Protein AF-A0A7S1MA87-F1 (afdb_monomer)

pLDDT: mean 71.86, std 21.31, range [25.45, 98.69]

Secondary structure (DSSP, 8-state):
-----------------------------------EEEEEEEEEPPP---TT--HHHHHHHHHHHHHHHHHHHHHTT-SEEEPPTTTTSSTTS-TTTHHHH-EEPPPTT----HHHHT-HHHHHHH--S-HHHHHHHHHHHHHT-EEEEEEEEEETTTTEEEEEEEEEETTEEEEEEE-SS--TT-TTSB--SS----EEEPTTS-EEEE--GGGGGSSTTHHHHHHHT--EEEEEE--PPBTTTB-HHHHHHHHHHHHT-EEEEEESSTTS--EEEETTEEEEEPPPPPTT-TT-EEEEEEEEEP--SSS---------TT----PPP--------------TT------S-EE---TT-EEEEEEEEEETTEEEEEEEEEEESS--SSEEEEEEEE----TT-SS------EEEEEEEESSTTGGGS---TTSS------EEEEEEEEEEEE--S-TT--EEEEEEEEEEE--TT-SS----EE-PPPTTTEEEEEEE-TTSSEEEEEEEE-TT-THHHHSEEEEEEEEEEE--

Mean predicted aligned error: 13.07 Å

Structure (mmCIF, N/CA/C/O backbone):
data_AF-A0A7S1MA87-F1
#
_entry.id   AF-A0A7S1MA87-F1
#
loop_
_atom_site.group_PDB
_atom_site.id
_atom_site.type_symbol
_atom_site.label_atom_id
_atom_site.label_alt_id
_atom_site.label_comp_id
_atom_site.label_asym_id
_atom_site.label_entity_id
_atom_site.label_seq_id
_atom_site.pdbx_PDB_ins_code
_atom_site.Cartn_x
_atom_site.Cartn_y
_atom_site.Cartn_z
_atom_site.occupancy
_atom_site.B_iso_or_equiv
_atom_site.auth_seq_id
_atom_site.auth_comp_id
_atom_site.auth_asym_id
_atom_site.auth_atom_id
_atom_site.pdbx_PDB_model_num
ATOM 1 N N . THR A 1 1 ? -80.267 -10.242 -27.235 1.00 32.53 1 THR A N 1
ATOM 2 C CA . THR A 1 1 ? -80.989 -11.512 -26.998 1.00 32.53 1 THR A CA 1
ATOM 3 C C . THR A 1 1 ? -80.388 -12.564 -27.909 1.00 32.53 1 THR A C 1
ATOM 5 O O . THR A 1 1 ? -80.170 -12.191 -29.048 1.00 32.53 1 THR A O 1
ATOM 8 N N . VAL A 1 2 ? -80.086 -13.778 -27.414 1.00 30.53 2 VAL A N 1
ATOM 9 C CA . VAL A 1 2 ? -80.008 -15.083 -28.142 1.00 30.53 2 VAL A CA 1
ATOM 10 C C . VAL A 1 2 ? -79.387 -15.045 -29.571 1.00 30.53 2 VAL A C 1
ATOM 12 O O . VAL A 1 2 ? -79.990 -14.497 -30.481 1.00 30.53 2 VAL A O 1
ATOM 15 N N . SER A 1 3 ? -78.152 -15.506 -29.838 1.00 28.19 3 SER A N 1
ATOM 16 C CA . SER A 1 3 ? -77.647 -16.911 -29.825 1.00 28.19 3 SER A CA 1
ATOM 17 C C . SER A 1 3 ? -78.399 -17.846 -30.804 1.00 28.19 3 SER A C 1
ATOM 19 O O . SER A 1 3 ? -79.605 -17.735 -30.912 1.00 28.19 3 SER A O 1
ATOM 21 N N . VAL A 1 4 ? -77.835 -18.832 -31.517 1.00 35.50 4 VAL A N 1
ATOM 22 C CA . VAL A 1 4 ? -76.451 -19.250 -31.837 1.00 35.50 4 VAL A CA 1
ATOM 23 C C . VAL A 1 4 ? -76.533 -20.239 -33.031 1.00 35.50 4 VAL A C 1
ATOM 25 O O . VAL A 1 4 ? -77.517 -20.962 -33.113 1.00 35.50 4 VAL A O 1
ATOM 28 N N . LEU A 1 5 ? -75.494 -20.310 -33.883 1.00 33.12 5 LEU A N 1
ATOM 29 C CA . LEU A 1 5 ? -75.206 -21.348 -34.912 1.00 33.12 5 LEU A CA 1
ATOM 30 C C . LEU A 1 5 ? -76.260 -21.714 -35.991 1.00 33.12 5 LEU A C 1
ATOM 32 O O . LEU A 1 5 ? -77.392 -22.073 -35.708 1.00 33.12 5 LEU A O 1
ATOM 36 N N . TYR A 1 6 ? -75.784 -21.867 -37.232 1.00 27.86 6 TYR A N 1
ATOM 37 C CA . TYR A 1 6 ? -75.478 -23.200 -37.787 1.00 27.86 6 TYR A CA 1
ATOM 38 C C . TYR A 1 6 ? -74.337 -23.084 -38.817 1.00 27.86 6 TYR A C 1
ATOM 40 O O . TYR A 1 6 ? -73.976 -21.981 -39.223 1.00 27.86 6 TYR A O 1
ATOM 48 N N . CYS A 1 7 ? -73.712 -24.202 -39.185 1.00 27.05 7 CYS A N 1
ATOM 49 C CA . CYS A 1 7 ? -72.512 -24.263 -40.029 1.00 27.05 7 CYS A CA 1
ATOM 50 C C . CYS A 1 7 ? -72.657 -25.391 -41.061 1.00 27.05 7 CYS A C 1
ATOM 52 O O . CYS A 1 7 ? -73.232 -26.410 -40.687 1.00 27.05 7 CYS A O 1
ATOM 54 N N . VAL A 1 8 ? -72.121 -25.248 -42.291 1.00 33.72 8 VAL A N 1
ATOM 55 C CA . VAL A 1 8 ? -71.673 -26.376 -43.152 1.00 33.72 8 VAL A CA 1
ATOM 56 C C . VAL A 1 8 ? -70.922 -25.920 -44.436 1.00 33.72 8 VAL A C 1
ATOM 58 O O . VAL A 1 8 ? -71.474 -25.233 -45.285 1.00 33.72 8 VAL A O 1
ATOM 61 N N . VAL A 1 9 ? -69.676 -26.408 -44.564 1.00 29.83 9 VAL A N 1
ATOM 62 C CA . VAL A 1 9 ? -68.923 -26.817 -45.786 1.00 29.83 9 VAL A CA 1
ATOM 63 C C . VAL A 1 9 ? -68.205 -25.809 -46.733 1.00 29.83 9 VAL A C 1
ATOM 65 O O . VAL A 1 9 ? -68.700 -24.773 -47.154 1.00 29.83 9 VAL A O 1
ATOM 68 N N . PHE A 1 10 ? -66.975 -26.248 -47.053 1.00 27.69 10 PHE A N 1
ATOM 69 C CA . PHE A 1 10 ? -65.859 -25.784 -47.910 1.00 27.69 10 PHE A CA 1
ATOM 70 C C . PHE A 1 10 ? -66.090 -25.997 -49.439 1.00 27.69 10 PHE A C 1
ATOM 72 O O . PHE A 1 10 ? -67.016 -26.737 -49.766 1.00 27.69 10 PHE A O 1
ATOM 79 N N . PRO A 1 11 ? -65.299 -25.415 -50.390 1.00 41.75 11 PRO A N 1
ATOM 80 C CA . PRO A 1 11 ? -63.834 -25.618 -50.582 1.00 41.75 11 PRO A CA 1
ATOM 81 C C . PRO A 1 11 ? -63.018 -24.302 -50.777 1.00 41.75 11 PRO A C 1
ATOM 83 O O . PRO A 1 11 ? -63.609 -23.268 -51.055 1.00 41.75 11 PRO A O 1
ATOM 86 N N . MET A 1 12 ? -61.697 -24.148 -50.547 1.00 32.28 12 MET A N 1
ATOM 87 C CA . MET A 1 12 ? -60.464 -24.983 -50.611 1.00 32.28 12 MET A CA 1
ATOM 88 C C . MET A 1 12 ? -59.957 -25.267 -52.047 1.00 32.28 12 MET A C 1
ATOM 90 O O . MET A 1 12 ? -60.737 -25.653 -52.901 1.00 32.28 12 MET A O 1
ATOM 94 N N . TRP A 1 13 ? -58.667 -25.175 -52.412 1.00 34.66 13 TRP A N 1
ATOM 95 C CA . TRP A 1 13 ? -57.420 -24.882 -51.668 1.00 34.66 13 TRP A CA 1
ATOM 96 C C . TRP A 1 13 ? -56.977 -23.405 -51.925 1.00 34.66 13 TRP A C 1
ATOM 98 O O . TRP A 1 13 ? -57.838 -22.559 -51.733 1.00 34.66 13 TRP A O 1
ATOM 108 N N . LEU A 1 14 ? -55.765 -22.931 -52.289 1.00 33.78 14 LEU A N 1
ATOM 109 C CA . LEU A 1 14 ? -54.388 -23.455 -52.459 1.00 33.78 14 LEU A CA 1
ATOM 110 C C . LEU A 1 14 ? -53.403 -22.249 -52.552 1.00 33.78 14 LEU A C 1
ATOM 112 O O . LEU A 1 14 ? -53.722 -21.310 -53.266 1.00 33.78 14 LEU A O 1
ATOM 116 N N . ARG A 1 15 ? -52.181 -22.192 -51.989 1.00 37.94 15 ARG A N 1
ATOM 117 C CA . ARG A 1 15 ? -51.605 -22.642 -50.694 1.00 37.94 15 ARG A CA 1
ATOM 118 C C . ARG A 1 15 ? -50.195 -22.001 -50.537 1.00 37.94 15 ARG A C 1
ATOM 120 O O . ARG A 1 15 ? -49.515 -21.857 -51.544 1.00 37.94 15 ARG A O 1
ATOM 127 N N . ARG A 1 16 ? -49.708 -21.817 -49.291 1.00 33.84 16 ARG A N 1
ATOM 128 C CA . ARG A 1 16 ? -48.349 -21.349 -48.856 1.00 33.84 16 ARG A CA 1
ATOM 129 C C . ARG A 1 16 ? -48.087 -19.825 -48.884 1.00 33.84 16 ARG A C 1
ATOM 131 O O . ARG A 1 16 ? -48.606 -19.157 -49.762 1.00 33.84 16 ARG A O 1
ATOM 138 N N . ALA A 1 17 ? -47.218 -19.247 -48.038 1.00 34.09 17 ALA A N 1
ATOM 139 C CA . ALA A 1 17 ? -46.760 -19.572 -46.663 1.00 34.09 17 ALA A CA 1
ATOM 140 C C . ALA A 1 17 ? -45.844 -18.435 -46.130 1.00 34.09 17 ALA A C 1
ATOM 142 O O . ALA A 1 17 ? -45.261 -17.716 -46.931 1.00 34.09 17 ALA A O 1
ATOM 143 N N . PHE A 1 18 ? -45.643 -18.392 -44.803 1.00 33.09 18 PHE A N 1
ATOM 144 C CA . PHE A 1 18 ? -44.773 -17.485 -44.021 1.00 33.09 18 PHE A CA 1
ATOM 145 C C . PHE A 1 18 ? -45.248 -16.032 -43.866 1.00 33.09 18 PHE A C 1
ATOM 147 O O . PHE A 1 18 ? -45.298 -15.255 -44.811 1.00 33.09 18 PHE A O 1
ATOM 154 N N . GLY A 1 19 ? -45.563 -15.671 -42.617 1.00 31.14 19 GLY A N 1
ATOM 155 C CA . GLY A 1 19 ? -45.831 -14.301 -42.186 1.00 31.14 19 GLY A CA 1
ATOM 156 C C . GLY A 1 19 ? -44.731 -13.797 -41.253 1.00 31.14 19 GLY A C 1
ATOM 157 O O . GLY A 1 19 ? -44.187 -14.566 -40.460 1.00 31.14 19 GLY A O 1
ATOM 158 N N . THR A 1 20 ? -44.430 -12.504 -41.335 1.00 36.75 20 THR A N 1
ATOM 159 C CA . THR A 1 20 ? -43.380 -11.852 -40.544 1.00 36.75 20 THR A CA 1
ATOM 160 C C . THR A 1 20 ? -44.004 -11.075 -39.389 1.00 36.75 20 THR A C 1
ATOM 162 O O . THR A 1 20 ? -44.459 -9.947 -39.567 1.00 36.75 20 THR A O 1
ATOM 165 N N . ILE A 1 21 ? -44.023 -11.662 -38.190 1.00 36.84 21 ILE A N 1
ATOM 166 C CA . ILE A 1 21 ? -44.333 -10.914 -36.964 1.00 36.84 21 ILE A CA 1
ATOM 167 C C . ILE A 1 21 ? -43.071 -10.139 -36.576 1.00 36.84 21 ILE A C 1
ATOM 169 O O . ILE A 1 21 ? -42.094 -10.727 -36.114 1.00 36.84 21 ILE A O 1
ATOM 173 N N . VAL A 1 22 ? -43.081 -8.820 -36.782 1.00 37.12 22 VAL A N 1
ATOM 174 C CA . VAL A 1 22 ? -41.978 -7.937 -36.374 1.00 37.12 22 VAL A CA 1
ATOM 175 C C . VAL A 1 22 ? -42.063 -7.710 -34.867 1.00 37.12 22 VAL A C 1
ATOM 177 O O . VAL A 1 22 ? -42.726 -6.791 -34.389 1.00 37.12 22 VAL A O 1
ATOM 180 N N . LEU A 1 23 ? -41.402 -8.582 -34.109 1.00 34.66 23 LEU A N 1
ATOM 181 C CA . LEU A 1 23 ? -41.236 -8.413 -32.673 1.00 34.66 23 LEU A CA 1
ATOM 182 C C . LEU A 1 23 ? -40.153 -7.353 -32.422 1.00 34.66 23 LEU A C 1
ATOM 184 O O . LEU A 1 23 ? -38.970 -7.610 -32.647 1.00 34.66 23 LEU A O 1
ATOM 188 N N . PHE A 1 24 ? -40.541 -6.167 -31.944 1.00 35.47 24 PHE A N 1
ATOM 189 C CA . PHE A 1 24 ? -39.591 -5.158 -31.466 1.00 35.47 24 PHE A CA 1
ATOM 190 C C . PHE A 1 24 ? -38.956 -5.624 -30.149 1.00 35.47 24 PHE A C 1
ATOM 192 O O . PHE A 1 24 ? -39.377 -5.252 -29.055 1.00 35.47 24 PHE A O 1
ATOM 199 N N . ALA A 1 25 ? -37.931 -6.466 -30.265 1.00 36.00 25 ALA A N 1
ATOM 200 C CA . ALA A 1 25 ? -37.062 -6.829 -29.160 1.00 36.00 25 ALA A CA 1
ATOM 201 C C . ALA A 1 25 ? -36.232 -5.602 -28.758 1.00 36.00 25 ALA A C 1
ATOM 203 O O . ALA A 1 25 ? -35.157 -5.352 -29.306 1.00 36.00 25 ALA A O 1
ATOM 204 N N . VAL A 1 26 ? -36.741 -4.827 -27.797 1.00 40.44 26 VAL A N 1
ATOM 205 C CA . VAL A 1 26 ? -35.950 -3.812 -27.099 1.00 40.44 26 VAL A CA 1
ATOM 206 C C . VAL A 1 26 ? -34.872 -4.553 -26.314 1.00 40.44 26 VAL A C 1
ATOM 208 O O . VAL A 1 26 ? -35.098 -5.011 -25.195 1.00 40.44 26 VAL A O 1
ATOM 211 N N . LEU A 1 27 ? -33.696 -4.697 -26.928 1.00 38.19 27 LEU A N 1
ATOM 212 C CA . LEU A 1 27 ? -32.478 -5.137 -26.261 1.00 38.19 27 LEU A CA 1
ATOM 213 C C . LEU A 1 27 ? -32.035 -4.034 -25.300 1.00 38.19 27 LEU A C 1
ATOM 215 O O . LEU A 1 27 ? -31.130 -3.251 -25.583 1.00 38.19 27 LEU A O 1
ATOM 219 N N . GLY A 1 28 ? -32.707 -3.987 -24.150 1.00 34.84 28 GLY A N 1
ATOM 220 C CA . GLY A 1 28 ? -32.226 -3.296 -22.971 1.00 34.84 28 GLY A CA 1
ATOM 221 C C . GLY A 1 28 ? -30.927 -3.953 -22.534 1.00 34.84 28 GLY A C 1
ATOM 222 O O . GLY A 1 28 ? -30.935 -4.878 -21.723 1.00 34.84 28 GLY A O 1
ATOM 223 N N . VAL A 1 29 ? -29.810 -3.476 -23.085 1.00 38.59 29 VAL A N 1
ATOM 224 C CA . VAL A 1 29 ? -28.491 -3.682 -22.497 1.00 38.59 29 VAL A CA 1
ATOM 225 C C . VAL A 1 29 ? -28.529 -2.956 -21.162 1.00 38.59 29 VAL A C 1
ATOM 227 O O . VAL A 1 29 ? -28.272 -1.757 -21.083 1.00 38.59 29 VAL A O 1
ATOM 230 N N . ALA A 1 30 ? -28.921 -3.684 -20.118 1.00 35.84 30 ALA A N 1
ATOM 231 C CA . ALA A 1 30 ? -28.746 -3.239 -18.754 1.00 35.84 30 ALA A CA 1
ATOM 232 C C . ALA A 1 30 ? -27.240 -3.065 -18.551 1.00 35.84 30 ALA A C 1
ATOM 234 O O . ALA A 1 30 ? -26.510 -4.045 -18.387 1.00 35.84 30 ALA A O 1
ATOM 235 N N . ALA A 1 31 ? -26.776 -1.816 -18.626 1.00 38.38 31 ALA A N 1
ATOM 236 C CA . ALA A 1 31 ? -25.460 -1.453 -18.145 1.00 38.38 31 ALA A CA 1
ATOM 237 C C . ALA A 1 31 ? -25.426 -1.880 -16.677 1.00 38.38 31 ALA A C 1
ATOM 239 O O . ALA A 1 31 ? -26.157 -1.334 -15.853 1.00 38.38 31 ALA A O 1
ATOM 240 N N . ALA A 1 32 ? -24.670 -2.936 -16.381 1.00 42.50 32 ALA A N 1
ATOM 241 C CA . ALA A 1 32 ? -24.566 -3.436 -15.026 1.00 42.50 32 ALA A CA 1
ATOM 242 C C . ALA A 1 32 ? -23.909 -2.337 -14.192 1.00 42.50 32 ALA A C 1
ATOM 244 O O . ALA A 1 32 ? -22.737 -2.038 -14.412 1.00 42.50 32 ALA A O 1
ATOM 245 N N . GLU A 1 33 ? -24.667 -1.729 -13.278 1.00 40.97 33 GLU A N 1
ATOM 246 C CA . GLU A 1 33 ? -24.137 -0.717 -12.371 1.00 40.97 33 GLU A CA 1
ATOM 247 C C . GLU A 1 33 ? -22.978 -1.329 -11.582 1.00 40.97 33 GLU A C 1
ATOM 249 O O . GLU A 1 33 ? -23.153 -2.168 -10.690 1.00 40.97 33 GLU A O 1
ATOM 254 N N . THR A 1 34 ? -21.766 -0.923 -11.954 1.00 60.56 34 THR A N 1
ATOM 255 C CA . THR A 1 34 ? -20.551 -1.168 -11.193 1.00 60.56 34 THR A CA 1
ATOM 256 C C . THR A 1 34 ? -20.629 -0.293 -9.957 1.00 60.56 34 THR A C 1
ATOM 258 O O . THR A 1 34 ? -20.157 0.841 -9.964 1.00 60.56 34 THR A O 1
ATOM 261 N N . SER A 1 35 ? -21.285 -0.813 -8.920 1.00 86.88 35 SER A N 1
ATOM 262 C CA . SER A 1 35 ? -21.366 -0.197 -7.599 1.00 86.88 35 SER A CA 1
ATOM 263 C C . SER A 1 35 ? -19.977 0.282 -7.174 1.00 86.88 35 SER A C 1
ATOM 265 O O . SER A 1 35 ? -19.039 -0.515 -7.146 1.00 86.88 35 SER A O 1
ATOM 267 N N . THR A 1 36 ? -19.822 1.569 -6.891 1.00 94.56 36 THR A N 1
ATOM 268 C CA . THR A 1 36 ? -18.581 2.147 -6.366 1.00 94.56 36 THR A CA 1
ATOM 269 C C . THR A 1 36 ? -18.643 2.256 -4.846 1.00 94.56 36 THR A C 1
ATOM 271 O O . THR A 1 36 ? -19.720 2.195 -4.252 1.00 94.56 36 THR A O 1
ATOM 274 N N . TYR A 1 37 ? -17.484 2.425 -4.217 1.00 96.44 37 TYR A N 1
ATOM 275 C CA . TYR A 1 37 ? -17.369 2.965 -2.868 1.00 96.44 37 TYR A CA 1
ATOM 276 C C . TYR A 1 37 ? -16.383 4.132 -2.872 1.00 96.44 37 TYR A C 1
ATOM 278 O O . TYR A 1 37 ? -15.379 4.088 -3.586 1.00 96.44 37 TYR A O 1
ATOM 286 N N . ARG A 1 38 ? -16.654 5.172 -2.079 1.00 97.94 38 ARG A N 1
ATOM 287 C CA . ARG A 1 38 ? -15.732 6.300 -1.922 1.00 97.94 38 ARG A CA 1
ATOM 288 C C . ARG A 1 38 ? -14.801 6.076 -0.739 1.00 97.94 38 ARG A C 1
ATOM 290 O O . ARG A 1 38 ? -15.269 5.811 0.367 1.00 97.94 38 ARG A O 1
ATOM 297 N N . VAL A 1 39 ? -13.497 6.217 -0.949 1.00 98.19 39 VAL A N 1
ATOM 298 C CA . VAL A 1 39 ? -12.473 6.014 0.085 1.00 98.19 39 VAL A CA 1
ATOM 299 C C . VAL A 1 39 ? -11.510 7.191 0.156 1.00 98.19 39 VAL A C 1
ATOM 301 O O . VAL A 1 39 ? -11.096 7.719 -0.873 1.00 98.19 39 VAL A O 1
ATOM 304 N N . ALA A 1 40 ? -11.160 7.589 1.376 1.00 98.25 40 ALA A N 1
ATOM 305 C CA . ALA A 1 40 ? -10.123 8.562 1.675 1.00 98.25 40 ALA A CA 1
ATOM 306 C C . ALA A 1 40 ? -8.845 7.839 2.129 1.00 98.25 40 ALA A C 1
ATOM 308 O O . ALA A 1 40 ? -8.849 7.092 3.109 1.00 98.25 40 ALA A O 1
ATOM 309 N N . SER A 1 41 ? -7.754 8.081 1.411 1.00 96.75 41 SER A N 1
ATOM 310 C CA . SER A 1 41 ? -6.410 7.586 1.705 1.00 96.75 41 SER A CA 1
ATOM 311 C C . SER A 1 41 ? -5.562 8.705 2.294 1.00 96.75 41 SER A C 1
ATOM 313 O O . SER A 1 41 ? -5.431 9.755 1.661 1.00 96.75 41 SER A O 1
ATOM 315 N N . LEU A 1 42 ? -4.953 8.478 3.461 1.00 95.44 42 LEU A N 1
ATOM 316 C CA . LEU A 1 42 ? -4.112 9.473 4.126 1.00 95.44 42 LEU A CA 1
ATOM 317 C C . LEU A 1 42 ? -2.608 9.255 3.877 1.00 95.44 42 LEU A C 1
ATOM 319 O O . LEU A 1 42 ? -2.080 8.149 4.002 1.00 95.44 42 LEU A O 1
ATOM 323 N N . MET A 1 43 ? -1.915 10.353 3.589 1.00 92.19 43 MET A N 1
ATOM 324 C CA . MET A 1 43 ? -0.482 10.543 3.780 1.00 92.19 43 MET A CA 1
ATOM 325 C C . MET A 1 43 ? -0.300 11.328 5.083 1.00 92.19 43 MET A C 1
ATOM 327 O O . MET A 1 43 ? -0.830 12.433 5.185 1.00 92.19 43 MET A O 1
ATOM 331 N N . HIS A 1 44 ? 0.409 10.791 6.079 1.00 92.19 44 HIS A N 1
ATOM 332 C CA . HIS A 1 44 ? 0.669 11.506 7.341 1.00 92.19 44 HIS A CA 1
ATOM 333 C C . HIS A 1 44 ? 1.969 11.049 8.003 1.00 92.19 44 HIS A C 1
ATOM 335 O O . HIS A 1 44 ? 2.047 9.928 8.496 1.00 92.19 44 HIS A O 1
ATOM 341 N N . THR A 1 45 ? 2.979 11.919 8.055 1.00 89.12 45 THR A N 1
ATOM 342 C CA . THR A 1 45 ? 4.209 11.641 8.813 1.00 89.12 45 THR A CA 1
ATOM 343 C C . THR A 1 45 ? 4.011 11.987 10.295 1.00 89.12 45 THR A C 1
ATOM 345 O O . THR A 1 45 ? 3.622 13.122 10.578 1.00 89.12 45 THR A O 1
ATOM 348 N N . PRO A 1 46 ? 4.320 11.076 11.246 1.00 88.62 46 PRO A N 1
ATOM 349 C CA . PRO A 1 46 ? 4.149 11.324 12.677 1.00 88.62 46 PRO A CA 1
ATOM 350 C C . PRO A 1 46 ? 4.807 12.620 13.160 1.00 88.62 46 PRO A C 1
ATOM 352 O O . PRO A 1 46 ? 6.018 12.811 13.023 1.00 88.62 46 PRO A O 1
ATOM 355 N N . VAL A 1 47 ? 4.018 13.500 13.775 1.00 86.62 47 VAL A N 1
ATOM 356 C CA . VAL A 1 47 ? 4.503 14.761 14.353 1.00 86.62 47 VAL A CA 1
ATOM 357 C C . VAL A 1 47 ? 4.843 14.610 15.837 1.00 86.62 47 VAL A C 1
ATOM 359 O O . VAL A 1 47 ? 4.446 13.654 16.501 1.00 86.62 47 VAL A O 1
ATOM 362 N N . GLY A 1 48 ? 5.586 15.573 16.385 1.00 80.12 48 GLY A N 1
ATOM 363 C CA . GLY A 1 48 ? 5.838 15.670 17.826 1.00 80.12 48 GLY A CA 1
ATOM 364 C C . GLY A 1 48 ? 6.903 14.720 18.388 1.00 80.12 48 GLY A C 1
ATOM 365 O O . GLY A 1 48 ? 7.231 14.840 19.565 1.00 80.12 48 GLY A O 1
ATOM 366 N N . ILE A 1 49 ? 7.508 13.840 17.586 1.00 79.19 49 ILE A N 1
ATOM 367 C CA . ILE A 1 49 ? 8.562 12.918 18.041 1.00 79.19 49 ILE A CA 1
ATOM 368 C C . ILE A 1 49 ? 9.893 13.671 18.200 1.00 79.19 49 ILE A C 1
ATOM 370 O O . ILE A 1 49 ? 10.620 13.895 17.234 1.00 79.19 49 ILE A O 1
ATOM 374 N N . HIS A 1 50 ? 10.208 14.098 19.426 1.00 75.94 50 HIS A N 1
ATOM 375 C CA . HIS A 1 50 ? 11.450 14.805 19.752 1.00 75.94 50 HIS A CA 1
ATOM 376 C C . HIS A 1 50 ? 11.917 14.538 21.191 1.00 75.94 50 HIS A C 1
ATOM 378 O O . HIS A 1 50 ? 11.147 14.108 22.050 1.00 75.94 50 HIS A O 1
ATOM 384 N N . LEU A 1 51 ? 13.198 14.811 21.464 1.00 65.81 51 LEU A N 1
ATOM 385 C CA . LEU A 1 51 ? 13.799 14.677 22.795 1.00 65.81 51 LEU A CA 1
ATOM 386 C C . LEU A 1 51 ? 13.034 15.513 23.833 1.00 65.81 51 LEU A C 1
ATOM 388 O O . LEU A 1 51 ? 12.969 16.736 23.723 1.00 65.81 51 LEU A O 1
ATOM 392 N N . GLY A 1 52 ? 12.491 14.845 24.853 1.00 69.94 52 GLY A N 1
ATOM 393 C CA . GLY A 1 52 ? 11.706 15.467 25.925 1.00 69.94 52 GLY A CA 1
ATOM 394 C C . GLY A 1 52 ? 10.192 15.515 25.684 1.00 69.94 52 GLY A C 1
ATOM 395 O O . GLY A 1 52 ? 9.462 15.888 26.601 1.00 69.94 52 GLY A O 1
ATOM 396 N N . ALA A 1 53 ? 9.700 15.101 24.511 1.00 76.12 53 ALA A N 1
ATOM 397 C CA . ALA A 1 53 ? 8.270 14.911 24.289 1.00 76.12 53 ALA A CA 1
ATOM 398 C C . ALA A 1 53 ? 7.722 13.814 25.215 1.00 76.12 53 ALA A C 1
ATOM 400 O O . ALA A 1 53 ? 8.329 12.752 25.362 1.00 76.12 53 ALA A O 1
ATOM 401 N N . THR A 1 54 ? 6.548 14.031 25.814 1.00 79.25 54 THR A N 1
ATOM 402 C CA . THR A 1 54 ? 5.856 12.934 26.503 1.00 79.25 54 THR A CA 1
ATOM 403 C C . THR A 1 54 ? 5.168 12.051 25.470 1.00 79.25 54 THR A C 1
ATOM 405 O O . THR A 1 54 ? 4.593 12.550 24.499 1.00 79.25 54 THR A O 1
ATOM 408 N N . VAL A 1 55 ? 5.156 10.741 25.699 1.00 76.50 55 VAL A N 1
ATOM 409 C CA . VAL A 1 55 ? 4.442 9.797 24.829 1.00 76.50 55 VAL A CA 1
ATOM 410 C C . VAL A 1 55 ? 2.962 10.160 24.678 1.00 76.50 55 VAL A C 1
ATOM 412 O O . VAL A 1 55 ? 2.414 10.075 23.581 1.00 76.50 55 VAL A O 1
ATOM 415 N N . ARG A 1 56 ? 2.332 10.672 25.743 1.00 76.69 56 ARG A N 1
ATOM 416 C CA . ARG A 1 56 ? 0.946 11.137 25.682 1.00 76.69 56 ARG A CA 1
ATOM 417 C C . ARG A 1 56 ? 0.775 12.312 24.712 1.00 76.69 56 ARG A C 1
ATOM 419 O O . ARG A 1 56 ? -0.074 12.234 23.834 1.00 76.69 56 ARG A O 1
ATOM 426 N N . SER A 1 57 ? 1.648 13.322 24.777 1.00 81.38 57 SER A N 1
ATOM 427 C CA . SER A 1 57 ? 1.643 14.443 23.819 1.00 81.38 57 SER A CA 1
ATOM 428 C C . SER A 1 57 ? 1.962 14.045 22.371 1.00 81.38 57 SER A C 1
ATOM 430 O O . SER A 1 57 ? 1.521 14.741 21.461 1.00 81.38 57 SER A O 1
ATOM 432 N N . ILE A 1 58 ? 2.687 12.942 22.134 1.00 84.56 58 ILE A N 1
ATOM 433 C CA . ILE A 1 58 ? 2.881 12.404 20.776 1.00 84.56 58 ILE A CA 1
ATOM 434 C C . ILE A 1 58 ? 1.555 11.833 20.258 1.00 84.56 58 ILE A C 1
ATOM 436 O O . ILE A 1 58 ? 1.106 12.227 19.183 1.00 84.56 58 ILE A O 1
ATOM 440 N N . ILE A 1 59 ? 0.895 10.957 21.024 1.00 86.25 59 ILE A N 1
ATOM 441 C CA . ILE A 1 59 ? -0.380 10.355 20.604 1.00 86.25 59 ILE A CA 1
ATOM 442 C C . ILE A 1 59 ? -1.458 11.431 20.431 1.00 86.25 59 ILE A C 1
ATOM 444 O O . ILE A 1 59 ? -2.062 11.518 19.364 1.00 86.25 59 ILE A O 1
ATOM 448 N N . ASP A 1 60 ? -1.673 12.274 21.445 1.00 84.62 60 ASP A N 1
ATOM 449 C CA . ASP A 1 60 ? -2.748 13.272 21.441 1.00 84.62 60 ASP A CA 1
ATOM 450 C C . ASP A 1 60 ? -2.590 14.266 20.276 1.00 84.62 60 ASP A C 1
ATOM 452 O O . ASP A 1 60 ? -3.562 14.535 19.573 1.00 84.62 60 ASP A O 1
ATOM 456 N N . GLY A 1 61 ? -1.368 14.744 20.000 1.00 86.94 61 GLY A N 1
ATOM 457 C CA . GLY A 1 61 ? -1.104 15.679 18.899 1.00 86.94 61 GLY A CA 1
ATOM 458 C C . GLY A 1 61 ? -1.275 15.074 17.498 1.00 86.94 61 GLY A C 1
ATOM 459 O O . GLY A 1 61 ? -1.685 15.774 16.574 1.00 86.94 61 GLY A O 1
ATOM 460 N N . ASN A 1 62 ? -1.015 13.773 17.322 1.00 91.00 62 ASN A N 1
ATOM 461 C CA . ASN A 1 62 ? -1.303 13.090 16.054 1.00 91.00 62 ASN A CA 1
ATOM 462 C C . ASN A 1 62 ? -2.803 12.766 15.915 1.00 91.00 62 ASN A C 1
ATOM 464 O O . ASN A 1 62 ? -3.355 12.903 14.825 1.00 91.00 62 ASN A O 1
ATOM 468 N N . LEU A 1 63 ? -3.491 12.404 17.005 1.00 91.19 63 LEU A N 1
ATOM 469 C CA . LEU A 1 63 ? -4.934 12.139 16.980 1.00 91.19 63 LEU A CA 1
ATOM 470 C C . LEU A 1 63 ? -5.786 13.416 16.833 1.00 91.19 63 LEU A C 1
ATOM 472 O O . LEU A 1 63 ? -6.875 13.355 16.262 1.00 91.19 63 LEU A O 1
ATOM 476 N N . GLU A 1 64 ? -5.293 14.580 17.267 1.00 88.44 64 GLU A N 1
ATOM 477 C CA . GLU A 1 64 ? -5.908 15.882 16.969 1.00 88.44 64 GLU A CA 1
ATOM 478 C C . GLU A 1 64 ? -5.882 16.185 15.459 1.00 88.44 64 GLU A C 1
ATOM 480 O O . GLU A 1 64 ? -6.909 16.554 14.885 1.00 88.44 64 GLU A O 1
ATOM 485 N N . LEU A 1 65 ? -4.752 15.932 14.784 1.00 91.62 65 LEU A N 1
ATOM 486 C CA . LEU A 1 65 ? -4.659 16.030 13.321 1.00 91.62 65 LEU A CA 1
ATOM 487 C C . LEU A 1 65 ? -5.572 15.011 12.623 1.00 91.62 65 LEU A C 1
ATOM 489 O O . LEU A 1 65 ? -6.286 15.366 11.685 1.00 91.62 65 LEU A O 1
ATOM 493 N N . TYR A 1 66 ? -5.622 13.770 13.119 1.00 94.06 66 TYR A N 1
ATOM 494 C CA . TYR A 1 66 ? -6.525 12.740 12.596 1.00 94.06 66 TYR A CA 1
ATOM 495 C C . TYR A 1 66 ? -7.999 13.149 12.699 1.00 94.06 66 TYR A C 1
ATOM 497 O O . TYR A 1 66 ? -8.767 12.885 11.776 1.00 94.06 66 TYR A O 1
ATOM 505 N N . TYR A 1 67 ? -8.412 13.833 13.771 1.00 92.00 67 TYR A N 1
ATOM 506 C CA . TYR A 1 67 ? -9.773 14.366 13.870 1.00 92.00 67 TYR A CA 1
ATOM 507 C C . TYR A 1 67 ? -10.088 15.342 12.723 1.00 92.00 67 TYR A C 1
ATOM 509 O O . TYR A 1 67 ? -11.168 15.263 12.139 1.00 92.00 67 TYR A O 1
ATOM 517 N N . GLY A 1 68 ? -9.134 16.206 12.354 1.00 92.44 68 GLY A N 1
ATOM 518 C CA . GLY A 1 68 ? -9.241 17.075 11.178 1.00 92.44 68 GLY A CA 1
ATOM 519 C C . GLY A 1 68 ? -9.420 16.281 9.882 1.00 92.44 68 GLY A C 1
ATOM 520 O O . GLY A 1 68 ? -10.409 16.473 9.177 1.00 92.44 68 GLY A O 1
ATOM 521 N N . TYR A 1 69 ? -8.538 15.312 9.620 1.00 94.81 69 TYR A N 1
ATOM 522 C CA . TYR A 1 69 ? -8.614 14.472 8.417 1.00 94.81 69 TYR A CA 1
ATOM 523 C C . TYR A 1 69 ? -9.915 13.657 8.330 1.00 94.81 69 TYR A C 1
ATOM 525 O O . TYR A 1 69 ? -10.416 13.407 7.235 1.00 94.81 69 TYR A O 1
ATOM 533 N N . ALA A 1 70 ? -10.503 13.276 9.466 1.00 94.94 70 ALA A N 1
ATOM 534 C CA . ALA A 1 70 ? -11.803 12.614 9.512 1.00 94.94 70 ALA A CA 1
ATOM 535 C C . ALA A 1 70 ? -12.963 13.557 9.132 1.00 94.94 70 ALA A C 1
ATOM 537 O O . ALA A 1 70 ? -13.852 13.150 8.380 1.00 94.94 70 ALA A O 1
ATOM 538 N N . VAL A 1 71 ? -12.924 14.824 9.568 1.00 94.62 71 VAL A N 1
ATOM 539 C CA . VAL A 1 71 ? -13.876 15.864 9.131 1.00 94.62 71 VAL A CA 1
ATOM 540 C C . VAL A 1 71 ? -13.722 16.156 7.635 1.00 94.62 71 VAL A C 1
ATOM 542 O O . VAL A 1 71 ? -14.729 16.262 6.930 1.00 94.62 71 VAL A O 1
ATOM 545 N N . ASP A 1 72 ? -12.494 16.221 7.119 1.00 95.56 72 ASP A N 1
ATOM 546 C CA . ASP A 1 72 ? -12.237 16.435 5.690 1.00 95.56 72 ASP A CA 1
ATOM 547 C C . ASP A 1 72 ? -12.731 15.248 4.842 1.00 95.56 72 ASP A C 1
ATOM 549 O O . ASP A 1 72 ? -13.406 15.441 3.826 1.00 95.56 72 ASP A O 1
ATOM 553 N N . ALA A 1 73 ? -12.468 14.011 5.279 1.00 97.31 73 ALA A N 1
ATOM 554 C CA . ALA A 1 73 ? -12.944 12.793 4.623 1.00 97.31 73 ALA A CA 1
ATOM 555 C C . ALA A 1 73 ? -14.480 12.712 4.604 1.00 97.31 73 ALA A C 1
ATOM 557 O O . ALA A 1 73 ? -15.070 12.427 3.557 1.00 97.31 73 ALA A O 1
ATOM 558 N N . GLN A 1 74 ? -15.137 13.030 5.727 1.00 96.25 74 GLN A N 1
ATOM 559 C CA . GLN A 1 74 ? -16.594 13.165 5.794 1.00 96.25 74 GLN A CA 1
ATOM 560 C C . GLN A 1 74 ? -17.101 14.232 4.812 1.00 96.25 74 GLN A C 1
ATOM 562 O O . GLN A 1 74 ? -18.052 13.988 4.069 1.00 96.25 74 GLN A O 1
ATOM 567 N N . SER A 1 75 ? -16.447 15.395 4.763 1.00 97.12 75 SER A N 1
ATOM 568 C CA . SER A 1 75 ? -16.830 16.512 3.888 1.00 97.12 75 SER A CA 1
ATOM 569 C C . SER A 1 75 ? -16.672 16.183 2.398 1.00 97.12 75 SER A C 1
ATOM 571 O O . SER A 1 75 ? -17.451 16.662 1.575 1.00 97.12 75 SER A O 1
ATOM 573 N N . ALA A 1 76 ? -15.722 15.312 2.042 1.00 96.56 76 ALA A N 1
ATOM 574 C CA . ALA A 1 76 ? -15.571 14.765 0.693 1.00 96.56 76 ALA A CA 1
ATOM 575 C C . ALA A 1 76 ? -16.579 13.637 0.360 1.00 96.56 76 ALA A C 1
ATOM 577 O O . ALA A 1 76 ? -16.640 13.158 -0.781 1.00 96.56 76 ALA A O 1
ATOM 578 N N . GLY A 1 77 ? -17.375 13.199 1.341 1.00 97.44 77 GLY A N 1
ATOM 579 C CA . GLY A 1 77 ? -18.328 12.097 1.218 1.00 97.44 77 GLY A CA 1
ATOM 580 C C . GLY A 1 77 ? -17.679 10.711 1.202 1.00 97.44 77 GLY A C 1
ATOM 581 O O . GLY A 1 77 ? -18.244 9.789 0.615 1.00 97.44 77 GLY A O 1
ATOM 582 N N . ALA A 1 78 ? -16.483 10.551 1.779 1.00 98.12 78 ALA A N 1
ATOM 583 C CA . ALA A 1 78 ? -15.837 9.247 1.887 1.00 98.12 78 ALA A CA 1
ATOM 584 C C . ALA A 1 78 ? -16.622 8.310 2.818 1.00 98.12 78 ALA A C 1
ATOM 586 O O . ALA A 1 78 ? -17.104 8.714 3.871 1.00 98.12 78 ALA A O 1
ATOM 587 N N . GLN A 1 79 ? -16.731 7.042 2.427 1.00 98.38 79 GLN A N 1
ATOM 588 C CA . GLN A 1 79 ? -17.392 5.985 3.196 1.00 98.38 79 GLN A CA 1
ATOM 589 C C . GLN A 1 79 ? -16.398 5.192 4.050 1.00 98.38 79 GLN A C 1
ATOM 591 O O . GLN A 1 79 ? -16.806 4.532 5.001 1.00 98.38 79 GLN A O 1
ATOM 596 N N . LEU A 1 80 ? -15.104 5.255 3.719 1.00 98.69 80 LEU A N 1
ATOM 597 C CA . LEU A 1 80 ? -14.007 4.695 4.504 1.00 98.69 80 LEU A CA 1
ATOM 598 C C . LEU A 1 80 ? -12.832 5.683 4.540 1.00 98.69 80 LEU A C 1
ATOM 600 O O . LEU A 1 80 ? -12.509 6.276 3.510 1.00 98.69 80 LEU A O 1
ATOM 604 N N . LEU A 1 81 ? -12.180 5.821 5.694 1.00 98.62 81 LEU A N 1
ATOM 605 C CA . LEU A 1 81 ? -10.913 6.537 5.872 1.00 98.62 81 LEU A CA 1
ATOM 606 C C . LEU A 1 81 ? -9.816 5.568 6.336 1.00 98.62 81 LEU A C 1
ATOM 608 O O . LEU A 1 81 ? -9.969 4.878 7.347 1.00 98.62 81 LEU A O 1
ATOM 612 N N . LEU A 1 82 ? -8.717 5.530 5.582 1.00 98.62 82 LEU A N 1
ATOM 613 C CA . LEU A 1 82 ? -7.556 4.676 5.817 1.00 98.62 82 LEU A CA 1
ATOM 614 C C . LEU A 1 82 ? -6.363 5.516 6.307 1.00 98.62 82 LEU A C 1
ATOM 616 O O . LEU A 1 82 ? -5.758 6.265 5.534 1.00 98.62 82 LEU A O 1
ATOM 620 N N . TYR A 1 83 ? -6.014 5.366 7.585 1.00 98.12 83 TYR A N 1
ATOM 621 C CA . TYR A 1 83 ? -4.810 5.947 8.192 1.00 98.12 83 TYR A CA 1
ATOM 622 C C . TYR A 1 83 ? -3.563 5.089 7.891 1.00 98.12 83 TYR A C 1
ATOM 624 O O . TYR A 1 83 ? -3.710 3.911 7.558 1.00 98.12 83 TYR A O 1
ATOM 632 N N . PRO A 1 84 ? -2.339 5.645 7.956 1.00 96.88 84 PRO A N 1
ATOM 633 C CA . PRO A 1 84 ? -1.109 4.908 7.663 1.00 96.88 84 PRO A CA 1
ATOM 634 C C . PRO A 1 84 ? -0.547 4.126 8.858 1.00 96.88 84 PRO A C 1
ATOM 636 O O . PRO A 1 84 ? -0.860 4.409 10.017 1.00 96.88 84 PRO A O 1
ATOM 639 N N . GLU A 1 85 ? 0.341 3.169 8.566 1.00 96.50 85 GLU A N 1
ATOM 640 C CA . GLU A 1 85 ? 1.084 2.412 9.579 1.00 96.50 85 GLU A CA 1
ATOM 641 C C . GLU A 1 85 ? 1.949 3.335 10.443 1.00 96.50 85 GLU A C 1
ATOM 643 O O . GLU A 1 85 ? 2.684 4.174 9.925 1.00 96.50 85 GLU A O 1
ATOM 648 N N . SER A 1 86 ? 1.894 3.161 11.764 1.00 92.69 86 SER A N 1
ATOM 649 C CA . SER A 1 86 ? 2.663 3.945 12.734 1.00 92.69 86 SER A CA 1
ATOM 650 C C . SER A 1 86 ? 2.504 5.466 12.612 1.00 92.69 86 SER A C 1
ATOM 652 O O . SER A 1 86 ? 3.358 6.209 13.094 1.00 92.69 86 SER A O 1
ATOM 654 N N . GLY A 1 87 ? 1.393 5.960 12.053 1.00 90.38 87 GLY A N 1
ATOM 655 C CA . GLY A 1 87 ? 1.133 7.401 11.922 1.00 90.38 87 GLY A CA 1
ATOM 656 C C . GLY A 1 87 ? 1.040 8.170 13.258 1.00 90.38 87 GLY A C 1
ATOM 657 O O . GLY A 1 87 ? 1.091 9.397 13.270 1.00 90.38 87 GLY A O 1
ATOM 658 N N . THR A 1 88 ? 0.980 7.468 14.396 1.00 89.06 88 THR A N 1
ATOM 659 C CA . THR A 1 88 ? 1.068 8.028 15.760 1.00 89.06 88 THR A CA 1
ATOM 660 C C .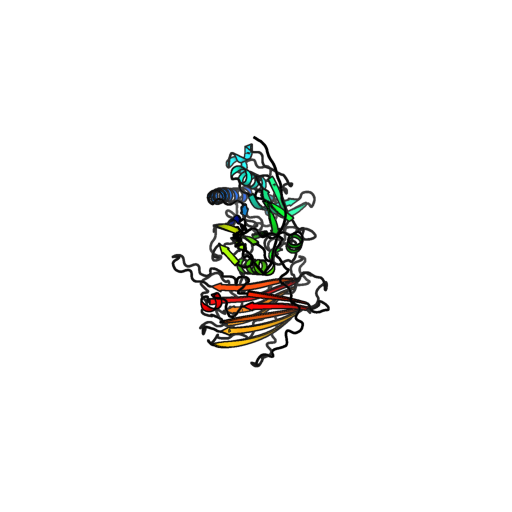 THR A 1 88 ? 2.416 7.792 16.462 1.00 89.06 88 THR A C 1
ATOM 662 O O . THR A 1 88 ? 2.569 8.161 17.625 1.00 89.06 88 THR A O 1
ATOM 665 N N . GLY A 1 89 ? 3.419 7.241 15.767 1.00 88.06 89 GLY A N 1
ATOM 666 C CA . GLY A 1 89 ? 4.830 7.344 16.162 1.00 88.06 89 GLY A CA 1
ATOM 667 C C . GLY A 1 89 ? 5.512 6.123 16.796 1.00 88.06 89 GLY A C 1
ATOM 668 O O . GLY A 1 89 ? 6.611 6.272 17.331 1.00 88.06 89 GLY A O 1
ATOM 669 N N . PHE A 1 90 ? 4.900 4.934 16.799 1.00 88.88 90 PHE A N 1
ATOM 670 C CA . PHE A 1 90 ? 5.421 3.795 17.574 1.00 88.88 90 PHE A CA 1
ATOM 671 C C . PHE A 1 90 ? 6.632 3.068 16.964 1.00 88.88 90 PHE A C 1
ATOM 673 O O . PHE A 1 90 ? 7.452 2.558 17.722 1.00 88.88 90 PHE A O 1
ATOM 680 N N . LEU A 1 91 ? 6.799 3.042 15.638 1.00 87.62 91 LEU A N 1
ATOM 681 C CA . LEU A 1 91 ? 7.978 2.451 14.982 1.00 87.62 91 LEU A CA 1
ATOM 682 C C . LEU A 1 91 ? 9.222 3.355 15.053 1.00 87.62 91 LEU A C 1
ATOM 684 O O . LEU A 1 91 ? 10.353 2.890 14.903 1.00 87.62 91 LEU A O 1
ATOM 688 N N . GLN A 1 92 ? 9.030 4.645 15.338 1.00 82.56 92 GLN A N 1
ATOM 689 C CA . GLN A 1 92 ? 10.097 5.639 15.460 1.00 82.56 92 GLN A CA 1
ATOM 690 C C . GLN A 1 92 ? 10.624 5.771 16.906 1.00 82.56 92 GLN A C 1
ATOM 692 O O . GLN A 1 92 ? 11.530 6.567 17.156 1.00 82.56 92 GLN A O 1
ATOM 697 N N . VAL A 1 93 ? 10.085 4.996 17.861 1.00 78.62 93 VAL A N 1
ATOM 698 C CA . VAL A 1 93 ? 10.430 5.060 19.292 1.00 78.62 93 VAL A CA 1
ATOM 699 C C . VAL A 1 93 ? 10.826 3.669 19.818 1.00 78.62 93 VAL A C 1
ATOM 701 O O . VAL A 1 93 ? 9.985 2.775 19.893 1.00 78.62 93 VAL A O 1
ATOM 704 N N . PRO A 1 94 ? 12.094 3.448 20.218 1.00 72.50 94 PRO A N 1
ATOM 705 C CA . PRO A 1 94 ? 12.552 2.146 20.697 1.00 72.50 94 PRO A CA 1
ATOM 706 C C . PRO A 1 94 ? 12.071 1.835 22.133 1.00 72.50 94 PRO A C 1
ATOM 708 O O . PRO A 1 94 ? 11.621 2.719 22.868 1.00 72.50 94 PRO A O 1
ATOM 711 N N . PRO A 1 95 ? 12.208 0.579 22.599 1.00 72.75 95 PRO A N 1
ATOM 712 C CA . PRO A 1 95 ? 12.073 0.240 24.013 1.00 72.75 95 PRO A CA 1
ATOM 713 C C . PRO A 1 95 ? 13.081 1.009 24.895 1.00 72.75 95 PRO A C 1
ATOM 715 O O . PRO A 1 95 ? 14.225 1.199 24.479 1.00 72.75 95 PRO A O 1
ATOM 718 N N . PRO A 1 96 ? 12.716 1.386 26.137 1.00 71.69 96 PRO A N 1
ATOM 719 C CA . PRO A 1 96 ? 11.479 1.027 26.833 1.00 71.69 96 PRO A CA 1
ATOM 720 C C . PRO A 1 96 ? 10.260 1.875 26.442 1.00 71.69 96 PR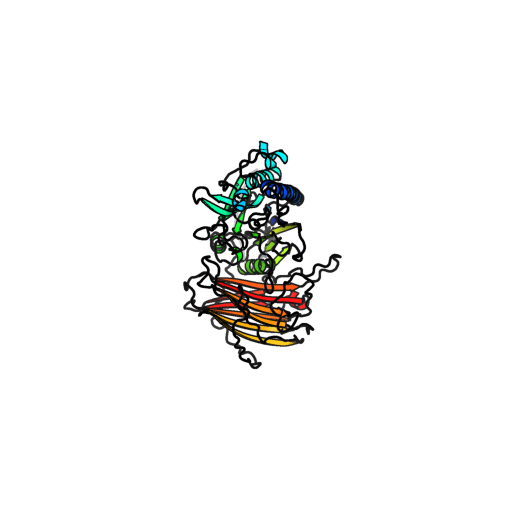O A C 1
ATOM 722 O O . PRO A 1 96 ? 9.142 1.449 26.725 1.00 71.69 96 PRO A O 1
ATOM 725 N N . ASP A 1 97 ? 10.455 3.026 25.798 1.00 75.62 97 ASP A N 1
ATOM 726 C CA . ASP A 1 97 ? 9.423 4.059 25.636 1.00 75.62 97 ASP A CA 1
ATOM 727 C C . ASP A 1 97 ? 8.273 3.625 24.716 1.00 75.62 97 ASP A C 1
ATOM 729 O O . ASP A 1 97 ? 7.123 3.987 24.971 1.00 75.62 97 ASP A O 1
ATOM 733 N N . LEU A 1 98 ? 8.548 2.730 23.756 1.00 77.75 98 LEU A N 1
ATOM 734 C CA . LEU A 1 98 ? 7.542 1.972 22.996 1.00 77.75 98 LEU A CA 1
ATOM 735 C C . LEU A 1 98 ? 6.378 1.482 23.873 1.00 77.75 98 LEU A C 1
ATOM 737 O O . LEU A 1 98 ? 5.220 1.588 23.487 1.00 77.75 98 LEU A O 1
ATOM 741 N N . ARG A 1 99 ? 6.662 0.962 25.076 1.00 78.06 99 ARG A N 1
ATOM 742 C CA . ARG A 1 99 ? 5.647 0.352 25.956 1.00 78.06 99 ARG A CA 1
ATOM 743 C C . ARG A 1 99 ? 4.551 1.317 26.394 1.00 78.06 99 ARG A C 1
ATOM 745 O O . ARG A 1 99 ? 3.497 0.866 26.825 1.00 78.06 99 ARG A O 1
ATOM 752 N N . LEU A 1 100 ? 4.825 2.617 26.334 1.00 80.00 100 LEU A N 1
ATOM 753 C CA . LEU A 1 100 ? 3.891 3.683 26.677 1.00 80.00 100 LEU A CA 1
ATOM 754 C C . LEU A 1 100 ? 3.021 4.085 25.470 1.00 80.00 100 LEU A C 1
ATOM 756 O O . LEU A 1 100 ? 1.978 4.703 25.663 1.00 80.00 100 LEU A O 1
ATOM 760 N N . LEU A 1 101 ? 3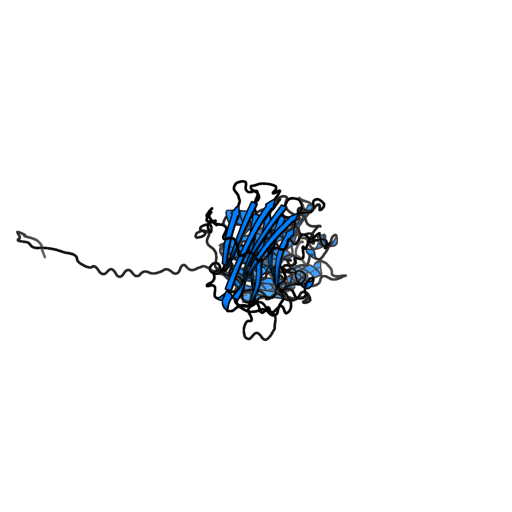.458 3.759 24.244 1.00 83.31 101 LEU A N 1
ATOM 761 C CA . LEU A 1 101 ? 2.756 4.016 22.977 1.00 83.31 101 LEU A CA 1
ATOM 762 C C . LEU A 1 101 ? 1.758 2.903 22.610 1.00 83.31 101 LEU A C 1
ATOM 764 O O . LEU A 1 101 ? 0.979 3.075 21.675 1.00 83.31 101 LEU A O 1
ATOM 768 N N . CYS A 1 102 ? 1.790 1.772 23.321 1.00 88.44 102 CYS A N 1
ATOM 769 C CA . CYS A 1 102 ? 1.007 0.579 23.004 1.00 88.44 102 CYS A CA 1
ATOM 770 C C . CYS A 1 102 ? -0.260 0.440 23.867 1.00 88.44 102 CYS A C 1
ATOM 772 O O . CYS A 1 102 ? -0.218 0.623 25.084 1.00 88.44 102 CYS A O 1
ATOM 774 N N . GLU A 1 103 ? -1.373 0.053 23.243 1.00 89.81 103 GLU A N 1
ATOM 775 C CA . GLU A 1 103 ? -2.704 -0.073 23.866 1.00 89.81 103 GLU A CA 1
ATOM 776 C C . GLU A 1 103 ? -3.134 -1.541 24.033 1.00 89.81 103 GLU A C 1
ATOM 778 O O . GLU A 1 103 ? -2.679 -2.391 23.273 1.00 89.81 103 GLU A O 1
ATOM 783 N N . PRO A 1 104 ? -4.048 -1.899 24.952 1.00 90.56 104 PRO A N 1
ATOM 784 C CA . PRO A 1 104 ? -4.700 -3.207 24.911 1.00 90.56 104 PRO A CA 1
ATOM 785 C C . PRO A 1 104 ? -5.451 -3.408 23.586 1.00 90.56 104 PRO A C 1
ATOM 787 O O . PRO A 1 104 ? -6.213 -2.535 23.168 1.00 90.56 104 PRO A O 1
ATOM 790 N N . THR A 1 105 ? -5.279 -4.568 22.947 1.00 88.94 105 THR A N 1
ATOM 791 C CA . THR A 1 105 ? -6.000 -4.925 21.714 1.00 88.94 105 THR A CA 1
ATOM 792 C C . THR A 1 105 ? -7.521 -4.859 21.936 1.00 88.94 105 THR A C 1
ATOM 794 O O . THR A 1 105 ? -8.028 -5.536 22.838 1.00 88.94 105 THR A O 1
ATOM 797 N N . PRO A 1 106 ? -8.290 -4.085 21.146 1.00 91.06 106 PRO A N 1
ATOM 798 C CA . PRO A 1 106 ? -9.732 -3.986 21.333 1.00 91.06 106 PRO A CA 1
ATOM 799 C C . PRO A 1 106 ? -10.437 -5.256 20.832 1.00 91.06 106 PRO A C 1
ATOM 801 O O . PRO A 1 106 ? -10.115 -5.797 19.776 1.00 91.06 106 PRO A O 1
ATOM 804 N N . ALA A 1 107 ? -11.439 -5.729 21.572 1.00 91.69 107 ALA A N 1
ATOM 805 C CA . ALA A 1 107 ? -12.227 -6.892 21.166 1.00 91.69 107 ALA A CA 1
ATOM 806 C C . ALA A 1 107 ? -13.134 -6.584 19.957 1.00 91.69 107 ALA A C 1
ATOM 808 O O . ALA A 1 107 ? -13.650 -5.473 19.825 1.00 91.69 107 ALA A O 1
ATOM 809 N N . ILE A 1 108 ? -13.409 -7.589 19.118 1.00 95.00 108 ILE A N 1
ATOM 810 C CA . ILE A 1 108 ? -14.420 -7.485 18.051 1.00 95.00 108 ILE A CA 1
ATOM 811 C C . ILE A 1 108 ? -15.775 -7.079 18.656 1.00 95.00 108 ILE A C 1
ATOM 813 O O . ILE A 1 108 ? -16.210 -7.631 19.667 1.00 95.00 108 ILE A O 1
ATOM 817 N N . GLY A 1 109 ? -16.436 -6.096 18.046 1.00 91.88 109 GLY A N 1
ATOM 818 C CA . GLY A 1 109 ? -17.661 -5.475 18.555 1.00 91.88 109 GLY A CA 1
ATOM 819 C C . GLY A 1 109 ? -17.449 -4.372 19.603 1.00 91.88 109 GLY A C 1
ATOM 820 O O . GLY A 1 109 ? -18.429 -3.732 19.991 1.00 91.88 109 GLY A O 1
ATOM 821 N N . PHE A 1 110 ? -16.213 -4.095 20.045 1.00 92.81 110 PHE A N 1
ATOM 822 C CA . PHE A 1 110 ? -15.924 -2.949 20.916 1.00 92.81 110 PHE A CA 1
ATOM 823 C C . PHE A 1 110 ? -16.449 -1.651 20.294 1.00 92.81 110 PHE A C 1
ATOM 825 O O . PHE A 1 110 ? -16.240 -1.387 19.112 1.00 92.81 110 PHE A O 1
ATOM 832 N N . THR A 1 111 ? -17.127 -0.842 21.106 1.00 90.81 111 THR A N 1
ATOM 833 C CA . THR A 1 111 ? -17.671 0.466 20.733 1.00 90.81 111 THR A CA 1
ATOM 834 C C . THR A 1 111 ? -17.446 1.426 21.897 1.00 90.81 111 THR A C 1
ATOM 836 O O . THR A 1 111 ? -17.734 1.080 23.044 1.00 90.81 111 THR A O 1
ATOM 839 N N . ALA A 1 112 ? -16.967 2.636 21.620 1.00 85.56 112 ALA A N 1
ATOM 840 C CA . ALA A 1 112 ? -16.795 3.680 22.618 1.00 85.56 112 ALA A CA 1
ATOM 841 C C . ALA A 1 112 ? -18.140 4.193 23.167 1.00 85.56 112 ALA A C 1
ATOM 843 O O . ALA A 1 112 ? -19.159 4.253 22.466 1.00 85.56 112 ALA A O 1
ATOM 844 N N . ASP A 1 113 ? -18.119 4.618 24.432 1.00 82.88 113 ASP A N 1
ATOM 845 C CA . ASP A 1 113 ? -19.227 5.344 25.047 1.00 82.88 113 ASP A CA 1
ATOM 846 C C . ASP A 1 113 ? -19.449 6.687 24.328 1.00 82.88 113 ASP A C 1
ATOM 848 O O . ASP A 1 113 ? -18.523 7.478 24.129 1.00 82.88 113 ASP A O 1
ATOM 852 N N . GLN A 1 114 ? -20.707 6.977 23.991 1.00 77.62 114 GLN A N 1
ATOM 853 C CA . GLN A 1 114 ? -21.116 8.246 23.389 1.00 77.62 114 GLN A CA 1
ATOM 854 C C . GLN A 1 114 ? -20.758 9.453 24.273 1.00 77.62 114 GLN A C 1
ATOM 856 O O . GLN A 1 114 ? -20.557 10.546 23.747 1.00 77.62 114 GLN A O 1
ATOM 861 N N . SER A 1 115 ? -20.630 9.280 25.596 1.00 76.75 115 SER A N 1
ATOM 862 C CA . SER A 1 115 ? -20.219 10.359 26.508 1.00 76.75 115 SER A CA 1
ATOM 863 C C . SER A 1 115 ? -18.763 10.825 26.319 1.00 76.75 115 SER A C 1
ATOM 865 O O . SER A 1 115 ? -18.431 11.953 26.714 1.00 76.75 115 SER A O 1
ATOM 867 N N . LEU A 1 116 ? -17.922 9.987 25.693 1.00 78.62 116 LEU A N 1
ATOM 868 C CA . LEU A 1 116 ? -16.556 10.308 25.267 1.00 78.62 116 LEU A CA 1
ATOM 869 C C . LEU A 1 116 ? -16.560 10.985 23.891 1.00 78.62 116 LEU A C 1
ATOM 871 O O . LEU A 1 116 ? -15.875 11.987 23.703 1.00 78.62 116 LEU A O 1
ATOM 875 N N . CYS A 1 117 ? -17.399 10.502 22.968 1.00 79.38 117 CYS A N 1
ATOM 876 C CA . CYS A 1 117 ? -17.453 10.976 21.581 1.00 79.38 117 CYS A CA 1
ATOM 877 C C . CYS A 1 117 ? -17.857 12.452 21.403 1.00 79.38 117 CYS A C 1
ATOM 879 O O . CYS A 1 117 ? -17.665 13.009 20.326 1.00 79.38 117 CYS A O 1
ATOM 881 N N . ASN A 1 118 ? -18.411 13.084 22.440 1.00 68.62 118 ASN A N 1
ATOM 882 C CA . ASN A 1 118 ? -18.986 14.429 22.377 1.00 68.62 118 ASN A CA 1
ATOM 883 C C . ASN A 1 118 ? -18.009 15.572 22.736 1.00 68.62 118 ASN A C 1
ATOM 885 O O . ASN A 1 118 ? -18.443 16.719 22.820 1.00 68.62 118 ASN A O 1
ATOM 889 N N . SER A 1 119 ? -16.723 15.301 22.997 1.00 57.91 119 SER A N 1
ATOM 890 C CA . SER A 1 119 ? -15.751 16.356 23.347 1.00 57.91 119 SER A CA 1
ATOM 891 C C . SER A 1 119 ? -14.297 15.927 23.131 1.00 57.91 119 SER A C 1
ATOM 893 O O . SER A 1 119 ? -13.836 15.004 23.806 1.00 57.91 119 SER A O 1
ATOM 895 N N . THR A 1 120 ? -13.562 16.652 22.281 1.00 53.47 120 THR A N 1
ATOM 896 C CA . THR A 1 120 ? -12.120 16.468 22.003 1.00 53.47 120 THR A CA 1
ATOM 897 C C . THR A 1 120 ? -11.279 16.350 23.282 1.00 53.47 120 THR A C 1
ATOM 899 O O . THR A 1 120 ? -10.514 15.398 23.431 1.00 53.47 120 THR A O 1
ATOM 902 N N . GLU A 1 121 ? -11.508 17.220 24.271 1.00 51.62 121 GLU A N 1
ATOM 903 C CA . GLU A 1 121 ? -10.786 17.206 25.555 1.00 51.62 121 GLU A CA 1
ATOM 904 C C . GLU A 1 121 ? -10.897 15.882 26.341 1.00 51.62 121 GLU A C 1
ATOM 906 O O . GLU A 1 121 ? -9.977 15.538 27.085 1.00 51.62 121 GLU A O 1
ATOM 911 N N . LYS A 1 122 ? -11.987 15.108 26.207 1.00 50.72 122 LYS A N 1
ATOM 912 C CA . LYS A 1 122 ? -12.150 13.849 26.964 1.00 50.72 122 LYS A CA 1
ATOM 913 C C . LYS A 1 122 ? -11.380 12.675 26.372 1.00 50.72 122 LYS A C 1
ATOM 915 O O . LYS A 1 122 ? -10.911 11.842 27.146 1.00 50.72 122 LYS A O 1
ATOM 920 N N . PHE A 1 123 ? -11.212 12.619 25.048 1.00 52.97 123 PHE A N 1
ATOM 921 C CA . PHE A 1 123 ? -10.308 11.652 24.411 1.00 52.97 123 PHE A CA 1
ATOM 922 C C . PHE A 1 123 ? -8.891 11.816 24.981 1.00 52.97 123 PHE A C 1
ATOM 924 O O . PHE A 1 123 ? -8.283 10.857 25.463 1.00 52.97 123 PHE A O 1
ATOM 931 N N . VAL A 1 124 ? -8.438 13.073 25.012 1.00 50.28 124 VAL A N 1
ATOM 932 C CA . VAL A 1 124 ? -7.110 13.522 25.451 1.00 50.28 124 VAL A CA 1
ATOM 933 C C . VAL A 1 124 ? -6.873 13.329 26.955 1.00 50.28 124 VAL A C 1
ATOM 935 O O . VAL A 1 124 ? -5.743 13.059 27.351 1.00 50.28 124 VAL A O 1
ATOM 938 N N . ASN A 1 125 ? -7.902 13.364 27.810 1.00 48.97 125 ASN A N 1
ATOM 939 C CA . ASN A 1 125 ? -7.702 13.328 29.270 1.00 48.97 125 ASN A CA 1
ATOM 940 C C . ASN A 1 125 ? -8.232 12.087 30.012 1.00 48.97 125 ASN A C 1
ATOM 942 O O . ASN A 1 125 ? -7.864 11.905 31.169 1.00 48.97 125 ASN A O 1
ATOM 946 N N . ASN A 1 126 ? -9.101 11.254 29.420 1.00 48.19 126 ASN A N 1
ATOM 947 C CA . ASN A 1 126 ? -9.799 10.205 30.190 1.00 48.19 126 ASN A CA 1
ATOM 948 C C . ASN A 1 126 ? -10.005 8.861 29.457 1.00 48.19 126 ASN A C 1
ATOM 950 O O . ASN A 1 126 ? -10.709 7.987 29.962 1.00 48.19 126 ASN A O 1
ATOM 954 N N . ALA A 1 127 ? -9.412 8.668 28.273 1.00 51.47 127 ALA A N 1
ATOM 955 C CA . ALA A 1 127 ? -9.454 7.381 27.576 1.00 51.47 127 ALA A CA 1
ATOM 956 C C . ALA A 1 127 ? -8.564 6.335 28.281 1.00 51.47 127 ALA A C 1
ATOM 958 O O . ALA A 1 127 ? -7.351 6.507 28.404 1.00 51.47 127 ALA A O 1
ATOM 959 N N . THR A 1 128 ? -9.166 5.231 28.731 1.00 55.44 128 THR A N 1
ATOM 960 C CA . THR A 1 128 ? -8.542 4.180 29.557 1.00 55.44 128 THR A CA 1
ATOM 961 C C . THR A 1 128 ? -7.561 3.298 28.773 1.00 55.44 128 THR A C 1
ATOM 963 O O . THR A 1 128 ? -7.881 2.160 28.437 1.00 55.44 128 THR A O 1
ATOM 966 N N . GLY A 1 129 ? -6.378 3.826 28.447 1.00 74.00 129 GLY A N 1
ATOM 967 C CA . GLY A 1 129 ? -5.297 3.091 27.769 1.00 74.00 129 GLY A CA 1
ATOM 968 C C . GLY A 1 129 ? -5.597 2.648 26.330 1.00 74.00 129 GLY A C 1
ATOM 969 O O . GLY A 1 129 ? -4.780 1.954 25.746 1.00 74.00 129 GLY A O 1
ATOM 970 N N . MET A 1 130 ? -6.753 3.034 25.784 1.00 86.56 130 MET A N 1
ATOM 971 C CA . MET A 1 130 ? -7.267 2.654 24.463 1.00 86.56 130 MET A CA 1
ATOM 972 C C . MET A 1 130 ? -7.670 3.906 23.653 1.00 86.56 130 MET A C 1
ATOM 974 O O . MET A 1 130 ? -8.784 3.977 23.130 1.00 86.56 130 MET A O 1
ATOM 978 N N . ILE A 1 131 ? -6.850 4.967 23.644 1.00 88.19 131 ILE A N 1
ATOM 979 C CA . ILE A 1 131 ? -7.226 6.234 22.995 1.00 88.19 131 ILE A CA 1
ATOM 980 C C . ILE A 1 131 ? -7.362 6.086 21.476 1.00 88.19 131 ILE A C 1
ATOM 982 O O . ILE A 1 131 ? -8.330 6.620 20.940 1.00 88.19 131 ILE A O 1
ATOM 986 N N . HIS A 1 132 ? -6.496 5.336 20.787 1.00 92.69 132 HIS A N 1
ATOM 987 C CA . HIS A 1 132 ? -6.620 5.115 19.339 1.00 92.69 132 HIS A CA 1
ATOM 988 C C . HIS A 1 132 ? -7.952 4.423 19.018 1.00 92.69 132 HIS A C 1
ATOM 990 O O . HIS A 1 132 ? -8.681 4.838 18.114 1.00 92.69 132 HIS A O 1
ATOM 996 N N . SER A 1 133 ? -8.315 3.422 19.826 1.00 93.19 133 SER A N 1
ATOM 997 C CA . SER A 1 133 ? -9.571 2.681 19.667 1.00 93.19 133 SER A CA 1
ATOM 998 C C . SER A 1 133 ? -10.811 3.519 20.004 1.00 93.19 133 SER A C 1
ATOM 1000 O O . SER A 1 133 ? -11.826 3.429 19.314 1.00 93.19 133 SER A O 1
ATOM 1002 N N . VAL A 1 134 ? -10.751 4.361 21.043 1.00 91.69 134 VAL A N 1
ATOM 1003 C CA . VAL A 1 134 ? -11.846 5.282 21.403 1.00 91.69 134 VAL A CA 1
ATOM 1004 C C . VAL A 1 134 ? -11.998 6.386 20.353 1.00 91.69 134 VAL A C 1
ATOM 1006 O O . VAL A 1 134 ? -13.123 6.680 19.951 1.00 91.69 134 VAL A O 1
ATOM 1009 N N . PHE A 1 135 ? -10.890 6.950 19.861 1.00 92.50 135 PHE A N 1
ATOM 1010 C CA . PHE A 1 135 ? -10.866 7.919 18.764 1.00 92.50 135 PHE A CA 1
ATOM 1011 C C . PHE A 1 135 ? -11.541 7.353 17.511 1.00 92.50 135 PHE A C 1
ATOM 1013 O O . PHE A 1 135 ? -12.537 7.911 17.053 1.00 92.50 135 PHE A O 1
ATOM 1020 N N . ALA A 1 136 ? -11.051 6.224 16.989 1.00 95.06 136 ALA A N 1
ATOM 1021 C CA . ALA A 1 136 ? -11.538 5.656 15.735 1.00 95.06 136 ALA A CA 1
ATOM 1022 C C . ALA A 1 136 ? -12.992 5.166 15.834 1.00 95.06 136 ALA A C 1
ATOM 1024 O O . ALA A 1 136 ? -13.784 5.402 14.919 1.00 95.06 136 ALA A O 1
ATOM 1025 N N . SER A 1 137 ? -13.381 4.582 16.975 1.00 95.25 137 SER A N 1
ATOM 1026 C CA . SER A 1 137 ? -14.776 4.234 17.265 1.00 95.25 137 SER A CA 1
ATOM 1027 C C . SER A 1 137 ? -15.691 5.461 17.233 1.00 95.25 137 SER A C 1
ATOM 1029 O O . SER A 1 137 ? -16.729 5.444 16.570 1.00 95.25 137 SER A O 1
ATOM 1031 N N . CYS A 1 138 ? -15.311 6.552 17.901 1.00 93.06 138 CYS A N 1
ATOM 1032 C CA . CYS A 1 138 ? -16.124 7.761 17.908 1.00 93.06 138 CYS A CA 1
ATOM 1033 C C . CYS A 1 138 ? -16.147 8.458 16.547 1.00 93.06 138 CYS A C 1
ATOM 1035 O O . CYS A 1 138 ? -17.237 8.794 16.100 1.00 93.06 138 CYS A O 1
ATOM 1037 N N . ALA A 1 139 ? -15.005 8.629 15.873 1.00 93.50 139 ALA A N 1
ATOM 1038 C CA . ALA A 1 139 ? -14.936 9.231 14.542 1.00 93.50 139 ALA A CA 1
ATOM 1039 C C . ALA A 1 139 ? -15.819 8.465 13.546 1.00 93.50 139 ALA A C 1
ATOM 1041 O O . ALA A 1 139 ? -16.668 9.061 12.885 1.00 93.50 139 ALA A O 1
ATOM 1042 N N . SER A 1 140 ? -15.717 7.130 13.524 1.00 96.44 140 SER A N 1
ATOM 1043 C CA . SER A 1 140 ? -16.575 6.292 12.683 1.00 96.44 140 SER A CA 1
ATOM 1044 C C . SER A 1 140 ? -18.066 6.483 13.002 1.00 96.44 140 SER A C 1
ATOM 1046 O O . SER A 1 140 ? -18.898 6.627 12.103 1.00 96.44 140 SER A O 1
ATOM 1048 N N . ARG A 1 141 ? -18.418 6.562 14.292 1.00 93.31 141 ARG A N 1
ATOM 1049 C CA . ARG A 1 141 ? -19.807 6.691 14.754 1.00 93.31 141 ARG A CA 1
ATOM 1050 C C . ARG A 1 141 ? -20.427 8.070 14.528 1.00 93.31 141 ARG A C 1
ATOM 1052 O O . ARG A 1 141 ? -21.608 8.142 14.198 1.00 93.31 141 ARG A O 1
ATOM 1059 N N . THR A 1 142 ? -19.690 9.151 14.780 1.00 92.38 142 THR A N 1
ATOM 1060 C CA . THR A 1 142 ? -20.217 10.526 14.716 1.00 92.38 142 THR A CA 1
ATOM 1061 C C . THR A 1 142 ? -20.153 11.100 13.309 1.00 92.38 142 THR A C 1
ATOM 1063 O O . THR A 1 142 ? -21.019 11.896 12.950 1.00 92.38 142 THR A O 1
ATOM 1066 N N . MET A 1 143 ? -19.174 10.678 12.504 1.00 92.31 143 MET A N 1
ATOM 1067 C CA . MET A 1 143 ? -19.012 11.157 11.132 1.00 92.31 143 MET A CA 1
ATOM 1068 C C . MET A 1 143 ? -19.723 10.265 10.104 1.00 92.31 143 MET A C 1
ATOM 1070 O O . MET A 1 143 ? -20.010 10.719 8.998 1.00 92.31 143 MET A O 1
ATOM 1074 N N . GLY A 1 144 ? -20.082 9.028 10.471 1.00 93.81 144 GLY A N 1
ATOM 1075 C CA . GLY A 1 144 ? -20.794 8.097 9.587 1.00 93.81 144 GLY A CA 1
ATOM 1076 C C . GLY A 1 144 ? -19.899 7.457 8.523 1.00 93.81 144 GLY A C 1
ATOM 1077 O O . GLY A 1 144 ? -20.387 7.078 7.461 1.00 93.81 144 GLY A O 1
ATOM 1078 N N . ILE A 1 145 ? -18.602 7.359 8.815 1.00 96.31 145 ILE A N 1
ATOM 1079 C CA . ILE A 1 145 ? -17.568 6.772 7.957 1.00 96.31 145 ILE A CA 1
ATOM 1080 C C . ILE A 1 145 ? -17.048 5.484 8.605 1.00 96.31 145 ILE A C 1
ATOM 1082 O O . ILE A 1 145 ? -17.051 5.359 9.828 1.00 96.31 145 ILE A O 1
ATOM 1086 N N . ASP A 1 146 ? -16.558 4.528 7.831 1.00 98.56 146 ASP A N 1
ATOM 1087 C CA . ASP A 1 146 ? -15.752 3.440 8.386 1.00 98.56 146 ASP A CA 1
ATOM 1088 C C . ASP A 1 146 ? -14.303 3.923 8.558 1.00 98.56 146 ASP A C 1
ATOM 1090 O O . ASP A 1 146 ? -13.806 4.730 7.772 1.00 98.56 146 ASP A O 1
ATOM 1094 N N . VAL A 1 147 ? -13.615 3.468 9.604 1.00 98.50 147 VAL A N 1
ATOM 1095 C CA . VAL A 1 147 ? -12.257 3.931 9.940 1.00 98.50 147 VAL A CA 1
ATOM 1096 C C . VAL A 1 147 ? -11.330 2.741 10.086 1.00 98.50 147 VAL A C 1
ATOM 1098 O O . VAL A 1 147 ? -11.627 1.835 10.858 1.00 98.50 147 VAL A O 1
ATOM 1101 N N . VAL A 1 148 ? -10.183 2.766 9.409 1.00 98.62 148 VAL A N 1
ATOM 1102 C CA . VAL A 1 148 ? -9.099 1.802 9.637 1.00 98.62 148 VAL A CA 1
ATOM 1103 C C . VAL A 1 148 ? -7.863 2.544 10.124 1.00 98.62 148 VAL A C 1
ATOM 1105 O O . VAL A 1 148 ? -7.350 3.422 9.429 1.00 98.62 148 VAL A O 1
ATOM 1108 N N . ILE A 1 149 ? -7.423 2.212 11.338 1.00 98.00 149 ILE A N 1
ATOM 1109 C CA . ILE A 1 149 ? -6.307 2.855 12.040 1.00 98.00 149 ILE A CA 1
ATOM 1110 C C . ILE A 1 149 ? -5.253 1.824 12.442 1.00 98.00 149 ILE A C 1
ATOM 1112 O O . ILE A 1 149 ? -5.593 0.742 12.918 1.00 98.00 149 ILE A O 1
ATOM 1116 N N . ASN A 1 150 ? -3.981 2.184 12.279 1.00 97.75 150 ASN A N 1
ATOM 1117 C CA . ASN A 1 150 ? -2.846 1.384 12.721 1.00 97.75 150 ASN A CA 1
ATOM 1118 C C . ASN A 1 150 ? -2.259 1.944 14.025 1.00 97.75 150 ASN A C 1
ATOM 1120 O O . ASN A 1 150 ? -2.088 3.160 14.148 1.00 97.75 150 ASN A O 1
ATOM 1124 N N . PHE A 1 151 ? -1.938 1.076 14.984 1.00 94.94 151 PHE A N 1
ATOM 1125 C CA . PHE A 1 151 ? -1.249 1.444 16.226 1.00 94.94 151 PHE A CA 1
ATOM 1126 C C . PHE A 1 151 ? -0.490 0.248 16.828 1.00 94.94 151 PHE A C 1
ATOM 1128 O O . PHE A 1 151 ? -0.613 -0.888 16.364 1.00 94.94 151 PHE A O 1
ATOM 1135 N N . CYS A 1 152 ? 0.315 0.496 17.866 1.00 93.81 152 CYS A N 1
ATOM 1136 C CA . CYS A 1 152 ? 0.914 -0.584 18.643 1.00 93.81 152 CYS A CA 1
ATOM 1137 C C . CYS A 1 152 ? -0.111 -1.153 19.630 1.00 93.81 152 CYS A C 1
ATOM 1139 O O . CYS A 1 152 ? -0.664 -0.411 20.442 1.00 93.81 152 CYS A O 1
ATOM 1141 N N . ALA A 1 153 ? -0.308 -2.466 19.629 1.00 93.31 153 ALA A N 1
ATOM 1142 C CA . ALA A 1 153 ? -1.029 -3.163 20.682 1.00 93.31 153 ALA A CA 1
ATOM 1143 C C . ALA A 1 153 ? -0.070 -3.871 21.651 1.00 93.31 153 ALA A C 1
ATOM 1145 O O . ALA A 1 153 ? 1.008 -4.320 21.266 1.00 93.31 153 ALA A O 1
ATOM 1146 N N . TYR A 1 154 ? -0.474 -4.005 22.910 1.00 91.19 154 TYR A N 1
ATOM 1147 C CA . TYR A 1 154 ? 0.119 -4.913 23.884 1.00 91.19 154 TYR A CA 1
ATOM 1148 C C . TYR A 1 154 ? -0.889 -6.010 24.220 1.00 91.19 154 TYR A C 1
ATOM 1150 O O . TYR A 1 154 ? -1.956 -5.732 24.774 1.00 91.19 154 TYR A O 1
ATOM 1158 N N . ASP A 1 155 ? -0.528 -7.258 23.929 1.00 88.94 155 ASP A N 1
ATOM 1159 C CA . ASP A 1 155 ? -1.299 -8.407 24.384 1.00 88.94 155 ASP A CA 1
ATOM 1160 C C . ASP A 1 155 ? -0.816 -8.851 25.773 1.00 88.94 155 ASP A C 1
ATOM 1162 O O . ASP A 1 155 ? 0.369 -9.110 25.998 1.00 88.94 155 ASP A O 1
ATOM 1166 N N . ALA A 1 156 ? -1.741 -8.932 26.730 1.00 85.44 156 ALA A N 1
ATOM 1167 C CA . ALA A 1 156 ? -1.430 -9.268 28.117 1.00 85.44 156 ALA A CA 1
ATOM 1168 C C . ALA A 1 156 ? -1.298 -10.780 28.388 1.00 85.44 156 ALA A C 1
ATOM 1170 O O . ALA A 1 156 ? -0.746 -11.151 29.427 1.00 85.44 156 ALA A O 1
ATOM 1171 N N . TYR A 1 157 ? -1.797 -11.632 27.489 1.00 85.31 157 TYR A N 1
ATOM 1172 C CA . TYR A 1 157 ? -1.696 -13.090 27.552 1.00 85.31 157 TYR A CA 1
ATOM 1173 C C . TYR A 1 157 ? -0.363 -13.561 26.954 1.00 85.31 157 TYR A C 1
ATOM 1175 O O . TYR A 1 157 ? 0.414 -14.217 27.650 1.00 85.31 157 TYR A O 1
ATOM 1183 N N . ASP A 1 158 ? -0.045 -13.125 25.732 1.00 84.88 158 ASP A N 1
ATOM 1184 C CA . ASP A 1 158 ? 1.243 -13.399 25.074 1.00 84.88 158 ASP A CA 1
ATOM 1185 C C . ASP A 1 158 ? 2.392 -12.566 25.673 1.00 84.88 158 ASP A C 1
ATOM 1187 O O . ASP A 1 158 ? 3.567 -12.920 25.554 1.00 84.88 158 ASP A O 1
ATOM 1191 N N . ARG A 1 159 ? 2.055 -11.472 26.375 1.00 87.94 159 ARG A N 1
ATOM 1192 C CA . ARG A 1 159 ? 2.988 -10.492 26.970 1.00 87.94 159 ARG A CA 1
ATOM 1193 C C . ARG A 1 159 ? 3.874 -9.817 25.918 1.00 87.94 159 ARG A C 1
ATOM 1195 O O . ARG A 1 159 ? 5.027 -9.466 26.188 1.00 87.94 159 ARG A O 1
ATOM 1202 N N . ALA A 1 160 ? 3.305 -9.637 24.732 1.00 89.69 160 ALA A N 1
ATOM 1203 C CA . ALA A 1 160 ? 3.966 -9.243 23.500 1.00 89.69 160 ALA A CA 1
ATOM 1204 C C . ALA A 1 160 ? 3.440 -7.896 22.981 1.00 89.69 160 ALA A C 1
ATOM 1206 O O . ALA A 1 160 ? 2.343 -7.461 23.333 1.00 89.69 160 ALA A O 1
ATOM 1207 N N . TYR A 1 161 ? 4.237 -7.236 22.140 1.00 91.88 161 TYR A N 1
ATOM 1208 C CA . TYR A 1 161 ? 3.881 -5.976 21.486 1.00 91.88 161 TYR A CA 1
ATOM 1209 C C . TYR A 1 161 ? 3.693 -6.224 19.994 1.00 91.88 161 TYR A C 1
ATOM 1211 O O . TYR A 1 161 ? 4.581 -6.783 19.357 1.00 91.88 161 TYR A O 1
ATOM 1219 N N . TYR A 1 162 ? 2.561 -5.807 19.444 1.00 94.06 162 TYR A N 1
ATOM 1220 C CA . TYR A 1 162 ? 2.145 -6.088 18.075 1.00 94.06 162 TYR A CA 1
ATOM 1221 C C . TYR A 1 162 ? 1.885 -4.796 17.306 1.00 94.06 162 TYR A C 1
ATOM 1223 O O . TYR A 1 162 ? 1.415 -3.809 17.864 1.00 94.06 162 TYR A O 1
ATOM 1231 N N . ASN A 1 163 ? 2.152 -4.817 16.007 1.00 95.94 163 ASN A N 1
ATOM 1232 C CA . ASN A 1 163 ? 1.665 -3.812 15.068 1.00 95.94 163 ASN A CA 1
ATOM 1233 C C . ASN A 1 163 ? 0.300 -4.292 14.559 1.00 95.94 163 ASN A C 1
ATOM 1235 O O . ASN A 1 163 ? 0.214 -5.409 14.039 1.00 95.94 163 ASN A O 1
ATOM 1239 N N . VAL A 1 164 ? -0.753 -3.500 14.785 1.00 97.00 164 VAL A N 1
ATOM 1240 C CA . VAL A 1 164 ? -2.130 -3.899 14.471 1.00 97.00 164 VAL A CA 1
ATOM 1241 C C . VAL A 1 164 ? -2.865 -2.858 13.640 1.00 97.00 164 VAL A C 1
ATOM 1243 O O . VAL A 1 164 ? -2.810 -1.665 13.934 1.00 97.00 164 VAL A O 1
ATOM 1246 N N . ASP A 1 165 ? -3.616 -3.339 12.652 1.00 98.38 165 ASP A N 1
ATOM 1247 C CA . ASP A 1 165 ? -4.632 -2.570 11.937 1.00 98.38 165 ASP A CA 1
ATOM 1248 C C . ASP A 1 165 ? -6.005 -2.898 12.531 1.00 98.38 165 ASP A C 1
ATOM 1250 O O . ASP A 1 165 ? -6.433 -4.055 12.533 1.00 98.38 165 ASP A O 1
ATOM 1254 N N . VAL A 1 166 ? -6.729 -1.889 13.017 1.00 98.50 166 VAL A N 1
ATOM 1255 C CA . VAL A 1 166 ? -8.079 -2.054 13.574 1.00 98.50 166 VAL A CA 1
ATOM 1256 C C . VAL A 1 166 ? -9.088 -1.315 12.710 1.00 98.50 166 VAL A C 1
ATOM 1258 O O . VAL A 1 166 ? -8.973 -0.108 12.487 1.00 98.50 166 VAL A O 1
ATOM 1261 N N . ALA A 1 167 ? -10.096 -2.049 12.244 1.00 98.62 167 ALA A N 1
ATOM 1262 C CA . ALA A 1 167 ? -11.150 -1.540 11.381 1.00 98.62 167 ALA A CA 1
ATOM 1263 C C . ALA A 1 167 ? -12.475 -1.393 12.139 1.00 98.62 167 ALA A C 1
ATOM 1265 O O . ALA A 1 167 ? -12.965 -2.338 12.762 1.00 98.62 167 ALA A O 1
ATOM 1266 N N . PHE A 1 168 ? -13.075 -0.209 12.046 1.00 98.56 168 PHE A N 1
ATOM 1267 C CA . PHE A 1 168 ? -14.324 0.185 12.689 1.00 98.56 168 PHE A CA 1
ATOM 1268 C C . PHE A 1 168 ? -15.409 0.422 11.636 1.00 98.56 168 PHE A C 1
ATOM 1270 O O . PHE A 1 168 ? -15.201 1.193 10.699 1.00 98.56 168 PHE A O 1
ATOM 1277 N N . ALA A 1 169 ? -16.576 -0.197 11.821 1.00 97.50 169 ALA A N 1
ATOM 1278 C CA . ALA A 1 169 ? -17.774 0.028 11.016 1.00 97.50 169 ALA A CA 1
ATOM 1279 C C . ALA A 1 169 ? -18.902 0.582 11.893 1.00 97.50 169 ALA A C 1
ATOM 1281 O O . ALA A 1 169 ? -19.252 -0.019 12.912 1.00 97.50 169 ALA A O 1
ATOM 1282 N N . ALA A 1 170 ? -19.467 1.735 11.517 1.00 94.56 170 ALA A N 1
ATOM 1283 C CA . ALA A 1 170 ? -20.468 2.467 12.313 1.00 94.56 170 ALA A CA 1
ATOM 1284 C C . ALA A 1 170 ? -20.084 2.659 13.808 1.00 94.56 170 ALA A C 1
ATOM 1286 O O . ALA A 1 170 ? -20.942 2.718 14.693 1.00 94.56 170 ALA A O 1
ATOM 1287 N N . GLY A 1 171 ? -18.781 2.744 14.091 1.00 94.44 171 GLY A N 1
ATOM 1288 C CA . GLY A 1 171 ? -18.199 2.856 15.428 1.00 94.44 171 GLY A CA 1
ATOM 1289 C C . GLY A 1 171 ? -17.866 1.553 16.155 1.00 94.44 171 GLY A C 1
ATOM 1290 O O . GLY A 1 171 ? -17.195 1.623 17.183 1.00 94.44 171 GLY A O 1
ATOM 1291 N N . ALA A 1 172 ? -18.273 0.384 15.661 1.00 97.25 172 ALA A N 1
ATOM 1292 C CA . ALA A 1 172 ? -17.929 -0.904 16.268 1.00 97.25 172 ALA A CA 1
ATOM 1293 C C . ALA A 1 172 ? -16.698 -1.528 15.591 1.00 97.25 172 ALA A C 1
ATOM 1295 O O . ALA A 1 172 ? -16.600 -1.498 14.365 1.00 97.25 172 ALA A O 1
ATOM 1296 N N . VAL A 1 173 ? -15.785 -2.140 16.355 1.00 98.31 173 VAL A N 1
ATOM 1297 C CA . VAL A 1 173 ? -14.658 -2.912 15.791 1.00 98.31 173 VAL A CA 1
ATOM 1298 C C . VAL A 1 173 ? -15.198 -4.079 14.963 1.00 98.31 173 VAL A C 1
ATOM 1300 O O . VAL A 1 173 ? -15.778 -5.018 15.508 1.00 98.31 173 VAL A O 1
ATOM 1303 N N . GLY A 1 174 ? -14.997 -4.022 13.648 1.00 97.62 174 GLY A N 1
ATOM 1304 C CA . GLY A 1 174 ? -15.356 -5.078 12.704 1.00 97.62 174 GLY A CA 1
ATOM 1305 C C . GLY A 1 174 ? -14.220 -6.069 12.446 1.00 97.62 174 GLY A C 1
ATOM 1306 O O . GLY A 1 174 ? -14.498 -7.232 12.167 1.00 97.62 174 GLY A O 1
ATOM 1307 N N . ALA A 1 175 ? -12.961 -5.633 12.560 1.00 98.19 175 ALA A N 1
ATOM 1308 C CA . ALA A 1 175 ? -11.782 -6.487 12.418 1.00 98.19 175 ALA A CA 1
ATOM 1309 C C . ALA A 1 175 ? -10.569 -5.941 13.193 1.00 98.19 175 ALA A C 1
ATOM 1311 O O . ALA A 1 175 ? -10.438 -4.731 13.387 1.00 98.19 175 ALA A O 1
ATOM 1312 N N . VAL A 1 176 ? -9.674 -6.850 13.582 1.00 97.75 176 VAL A N 1
ATOM 1313 C CA . VAL A 1 176 ? -8.317 -6.570 14.071 1.00 97.75 176 VAL A CA 1
ATOM 1314 C C . VAL A 1 176 ? -7.374 -7.481 13.295 1.00 97.75 176 VAL A C 1
ATOM 1316 O O . VAL A 1 176 ? -7.511 -8.701 13.377 1.00 97.75 176 VAL A O 1
ATOM 1319 N N . TYR A 1 177 ? -6.443 -6.900 12.548 1.00 98.06 177 TYR A N 1
ATOM 1320 C CA . TYR A 1 177 ? -5.359 -7.610 11.879 1.00 98.06 177 TYR A CA 1
ATOM 1321 C C . TYR A 1 177 ? -4.043 -7.372 12.625 1.00 98.06 177 TYR A C 1
ATOM 1323 O O . TYR A 1 177 ? -3.799 -6.271 13.117 1.00 98.06 177 TYR A O 1
ATOM 1331 N N . VAL A 1 178 ? -3.198 -8.400 12.703 1.00 96.69 178 VAL A N 1
ATOM 1332 C CA . VAL A 1 178 ? -1.853 -8.329 13.285 1.00 96.69 178 VAL A CA 1
ATOM 1333 C C . VAL A 1 178 ? -0.843 -8.491 12.156 1.00 96.69 178 VAL A C 1
ATOM 1335 O O . VAL A 1 178 ? -0.876 -9.503 11.458 1.00 96.69 178 VAL A O 1
ATOM 1338 N N . LYS A 1 179 ? 0.066 -7.522 11.998 1.00 95.62 179 LYS A N 1
ATOM 1339 C CA . LYS A 1 179 ? 1.095 -7.536 10.950 1.00 95.62 179 LYS A CA 1
ATOM 1340 C C . LYS A 1 179 ? 1.880 -8.849 10.968 1.00 95.62 179 LYS A C 1
ATOM 1342 O O . LYS A 1 179 ? 2.498 -9.199 11.975 1.00 95.62 179 LYS A O 1
ATOM 1347 N N . SER A 1 180 ? 1.861 -9.564 9.845 1.00 91.94 180 SER A N 1
ATOM 1348 C CA . SER A 1 180 ? 2.352 -10.944 9.771 1.00 91.94 180 SER A CA 1
ATOM 1349 C C . SER A 1 180 ? 3.874 -11.031 9.624 1.00 91.94 180 SER A C 1
ATOM 1351 O O . SER A 1 180 ? 4.480 -11.987 10.105 1.00 91.94 180 SER A O 1
ATOM 1353 N N . HIS A 1 181 ? 4.502 -10.026 9.006 1.00 87.00 181 HIS A N 1
ATOM 1354 C CA . HIS A 1 181 ? 5.938 -9.997 8.726 1.00 87.00 181 HIS A CA 1
ATOM 1355 C C . HIS A 1 181 ? 6.564 -8.712 9.277 1.00 87.00 181 HIS A C 1
ATOM 1357 O O . HIS A 1 181 ? 6.379 -7.617 8.736 1.00 87.00 181 HIS A O 1
ATOM 1363 N N . ILE A 1 182 ? 7.329 -8.826 10.365 1.00 86.88 182 ILE A N 1
ATOM 1364 C CA . ILE A 1 182 ? 8.017 -7.679 10.965 1.00 86.88 182 ILE A CA 1
ATOM 1365 C C . ILE A 1 182 ? 9.317 -7.386 10.205 1.00 86.88 182 ILE A C 1
ATOM 1367 O O . ILE A 1 182 ? 10.152 -8.255 9.967 1.00 86.88 182 ILE A O 1
ATOM 1371 N N . THR A 1 183 ? 9.477 -6.121 9.817 1.00 77.38 183 THR A N 1
ATOM 1372 C CA . THR A 1 183 ? 10.694 -5.585 9.193 1.00 77.38 183 THR A CA 1
ATOM 1373 C C . THR A 1 183 ? 11.745 -5.245 10.256 1.00 77.38 183 THR A C 1
ATOM 1375 O O . THR A 1 183 ? 11.406 -4.930 11.398 1.00 77.38 183 THR A O 1
ATOM 1378 N N . GLY A 1 184 ? 13.026 -5.240 9.874 1.00 65.50 184 GLY A N 1
ATOM 1379 C CA . GLY A 1 184 ? 14.162 -4.950 10.758 1.00 65.50 184 GLY A CA 1
ATOM 1380 C C . GLY A 1 184 ? 14.184 -3.550 11.397 1.00 65.50 184 GLY A C 1
ATOM 1381 O O . GLY A 1 184 ? 15.051 -3.296 12.229 1.00 65.50 184 GLY A O 1
ATOM 1382 N N . THR A 1 185 ? 13.251 -2.652 11.056 1.00 62.44 185 THR A N 1
ATOM 1383 C CA . THR A 1 185 ? 13.033 -1.374 11.766 1.00 62.44 185 THR A CA 1
ATOM 1384 C C . THR A 1 185 ? 12.162 -1.506 13.022 1.00 62.44 185 THR A C 1
ATOM 1386 O O . THR A 1 185 ? 12.267 -0.669 13.914 1.00 62.44 185 THR A O 1
ATOM 1389 N N . GLY A 1 186 ? 11.363 -2.575 13.143 1.00 68.81 186 GLY A N 1
ATOM 1390 C CA . GLY A 1 186 ? 10.540 -2.879 14.322 1.00 68.81 186 GLY A CA 1
ATOM 1391 C C . GLY A 1 186 ? 10.951 -4.143 15.097 1.00 68.81 186 GLY A C 1
ATOM 1392 O O . GLY A 1 186 ? 10.057 -4.881 15.503 1.00 68.81 186 GLY A O 1
ATOM 1393 N N . PRO A 1 187 ? 12.249 -4.443 15.335 1.00 71.88 187 PRO A N 1
ATOM 1394 C CA . PRO A 1 187 ? 12.730 -5.749 15.829 1.00 71.88 187 PRO A CA 1
ATOM 1395 C C . PRO A 1 187 ? 12.346 -6.066 17.288 1.00 71.88 187 PRO A C 1
ATOM 1397 O O . PRO A 1 187 ? 12.697 -7.113 17.825 1.00 71.88 187 PRO A O 1
ATOM 1400 N N . TYR A 1 188 ? 11.671 -5.130 17.948 1.00 83.00 188 TYR A N 1
ATOM 1401 C CA . TYR A 1 188 ? 11.130 -5.218 19.302 1.00 83.00 188 TYR A CA 1
ATOM 1402 C C . TYR A 1 188 ? 9.632 -5.581 19.323 1.00 83.00 188 TYR A C 1
ATOM 1404 O O . TYR A 1 188 ? 9.063 -5.762 20.401 1.00 83.00 188 TYR A O 1
ATOM 1412 N N . LEU A 1 189 ? 8.996 -5.668 18.151 1.00 89.44 189 LEU A N 1
ATOM 1413 C CA . LEU A 1 189 ? 7.629 -6.143 17.971 1.00 89.44 189 LEU A CA 1
ATOM 1414 C C . LEU A 1 189 ? 7.618 -7.646 17.690 1.00 89.44 189 LEU A C 1
ATOM 1416 O O . LEU A 1 189 ? 8.555 -8.214 17.133 1.00 89.44 189 LEU A O 1
ATOM 1420 N N . SER A 1 190 ? 6.524 -8.284 18.076 1.00 90.75 190 SER A N 1
ATOM 1421 C CA . SER A 1 190 ? 6.204 -9.671 17.771 1.00 90.75 190 SER A CA 1
ATOM 1422 C C . SER A 1 190 ? 5.338 -9.765 16.515 1.00 90.75 190 SER A C 1
ATOM 1424 O O . SER A 1 190 ? 4.666 -8.811 16.125 1.00 90.75 190 SER A O 1
ATOM 1426 N N . GLN A 1 191 ? 5.345 -10.947 15.908 1.00 89.69 191 GLN A N 1
ATOM 1427 C CA . GLN A 1 191 ? 4.483 -11.344 14.796 1.00 89.69 191 GLN A CA 1
ATOM 1428 C C . GLN A 1 191 ? 3.774 -12.657 15.154 1.00 89.69 191 GLN A C 1
ATOM 1430 O O . GLN A 1 191 ? 4.275 -13.390 16.016 1.00 89.69 191 GLN A O 1
ATOM 1435 N N . PRO A 1 192 ? 2.619 -12.975 14.545 1.00 88.88 192 PRO A N 1
ATOM 1436 C CA . PRO A 1 192 ? 1.961 -14.257 14.761 1.00 88.88 192 PRO A CA 1
ATOM 1437 C C . PRO A 1 192 ? 2.835 -15.416 14.249 1.00 88.88 192 PRO A C 1
ATOM 1439 O O . PRO A 1 192 ? 3.680 -15.252 13.368 1.00 88.88 192 PRO A O 1
ATOM 1442 N N . TRP A 1 193 ? 2.630 -16.617 14.804 1.00 83.31 193 TRP A N 1
ATOM 1443 C CA . TRP A 1 193 ? 3.391 -17.826 14.434 1.00 83.31 193 TRP A CA 1
ATOM 1444 C C . TRP A 1 193 ? 3.215 -18.233 12.956 1.00 83.31 193 TRP A C 1
ATOM 1446 O O . TRP A 1 193 ? 4.071 -18.900 12.377 1.00 83.31 193 TRP A O 1
ATOM 1456 N N . ARG A 1 194 ? 2.108 -17.807 12.348 1.00 82.88 194 ARG A N 1
ATOM 1457 C CA . ARG A 1 194 ? 1.791 -17.890 10.921 1.00 82.88 194 ARG A CA 1
ATOM 1458 C C . ARG A 1 194 ? 1.049 -16.604 10.526 1.00 82.88 194 ARG A C 1
ATOM 1460 O O . ARG A 1 194 ? 0.420 -16.018 11.405 1.00 82.88 194 ARG A O 1
ATOM 1467 N N . PRO A 1 195 ? 1.023 -16.201 9.249 1.00 86.31 195 PRO A N 1
ATOM 1468 C CA . PRO A 1 195 ? 0.066 -15.201 8.787 1.00 86.31 195 PRO A CA 1
ATOM 1469 C C . PRO A 1 195 ? -1.375 -15.687 9.009 1.00 86.31 195 PRO A C 1
ATOM 1471 O O . PRO A 1 195 ? -1.691 -16.830 8.676 1.00 86.31 195 PRO A O 1
ATOM 1474 N N . ASP A 1 196 ? -2.244 -14.836 9.557 1.00 88.88 196 ASP A N 1
ATOM 1475 C CA . ASP A 1 196 ? -3.677 -15.113 9.730 1.00 88.88 196 ASP A CA 1
ATOM 1476 C C . ASP A 1 196 ? -4.496 -14.161 8.837 1.00 88.88 196 ASP A C 1
ATOM 1478 O O . ASP A 1 196 ? -4.331 -12.943 8.884 1.00 88.88 196 ASP A O 1
ATOM 1482 N N . ALA A 1 197 ? -5.385 -14.712 8.007 1.00 92.25 197 ALA A N 1
ATOM 1483 C CA . ALA A 1 197 ? -6.196 -13.940 7.061 1.00 92.25 197 ALA A CA 1
ATOM 1484 C C . ALA A 1 197 ? -7.413 -13.274 7.728 1.00 92.25 197 ALA A C 1
ATOM 1486 O O . ALA A 1 197 ? -8.307 -13.959 8.235 1.00 92.25 197 ALA A O 1
ATOM 1487 N N . VAL A 1 198 ? -7.485 -11.937 7.685 1.00 95.88 198 VAL A N 1
ATOM 1488 C CA . VAL A 1 198 ? -8.483 -11.140 8.418 1.00 95.88 198 VAL A CA 1
ATOM 1489 C C . VAL A 1 198 ? -9.287 -10.257 7.468 1.00 95.88 198 VAL A C 1
ATOM 1491 O O . VAL A 1 198 ? -8.820 -9.230 6.989 1.00 95.88 198 VAL A O 1
ATOM 1494 N N . THR A 1 199 ? -10.556 -10.618 7.259 1.00 97.12 199 THR A N 1
ATOM 1495 C CA . THR A 1 199 ? -11.449 -9.850 6.379 1.00 97.12 199 THR A CA 1
ATOM 1496 C C . THR A 1 199 ? -12.323 -8.867 7.160 1.00 97.12 199 THR A C 1
ATOM 1498 O O . THR A 1 199 ? -13.046 -9.254 8.079 1.00 97.12 199 THR A O 1
ATOM 1501 N N . PHE A 1 200 ? -12.301 -7.592 6.768 1.00 97.94 200 PHE A N 1
ATOM 1502 C CA . PHE A 1 200 ? -13.175 -6.549 7.306 1.00 97.94 200 PHE A CA 1
ATOM 1503 C C . PHE A 1 200 ? -14.402 -6.367 6.414 1.00 97.94 200 PHE A C 1
ATOM 1505 O O . PHE A 1 200 ? -14.279 -6.084 5.224 1.00 97.94 200 PHE A O 1
ATOM 1512 N N . LYS A 1 201 ? -15.604 -6.483 6.983 1.00 97.56 201 LYS A N 1
ATOM 1513 C CA . LYS A 1 201 ? -16.846 -6.151 6.276 1.00 97.56 201 LYS A CA 1
ATOM 1514 C C . LYS A 1 201 ? -17.312 -4.749 6.664 1.00 97.56 201 LYS A C 1
ATOM 1516 O O . LYS A 1 201 ? -17.675 -4.528 7.817 1.00 97.56 201 LYS A O 1
ATOM 1521 N N . SER A 1 202 ? -17.361 -3.848 5.688 1.00 97.44 202 SER A N 1
ATOM 1522 C CA . SER A 1 202 ? -17.762 -2.459 5.898 1.00 97.44 202 SER A CA 1
ATOM 1523 C C . SER A 1 202 ? -19.265 -2.292 6.140 1.00 97.44 202 SER A C 1
ATOM 1525 O O . SER A 1 202 ? -20.084 -3.131 5.743 1.00 97.44 202 SER A O 1
ATOM 1527 N N . SER A 1 203 ? -19.646 -1.164 6.742 1.00 97.06 203 SER A N 1
ATOM 1528 C CA . SER A 1 203 ? -21.039 -0.738 6.934 1.00 97.06 203 SER A CA 1
ATOM 1529 C C . SER A 1 203 ? -21.801 -0.607 5.607 1.00 97.06 203 SER A C 1
ATOM 1531 O O . SER A 1 203 ? -22.987 -0.930 5.531 1.00 97.06 203 SER A O 1
ATOM 1533 N N . PHE A 1 204 ? -21.097 -0.226 4.536 1.00 95.56 204 PHE A N 1
ATOM 1534 C CA . PHE A 1 204 ? -21.594 -0.157 3.158 1.00 95.56 204 PHE A CA 1
ATOM 1535 C C . PHE A 1 204 ? -21.492 -1.490 2.383 1.00 95.56 204 PHE A C 1
ATOM 1537 O O . PHE A 1 204 ? -21.823 -1.547 1.200 1.00 95.56 204 PHE A O 1
ATOM 1544 N N . GLY A 1 205 ? -21.097 -2.584 3.043 1.00 93.88 205 GLY A N 1
ATOM 1545 C CA . GLY A 1 205 ? -21.256 -3.954 2.545 1.00 93.88 205 GLY A CA 1
ATOM 1546 C C . GLY A 1 205 ? -20.140 -4.500 1.650 1.00 93.88 205 GLY A C 1
ATOM 1547 O O . GLY A 1 205 ? -20.296 -5.607 1.132 1.00 93.88 205 GLY A O 1
ATOM 1548 N N . VAL A 1 206 ? -19.029 -3.778 1.487 1.00 95.81 206 VAL A N 1
ATOM 1549 C CA . VAL A 1 206 ? -17.810 -4.292 0.835 1.00 95.81 206 VAL A CA 1
ATOM 1550 C C . VAL A 1 206 ? -17.038 -5.162 1.833 1.00 95.81 206 VAL A C 1
ATOM 1552 O O . VAL A 1 206 ? -17.076 -4.916 3.038 1.00 95.81 206 VAL A O 1
ATOM 1555 N N . THR A 1 207 ? -16.356 -6.199 1.343 1.00 97.12 207 THR A N 1
ATOM 1556 C CA . THR A 1 207 ? -15.511 -7.070 2.172 1.00 97.12 207 THR A CA 1
ATOM 1557 C C . THR A 1 207 ? -14.057 -6.890 1.766 1.00 97.12 207 THR A C 1
ATOM 1559 O O . THR A 1 207 ? -13.642 -7.363 0.707 1.00 97.12 207 THR A O 1
ATOM 1562 N N . PHE A 1 208 ? -13.312 -6.212 2.628 1.00 98.12 208 PHE A N 1
ATOM 1563 C CA . PHE A 1 208 ? -11.902 -5.908 2.472 1.00 98.12 208 PHE A CA 1
ATOM 1564 C C . PHE A 1 208 ? -11.012 -7.005 3.055 1.00 98.12 208 PHE A C 1
ATOM 1566 O O . PHE A 1 208 ? -11.380 -7.646 4.040 1.00 98.12 208 PHE A O 1
ATOM 1573 N N . GLY A 1 209 ? -9.833 -7.181 2.467 1.00 98.06 209 GLY A N 1
ATOM 1574 C CA . GLY A 1 209 ? -8.687 -7.833 3.101 1.00 98.06 209 GLY A CA 1
ATOM 1575 C C . GLY A 1 209 ? -7.748 -6.797 3.714 1.00 98.06 209 GLY A C 1
ATOM 1576 O O . GLY A 1 209 ? -7.765 -5.630 3.303 1.00 98.06 209 GLY A O 1
ATOM 1577 N N . MET A 1 210 ? -6.958 -7.211 4.699 1.00 98.06 210 MET A N 1
ATOM 1578 C CA . MET A 1 210 ? -6.106 -6.332 5.504 1.00 98.06 210 MET A CA 1
ATOM 1579 C C . MET A 1 210 ? -4.694 -6.905 5.614 1.00 98.06 210 MET A C 1
ATOM 1581 O O . MET A 1 210 ? -4.508 -8.037 6.053 1.00 98.06 210 MET A O 1
ATOM 1585 N N . PHE A 1 211 ? -3.694 -6.111 5.228 1.00 96.69 211 PHE A N 1
ATOM 1586 C CA . PHE A 1 211 ? -2.282 -6.441 5.419 1.00 96.69 211 PHE A CA 1
ATOM 1587 C C . PHE A 1 211 ? -1.437 -5.165 5.521 1.00 96.69 211 PHE A C 1
ATOM 1589 O O . PHE A 1 211 ? -1.756 -4.155 4.891 1.00 96.69 211 PHE A O 1
ATOM 1596 N N . THR A 1 212 ? -0.339 -5.203 6.279 1.00 96.38 212 THR A N 1
ATOM 1597 C CA . THR A 1 212 ? 0.385 -3.988 6.678 1.00 96.38 212 THR A CA 1
ATOM 1598 C C . THR A 1 212 ? 1.790 -3.952 6.077 1.00 96.38 212 THR A C 1
ATOM 1600 O O . THR A 1 212 ? 2.641 -4.796 6.367 1.00 96.38 212 THR A O 1
ATOM 1603 N N . CYS A 1 213 ? 2.089 -2.912 5.295 1.00 93.06 213 CYS A N 1
ATOM 1604 C CA . CYS A 1 213 ? 3.444 -2.534 4.881 1.00 93.06 213 CYS A CA 1
ATOM 1605 C C . CYS A 1 213 ? 4.317 -3.667 4.303 1.00 93.06 213 CYS A C 1
ATOM 1607 O O . CYS A 1 213 ? 4.235 -3.976 3.117 1.00 93.06 213 CYS A O 1
ATOM 1609 N N . TYR A 1 214 ? 5.187 -4.268 5.120 1.00 86.62 214 TYR A N 1
ATOM 1610 C CA . TYR A 1 214 ? 6.155 -5.277 4.691 1.00 86.62 214 TYR A CA 1
ATOM 1611 C C . TYR A 1 214 ? 5.477 -6.579 4.250 1.00 86.62 214 TYR A C 1
ATOM 1613 O O . TYR A 1 214 ? 6.001 -7.242 3.360 1.00 86.62 214 TYR A O 1
ATOM 1621 N N . ASP A 1 215 ? 4.267 -6.859 4.757 1.00 88.38 215 ASP A N 1
ATOM 1622 C CA . ASP A 1 215 ? 3.399 -7.950 4.297 1.00 88.38 215 ASP A CA 1
ATOM 1623 C C . ASP A 1 215 ? 3.161 -7.921 2.775 1.00 88.38 215 ASP A C 1
ATOM 1625 O O . ASP A 1 215 ? 2.876 -8.963 2.192 1.00 88.38 215 ASP A O 1
ATOM 1629 N N . PHE A 1 216 ? 3.299 -6.759 2.114 1.00 85.88 216 PHE A N 1
ATOM 1630 C CA . PHE A 1 216 ? 3.089 -6.597 0.670 1.00 85.88 216 PHE A CA 1
ATOM 1631 C C . PHE A 1 216 ? 3.865 -7.605 -0.185 1.00 85.88 216 PHE A C 1
ATOM 1633 O O . PHE A 1 216 ? 3.337 -8.052 -1.198 1.00 85.88 216 PHE A O 1
ATOM 1640 N N . TRP A 1 217 ? 5.096 -7.952 0.201 1.00 78.12 217 TRP A N 1
ATOM 1641 C CA . TRP A 1 217 ? 5.968 -8.845 -0.575 1.00 78.12 217 TRP A CA 1
ATOM 1642 C C . TRP A 1 217 ? 5.596 -10.328 -0.432 1.00 78.12 217 TRP A C 1
ATOM 1644 O O . TRP A 1 217 ? 5.910 -11.152 -1.292 1.00 78.12 217 TRP A O 1
ATOM 1654 N N . PHE A 1 218 ? 4.888 -10.668 0.643 1.00 76.44 218 PHE A N 1
ATOM 1655 C CA . PHE A 1 218 ? 4.614 -12.040 1.035 1.00 76.44 218 PHE A CA 1
ATOM 1656 C C . PHE A 1 218 ? 3.371 -12.598 0.333 1.00 76.44 218 PHE A C 1
ATOM 1658 O O . PHE A 1 218 ? 2.541 -11.880 -0.224 1.00 76.44 218 PHE A O 1
ATOM 1665 N N . ALA A 1 219 ? 3.272 -13.928 0.295 1.00 76.81 219 ALA A N 1
ATOM 1666 C CA . ALA A 1 219 ? 2.171 -14.605 -0.387 1.00 76.81 219 ALA A CA 1
ATOM 1667 C C . ALA A 1 219 ? 0.902 -14.720 0.474 1.00 76.81 219 ALA A C 1
ATOM 1669 O O . ALA A 1 219 ? -0.193 -14.863 -0.067 1.00 76.81 219 ALA A O 1
ATOM 1670 N N . GLU A 1 220 ? 1.044 -14.719 1.793 1.00 83.44 220 GLU A N 1
ATOM 1671 C CA . GLU A 1 220 ? -0.045 -14.811 2.765 1.00 83.44 220 GLU A CA 1
ATOM 1672 C C . GLU A 1 220 ? 0.105 -13.627 3.739 1.00 83.44 220 GLU A C 1
ATOM 1674 O O . GLU A 1 220 ? 1.243 -13.222 3.984 1.00 83.44 220 GLU A O 1
ATOM 1679 N N .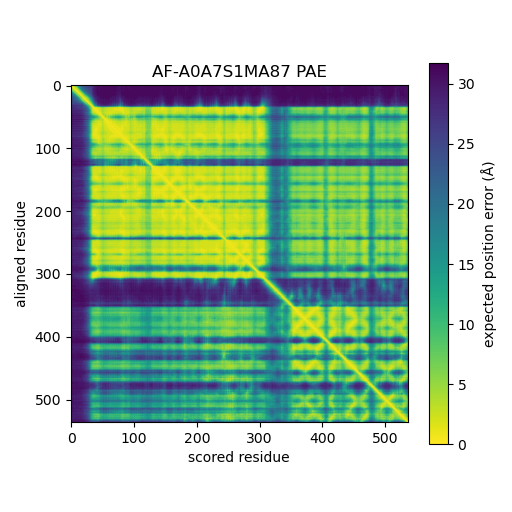 PRO A 1 221 ? -0.981 -13.055 4.294 1.00 89.12 221 PRO A N 1
ATOM 1680 C CA . PRO A 1 221 ? -2.360 -13.564 4.310 1.00 89.12 221 PRO A CA 1
ATOM 1681 C C . PRO A 1 221 ? -3.139 -13.428 2.990 1.00 89.12 221 PRO A C 1
ATOM 1683 O O . PRO A 1 221 ? -4.197 -14.038 2.825 1.00 89.12 221 PRO A O 1
ATOM 1686 N N . GLN A 1 222 ? -2.644 -12.642 2.031 1.00 88.19 222 GLN A N 1
ATOM 1687 C CA . GLN A 1 222 ? -3.469 -12.131 0.936 1.00 88.19 222 GLN A CA 1
ATOM 1688 C C . GLN A 1 222 ? -3.956 -13.222 -0.030 1.00 88.19 222 GLN A C 1
ATOM 1690 O O . GLN A 1 222 ? -5.046 -13.092 -0.595 1.00 88.19 222 GLN A O 1
ATOM 1695 N N . ASN A 1 223 ? -3.209 -14.315 -0.248 1.00 84.94 223 ASN A N 1
ATOM 1696 C CA . ASN A 1 223 ? -3.734 -15.421 -1.052 1.00 84.94 223 ASN A CA 1
ATOM 1697 C C . ASN A 1 223 ? -4.869 -16.171 -0.329 1.00 84.94 223 ASN A C 1
ATOM 1699 O O . ASN A 1 223 ? -5.834 -16.536 -1.001 1.00 84.94 223 ASN A O 1
ATOM 1703 N N . GLU A 1 224 ? -4.837 -16.373 0.991 1.00 86.94 224 GLU A N 1
ATOM 1704 C CA . GLU A 1 224 ? -5.984 -16.899 1.753 1.00 86.94 224 GLU A CA 1
ATOM 1705 C C . GLU A 1 224 ? -7.213 -15.985 1.658 1.00 86.94 224 GLU A C 1
ATOM 1707 O O . GLU A 1 224 ? -8.306 -16.465 1.342 1.00 86.94 224 GLU A O 1
ATOM 1712 N N . GLU A 1 225 ? -7.040 -14.670 1.776 1.00 91.88 225 GLU A N 1
ATOM 1713 C CA . GLU A 1 225 ? -8.117 -13.690 1.572 1.00 91.88 225 GLU A CA 1
ATOM 1714 C C . GLU A 1 225 ? -8.692 -13.760 0.141 1.00 91.88 225 GLU A C 1
ATOM 1716 O O . GLU A 1 225 ? -9.911 -13.838 -0.071 1.00 91.88 225 GLU A O 1
ATOM 1721 N N . MET A 1 226 ? -7.827 -13.840 -0.877 1.00 89.94 226 MET A N 1
ATOM 1722 C CA . MET A 1 226 ? -8.241 -14.006 -2.274 1.00 89.94 226 MET A CA 1
ATOM 1723 C C . MET A 1 226 ? -8.926 -15.355 -2.552 1.00 89.94 226 MET A C 1
ATOM 1725 O O . MET A 1 226 ? -9.822 -15.401 -3.409 1.00 89.94 226 MET A O 1
ATOM 1729 N N . ARG A 1 227 ? -8.551 -16.434 -1.845 1.00 87.38 227 ARG A N 1
ATOM 1730 C CA . ARG A 1 227 ? -9.221 -17.752 -1.884 1.00 87.38 227 ARG A CA 1
ATOM 1731 C C . ARG A 1 227 ? -10.609 -17.675 -1.240 1.00 87.38 227 ARG A C 1
ATOM 1733 O O . ARG A 1 227 ? -11.575 -18.149 -1.843 1.00 87.38 227 ARG A O 1
ATOM 1740 N N . ALA A 1 228 ? -10.740 -17.016 -0.084 1.00 89.31 228 ALA A N 1
ATOM 1741 C CA . ALA A 1 228 ? -12.030 -16.732 0.551 1.00 89.31 228 ALA A CA 1
ATOM 1742 C C . ALA A 1 228 ? -12.941 -15.903 -0.375 1.00 89.31 228 ALA A C 1
ATOM 1744 O O . ALA A 1 228 ? -14.146 -16.159 -0.480 1.00 89.31 228 ALA A O 1
ATOM 1745 N N . GLY A 1 229 ? -12.354 -14.996 -1.158 1.00 90.56 229 GLY A N 1
ATOM 1746 C CA . GLY A 1 229 ? -13.008 -14.297 -2.265 1.00 90.56 229 GLY A CA 1
ATOM 1747 C C . GLY A 1 229 ? -12.935 -12.778 -2.200 1.00 90.56 229 GLY A C 1
ATOM 1748 O O . GLY A 1 229 ? -13.626 -12.139 -2.990 1.00 90.56 229 GLY A O 1
ATOM 1749 N N . VAL A 1 230 ? -12.121 -12.226 -1.297 1.00 94.94 230 VAL A N 1
ATOM 1750 C CA . VAL A 1 230 ? -11.815 -10.793 -1.205 1.00 94.94 230 VAL A CA 1
ATOM 1751 C C . VAL A 1 230 ? -11.256 -10.290 -2.531 1.00 94.94 230 VAL A C 1
ATOM 1753 O O . VAL A 1 230 ? -10.418 -10.956 -3.147 1.00 94.94 230 VAL A O 1
ATOM 1756 N N . ARG A 1 231 ? -11.716 -9.124 -2.989 1.00 94.50 231 ARG A N 1
ATOM 1757 C CA . ARG A 1 231 ? -11.184 -8.447 -4.183 1.00 94.50 231 ARG A CA 1
ATOM 1758 C C . ARG A 1 231 ? -10.841 -6.980 -3.945 1.00 94.50 231 ARG A C 1
ATOM 1760 O O . ARG A 1 231 ? -10.364 -6.336 -4.871 1.00 94.50 231 ARG A O 1
ATOM 1767 N N . ASP A 1 232 ? -11.009 -6.494 -2.724 1.00 97.19 232 ASP A N 1
ATOM 1768 C CA . ASP A 1 232 ? -10.737 -5.127 -2.306 1.00 97.19 232 ASP A CA 1
ATOM 1769 C C . ASP A 1 232 ? -9.807 -5.201 -1.088 1.00 97.19 232 ASP A C 1
ATOM 1771 O O . ASP A 1 232 ? -10.072 -5.970 -0.168 1.00 97.19 232 ASP A O 1
ATOM 1775 N N . PHE A 1 233 ? -8.695 -4.469 -1.086 1.00 98.19 233 PHE A N 1
ATOM 1776 C CA . PHE A 1 233 ? -7.667 -4.576 -0.044 1.00 98.19 233 PHE A CA 1
ATOM 1777 C C . PHE A 1 233 ? -7.293 -3.211 0.523 1.00 98.19 233 PHE A C 1
ATOM 1779 O O . PHE A 1 233 ? -7.203 -2.229 -0.218 1.00 98.19 233 PHE A O 1
ATOM 1786 N N . LEU A 1 234 ? -7.053 -3.169 1.832 1.00 98.56 234 LEU A N 1
ATOM 1787 C CA . LEU A 1 234 ? -6.594 -1.995 2.566 1.00 98.56 234 LEU A CA 1
ATOM 1788 C C . LEU A 1 234 ? -5.142 -2.215 2.998 1.00 98.56 234 LEU A C 1
ATOM 1790 O O . LEU A 1 234 ? -4.817 -3.267 3.546 1.00 98.56 234 LEU A O 1
ATOM 1794 N N . PHE A 1 235 ? -4.288 -1.227 2.731 1.00 97.88 235 PHE A N 1
ATOM 1795 C CA . PHE A 1 235 ? -2.841 -1.323 2.906 1.00 97.88 235 PHE A CA 1
ATOM 1796 C C . PHE A 1 235 ? -2.257 -0.098 3.637 1.00 97.88 235 PHE A C 1
ATOM 1798 O O . PHE A 1 235 ? -1.775 0.841 2.993 1.00 97.88 235 PHE A O 1
ATOM 1805 N N . PRO A 1 236 ? -2.281 -0.090 4.983 1.00 97.62 236 PRO A N 1
ATOM 1806 C CA . PRO A 1 236 ? -1.514 0.851 5.793 1.00 97.62 236 PRO A CA 1
ATOM 1807 C C . PRO A 1 236 ? -0.010 0.603 5.671 1.00 97.62 236 PRO A C 1
ATOM 1809 O O . PRO A 1 236 ? 0.449 -0.543 5.690 1.00 97.62 236 PRO A O 1
ATOM 1812 N N . SER A 1 237 ? 0.772 1.678 5.516 1.00 93.75 237 SER A N 1
ATOM 1813 C CA . SER A 1 237 ? 2.187 1.544 5.162 1.00 93.75 237 SER A CA 1
ATOM 1814 C C . SER A 1 237 ? 3.125 2.590 5.770 1.00 93.75 237 SER A C 1
ATOM 1816 O O . SER A 1 237 ? 2.909 3.790 5.637 1.00 93.75 237 SER A O 1
ATOM 1818 N N . GLU A 1 238 ? 4.241 2.150 6.351 1.00 90.00 238 GLU A N 1
ATOM 1819 C CA . GLU A 1 238 ? 5.444 2.966 6.555 1.00 90.00 238 GLU A CA 1
ATOM 1820 C C . GLU A 1 238 ? 6.488 2.681 5.452 1.00 90.00 238 GLU A C 1
ATOM 1822 O O . GLU A 1 238 ? 7.668 2.999 5.583 1.00 90.00 238 GLU A O 1
ATOM 1827 N N . MET A 1 239 ? 6.080 2.064 4.334 1.00 83.25 239 MET A N 1
ATOM 1828 C CA . MET A 1 239 ? 6.985 1.761 3.227 1.00 83.25 239 MET A CA 1
ATOM 1829 C C . MET A 1 239 ? 7.266 3.004 2.377 1.00 83.25 239 MET A C 1
ATOM 1831 O O . MET A 1 239 ? 6.395 3.517 1.673 1.00 83.25 239 MET A O 1
ATOM 1835 N N . ALA A 1 240 ? 8.521 3.445 2.390 1.00 77.38 240 ALA A N 1
ATOM 1836 C CA . ALA A 1 240 ? 9.036 4.416 1.436 1.00 77.38 240 ALA A CA 1
ATOM 1837 C C . ALA A 1 240 ? 9.298 3.770 0.060 1.00 77.38 240 ALA A C 1
ATOM 1839 O O . ALA A 1 240 ? 9.762 2.631 -0.020 1.00 77.38 240 ALA A O 1
ATOM 1840 N N . SER A 1 241 ? 9.082 4.513 -1.032 1.00 73.75 241 SER A N 1
ATOM 1841 C CA . SER A 1 241 ? 9.561 4.094 -2.361 1.00 73.75 241 SER A CA 1
ATOM 1842 C C . SER A 1 241 ? 11.091 4.150 -2.422 1.00 73.75 241 SER A C 1
ATOM 1844 O O . SER A 1 241 ? 11.693 5.207 -2.209 1.00 73.75 241 SER A O 1
ATOM 1846 N N . GLY A 1 242 ? 11.723 3.009 -2.695 1.00 62.50 242 GLY A N 1
ATOM 1847 C CA . GLY A 1 242 ? 13.166 2.830 -2.551 1.00 62.50 242 GLY A CA 1
ATOM 1848 C C . GLY A 1 242 ? 13.966 3.097 -3.832 1.00 62.50 242 GLY A C 1
ATOM 1849 O O . GLY A 1 242 ? 13.509 2.765 -4.931 1.00 62.50 242 GLY A O 1
ATOM 1850 N N . PRO A 1 243 ? 15.202 3.622 -3.722 1.00 49.56 243 PRO A N 1
ATOM 1851 C CA . PRO A 1 243 ? 16.194 3.437 -4.769 1.00 49.56 243 PRO A CA 1
ATOM 1852 C C . PRO A 1 243 ? 16.345 1.945 -5.114 1.00 49.56 243 PRO A C 1
ATOM 1854 O O . PRO A 1 243 ? 16.429 1.128 -4.194 1.00 49.56 243 PRO A O 1
ATOM 1857 N N . PRO A 1 244 ? 16.485 1.555 -6.389 1.00 44.56 244 PRO A N 1
ATOM 1858 C CA . PRO A 1 244 ? 16.208 2.325 -7.606 1.00 44.56 244 PRO A CA 1
ATOM 1859 C C . PRO A 1 244 ? 14.997 1.801 -8.401 1.00 44.56 244 PRO A C 1
ATOM 1861 O O . PRO A 1 244 ? 14.690 2.351 -9.454 1.00 44.56 244 PRO A O 1
ATOM 1864 N N . PHE A 1 245 ? 14.323 0.729 -7.954 1.00 57.66 245 PHE A N 1
ATOM 1865 C CA . PHE A 1 245 ? 13.538 -0.132 -8.862 1.00 57.66 245 PHE A CA 1
ATOM 1866 C C . PHE A 1 245 ? 12.082 -0.421 -8.497 1.00 57.66 245 PHE A C 1
ATOM 1868 O O . PHE A 1 245 ? 11.421 -1.154 -9.234 1.00 57.66 245 PHE A O 1
ATOM 1875 N N . PHE A 1 246 ? 11.537 0.183 -7.443 1.00 61.47 246 PHE A N 1
ATOM 1876 C CA . PHE A 1 246 ? 10.087 0.221 -7.263 1.00 61.47 246 PHE A CA 1
ATOM 1877 C C . PHE A 1 246 ? 9.638 1.508 -6.577 1.00 61.47 246 PHE A C 1
ATOM 1879 O O . PHE A 1 246 ? 10.251 1.988 -5.624 1.00 61.47 246 PHE A O 1
ATOM 1886 N N . THR A 1 247 ? 8.501 2.026 -7.029 1.00 72.56 247 THR A N 1
ATOM 1887 C CA . THR A 1 247 ? 7.594 2.736 -6.133 1.00 72.56 247 THR A CA 1
ATOM 1888 C C . THR A 1 247 ? 6.575 1.753 -5.585 1.00 72.56 247 THR A C 1
ATOM 1890 O O . THR A 1 247 ? 6.182 0.798 -6.264 1.00 72.56 247 THR A O 1
ATOM 1893 N N . VAL A 1 248 ? 6.109 2.008 -4.366 1.00 79.12 248 VAL A N 1
ATOM 1894 C CA . VAL A 1 248 ? 5.076 1.181 -3.726 1.00 79.12 248 VAL A CA 1
ATOM 1895 C C . VAL A 1 248 ? 3.792 1.176 -4.576 1.00 79.12 248 VAL A C 1
ATOM 1897 O O . VAL A 1 248 ? 3.178 0.132 -4.771 1.00 79.12 248 VAL A O 1
ATOM 1900 N N . THR A 1 249 ? 3.458 2.312 -5.200 1.00 80.69 249 THR A N 1
ATOM 1901 C CA . THR A 1 249 ? 2.327 2.469 -6.132 1.00 80.69 249 THR A CA 1
ATOM 1902 C C . THR A 1 249 ? 2.441 1.574 -7.371 1.00 80.69 249 THR A C 1
ATOM 1904 O O . THR A 1 249 ? 1.461 0.943 -7.768 1.00 80.69 249 THR A O 1
ATOM 1907 N N . ALA A 1 250 ? 3.630 1.469 -7.980 1.00 76.62 250 ALA A N 1
ATOM 1908 C CA . ALA A 1 250 ? 3.833 0.625 -9.158 1.00 76.62 250 ALA A CA 1
ATOM 1909 C C . ALA A 1 250 ? 3.773 -0.871 -8.815 1.00 76.62 250 ALA A C 1
ATOM 1911 O O . ALA A 1 250 ? 3.227 -1.654 -9.593 1.00 76.62 250 ALA A O 1
ATOM 1912 N N . ALA A 1 251 ? 4.275 -1.262 -7.638 1.00 79.38 251 ALA A N 1
ATOM 1913 C CA . ALA A 1 251 ? 4.135 -2.622 -7.128 1.00 79.38 251 ALA A CA 1
ATOM 1914 C C . ALA A 1 251 ? 2.658 -2.963 -6.842 1.00 79.38 251 ALA A C 1
ATOM 1916 O O . ALA A 1 251 ? 2.160 -3.980 -7.327 1.00 79.38 251 ALA A O 1
ATOM 1917 N N . ALA A 1 252 ? 1.925 -2.078 -6.153 1.00 85.75 252 ALA A N 1
ATOM 1918 C CA . ALA A 1 252 ? 0.495 -2.234 -5.869 1.00 85.75 252 ALA A CA 1
ATOM 1919 C C . ALA A 1 252 ? -0.347 -2.360 -7.148 1.00 85.75 252 ALA A C 1
ATOM 1921 O O . ALA A 1 252 ? -1.192 -3.251 -7.250 1.00 85.75 252 ALA A O 1
ATOM 1922 N N . ALA A 1 253 ? -0.077 -1.534 -8.162 1.00 81.75 253 ALA A N 1
ATOM 1923 C CA . ALA A 1 253 ? -0.713 -1.646 -9.471 1.00 81.75 253 ALA A CA 1
ATOM 1924 C C . ALA A 1 253 ? -0.331 -2.952 -10.201 1.00 81.75 253 ALA A C 1
ATOM 1926 O O . ALA A 1 253 ? -1.192 -3.591 -10.804 1.00 81.75 253 ALA A O 1
ATOM 1927 N N . GLY A 1 254 ? 0.923 -3.406 -10.110 1.00 76.94 254 GLY A N 1
ATOM 1928 C CA . GLY A 1 254 ? 1.365 -4.690 -10.664 1.00 76.94 254 GLY A CA 1
ATOM 1929 C C . GLY A 1 254 ? 0.648 -5.896 -10.044 1.00 76.94 254 GLY A C 1
ATOM 1930 O O . GLY A 1 254 ? 0.176 -6.787 -10.758 1.00 76.94 254 GLY A O 1
ATOM 1931 N N . TRP A 1 255 ? 0.490 -5.899 -8.721 1.00 82.25 255 TRP A N 1
ATOM 1932 C CA . TRP A 1 255 ? -0.281 -6.909 -7.994 1.00 82.25 255 TRP A CA 1
ATOM 1933 C C . TRP A 1 255 ? -1.777 -6.854 -8.349 1.00 82.25 255 TRP A C 1
ATOM 1935 O O . TRP A 1 255 ? -2.373 -7.867 -8.733 1.00 82.25 255 TRP A O 1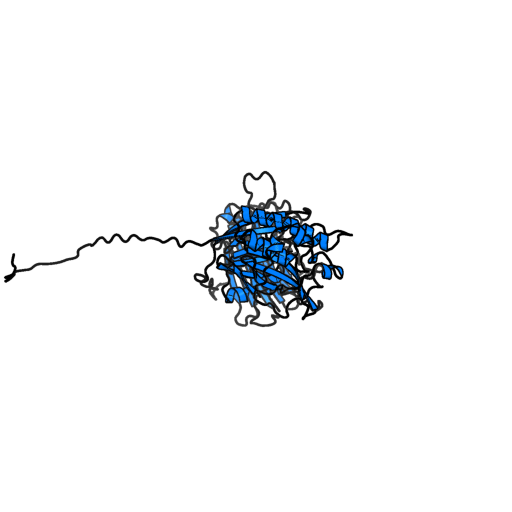
ATOM 1945 N N . SER A 1 256 ? -2.351 -5.646 -8.346 1.00 84.69 256 SER A N 1
ATOM 1946 C CA . SER A 1 256 ? -3.723 -5.349 -8.776 1.00 84.69 256 SER A CA 1
ATOM 1947 C C . SER A 1 256 ? -4.021 -5.856 -10.196 1.00 84.69 256 SER A C 1
ATOM 1949 O O . SER A 1 256 ? -5.059 -6.486 -10.425 1.00 84.69 256 SER A O 1
ATOM 1951 N N . HIS A 1 257 ? -3.083 -5.670 -11.133 1.00 79.31 257 HIS A N 1
ATOM 1952 C CA . HIS A 1 257 ? -3.148 -6.181 -12.504 1.00 79.31 257 HIS A CA 1
ATOM 1953 C C . HIS A 1 257 ? -3.210 -7.709 -12.539 1.00 79.31 257 HIS A C 1
ATOM 1955 O O . HIS A 1 257 ? -4.070 -8.277 -13.220 1.00 79.31 257 HIS A O 1
ATOM 1961 N N . LEU A 1 258 ? -2.298 -8.396 -11.844 1.00 76.31 258 LEU A N 1
ATOM 1962 C CA . LEU A 1 258 ? -2.192 -9.854 -11.919 1.00 76.31 258 LEU A CA 1
ATOM 1963 C C . LEU A 1 258 ? -3.424 -10.535 -11.308 1.00 76.31 258 LEU A C 1
ATOM 1965 O O . LEU A 1 258 ? -4.033 -11.404 -11.939 1.00 76.31 258 LEU A O 1
ATOM 1969 N N . HIS A 1 259 ? -3.833 -10.104 -10.116 1.00 79.44 259 HIS A N 1
ATOM 1970 C CA . HIS A 1 259 ? -4.891 -10.764 -9.352 1.00 79.44 259 HIS A CA 1
ATOM 1971 C C . HIS A 1 259 ? -6.303 -10.265 -9.693 1.00 79.44 259 HIS A C 1
ATOM 1973 O O . HIS A 1 259 ? -7.273 -10.965 -9.409 1.00 79.44 259 HIS A O 1
ATOM 1979 N N . GLY A 1 260 ? -6.435 -9.114 -10.366 1.00 83.75 260 GLY A N 1
ATOM 1980 C CA . GLY A 1 260 ? -7.731 -8.518 -10.706 1.00 83.75 260 GLY A CA 1
ATOM 1981 C C . GLY A 1 260 ? -8.470 -8.046 -9.457 1.00 83.75 260 GLY A C 1
ATOM 1982 O O . GLY A 1 260 ? -9.586 -8.494 -9.193 1.00 83.75 260 GLY A O 1
ATOM 1983 N N . ILE A 1 261 ? -7.794 -7.198 -8.682 1.00 91.00 261 ILE A N 1
ATOM 1984 C CA . ILE A 1 261 ? -8.206 -6.716 -7.357 1.00 91.00 261 ILE A CA 1
ATOM 1985 C C . ILE A 1 261 ? -8.044 -5.194 -7.250 1.00 91.00 261 ILE A C 1
ATOM 1987 O O . ILE A 1 261 ? -7.295 -4.589 -8.026 1.00 91.00 261 ILE A O 1
ATOM 1991 N N . ASN A 1 262 ? -8.705 -4.597 -6.267 1.00 95.31 262 ASN A N 1
ATOM 1992 C CA . ASN A 1 262 ? -8.499 -3.225 -5.827 1.00 95.31 262 ASN A CA 1
ATOM 1993 C C . ASN A 1 262 ? -7.523 -3.195 -4.651 1.00 95.31 262 ASN A C 1
ATOM 1995 O O . ASN A 1 262 ? -7.587 -4.061 -3.778 1.00 95.31 262 ASN A O 1
ATOM 1999 N N . VAL A 1 263 ? -6.664 -2.180 -4.597 1.00 96.06 263 VAL A N 1
ATOM 2000 C CA . VAL A 1 263 ? -5.792 -1.919 -3.442 1.00 96.06 263 VAL A CA 1
ATOM 2001 C C . VAL A 1 263 ? -5.876 -0.437 -3.107 1.00 96.06 263 VAL A C 1
ATOM 2003 O O . VAL A 1 263 ? -5.717 0.407 -3.991 1.00 96.06 263 VAL A O 1
ATOM 2006 N N . VAL A 1 264 ? -6.133 -0.128 -1.841 1.00 98.00 264 VAL A N 1
ATOM 2007 C CA . VAL A 1 264 ? -6.164 1.230 -1.292 1.00 98.00 264 VAL A CA 1
ATOM 2008 C C . VAL A 1 264 ? -4.984 1.377 -0.341 1.00 98.00 264 VAL A C 1
ATOM 2010 O O . VAL A 1 264 ? -4.882 0.621 0.623 1.00 98.00 264 VAL A O 1
ATOM 2013 N N . GLY A 1 265 ? -4.091 2.323 -0.622 1.00 96.75 265 GLY A N 1
ATOM 2014 C CA . GLY A 1 265 ? -2.903 2.591 0.187 1.00 96.75 265 GLY A CA 1
ATOM 2015 C C . GLY A 1 265 ? -3.043 3.835 1.060 1.00 96.75 265 GLY A C 1
ATOM 2016 O O . GLY A 1 265 ? -3.728 4.791 0.684 1.00 96.75 265 GLY A O 1
ATOM 2017 N N . SER A 1 266 ? -2.355 3.830 2.197 1.00 96.75 266 SER A N 1
ATOM 2018 C CA . SER A 1 266 ? -2.052 4.998 3.036 1.00 96.75 266 SER A CA 1
ATOM 2019 C C . SER A 1 266 ? -0.581 4.931 3.471 1.00 96.75 266 SER A C 1
ATOM 2021 O O . SER A 1 266 ? -0.037 3.839 3.657 1.00 96.75 266 SER A O 1
ATOM 2023 N N . ALA A 1 267 ? 0.089 6.081 3.620 1.00 92.62 267 ALA A N 1
ATOM 2024 C CA . ALA A 1 267 ? 1.539 6.126 3.841 1.00 92.62 267 ALA A CA 1
ATOM 2025 C C . ALA A 1 267 ? 1.995 7.122 4.919 1.00 92.62 267 ALA A C 1
ATOM 2027 O O . ALA A 1 267 ? 1.623 8.295 4.899 1.00 92.62 267 ALA A O 1
ATOM 2028 N N . SER A 1 268 ? 2.891 6.682 5.805 1.00 89.12 268 SER A N 1
ATOM 2029 C CA . SER A 1 268 ? 3.552 7.555 6.792 1.00 89.12 268 SER A CA 1
ATOM 2030 C C . SER A 1 268 ? 4.736 8.346 6.219 1.00 89.12 268 SER A C 1
ATOM 2032 O O . SER A 1 268 ? 5.253 9.268 6.851 1.00 89.12 268 SER A O 1
ATOM 2034 N N . PHE A 1 269 ? 5.130 8.051 4.978 1.00 79.06 269 PHE A N 1
ATOM 2035 C CA . PHE A 1 269 ? 6.091 8.837 4.209 1.00 79.06 269 PHE A CA 1
ATOM 2036 C C . PHE A 1 269 ? 5.451 9.360 2.929 1.00 79.06 269 PHE A C 1
ATOM 2038 O O . PHE A 1 269 ? 4.765 8.622 2.224 1.00 79.06 269 PHE A O 1
ATOM 2045 N N . GLY A 1 270 ? 5.782 10.600 2.559 1.00 74.19 270 GLY A N 1
ATOM 2046 C CA . GLY A 1 270 ? 5.361 11.210 1.292 1.00 74.19 270 GLY A CA 1
ATOM 2047 C C . GLY A 1 270 ? 5.858 10.493 0.033 1.00 74.19 270 GLY A C 1
ATOM 2048 O O . GLY A 1 270 ? 5.461 10.864 -1.062 1.00 74.19 270 GLY A O 1
ATOM 2049 N N . THR A 1 271 ? 6.695 9.462 0.172 1.00 75.50 271 THR A N 1
ATOM 2050 C CA . THR A 1 271 ? 7.197 8.611 -0.915 1.00 75.50 271 THR A CA 1
ATOM 2051 C C . THR A 1 271 ? 6.419 7.297 -1.068 1.00 75.50 271 THR A C 1
ATOM 2053 O O . THR A 1 271 ? 6.710 6.541 -1.994 1.00 75.50 271 THR A O 1
ATOM 2056 N N . GLY A 1 272 ? 5.495 6.971 -0.158 1.00 81.38 272 GLY A N 1
ATOM 2057 C CA . GLY A 1 272 ? 4.740 5.715 -0.171 1.00 81.38 272 GLY A CA 1
ATOM 2058 C C . GLY A 1 272 ? 3.544 5.719 -1.130 1.00 81.38 272 GLY A C 1
ATOM 2059 O O . GLY A 1 272 ? 3.340 6.654 -1.902 1.00 81.38 272 GLY A O 1
ATOM 2060 N N . PHE A 1 273 ? 2.736 4.658 -1.085 1.00 87.88 273 PHE A N 1
ATOM 2061 C CA . PHE A 1 273 ? 1.504 4.551 -1.873 1.00 87.88 273 PHE A CA 1
ATOM 2062 C C . PHE A 1 273 ? 0.315 5.129 -1.096 1.00 87.88 273 PHE A C 1
ATOM 2064 O O . PHE A 1 273 ? -0.074 4.589 -0.063 1.00 87.88 273 PHE A O 1
ATOM 2071 N N . VAL A 1 274 ? -0.278 6.205 -1.618 1.00 90.88 274 VAL A N 1
ATOM 2072 C CA . VAL A 1 274 ? -1.490 6.837 -1.074 1.00 90.88 274 VAL A CA 1
ATOM 2073 C C . VAL A 1 274 ? -2.477 7.062 -2.207 1.00 90.88 274 VAL A C 1
ATOM 2075 O O . VAL A 1 274 ? -2.125 7.682 -3.208 1.00 90.88 274 VAL A O 1
ATOM 2078 N N . GLY A 1 275 ? -3.698 6.556 -2.054 1.00 92.38 275 GLY A N 1
ATOM 2079 C CA . GLY A 1 275 ? -4.736 6.548 -3.087 1.00 92.38 275 GLY A CA 1
ATOM 2080 C C . GLY A 1 275 ? -5.163 5.123 -3.436 1.00 92.38 275 GLY A C 1
ATOM 2081 O O . GLY A 1 275 ? -5.043 4.219 -2.606 1.00 92.38 275 GLY A O 1
ATOM 2082 N N . ALA A 1 276 ? -5.666 4.907 -4.655 1.00 92.94 276 ALA A N 1
ATOM 2083 C CA . ALA A 1 276 ? -6.249 3.622 -5.049 1.00 92.94 276 ALA A CA 1
ATOM 2084 C C . ALA A 1 276 ? -5.812 3.127 -6.439 1.00 92.94 276 ALA A C 1
ATOM 2086 O O . ALA A 1 276 ? -5.572 3.898 -7.369 1.00 92.94 276 ALA A O 1
ATOM 2087 N N . VAL A 1 277 ? -5.767 1.801 -6.588 1.00 89.38 277 VAL A N 1
ATOM 2088 C CA . VAL A 1 277 ? -5.567 1.093 -7.863 1.00 89.38 277 VAL A CA 1
ATOM 2089 C C . VAL A 1 277 ? -6.666 0.042 -8.055 1.00 89.38 277 VAL A C 1
ATOM 2091 O O . VAL A 1 277 ? -7.083 -0.595 -7.090 1.00 89.38 277 VAL A O 1
ATOM 2094 N N . THR A 1 278 ? -7.127 -0.160 -9.293 1.00 88.75 278 THR A N 1
ATOM 2095 C CA . THR A 1 278 ? -8.163 -1.141 -9.676 1.00 88.75 278 THR A CA 1
ATOM 2096 C C . THR A 1 278 ? -7.735 -1.944 -10.900 1.00 88.75 278 THR A C 1
ATOM 2098 O O . THR A 1 278 ? -7.536 -1.387 -11.982 1.00 88.75 278 THR A O 1
ATOM 2101 N N . ASN A 1 279 ? -7.636 -3.271 -10.770 1.00 83.00 279 ASN A N 1
ATOM 2102 C CA . ASN A 1 279 ? -7.330 -4.196 -11.872 1.00 83.00 279 ASN A CA 1
ATOM 2103 C C . ASN A 1 279 ? -6.086 -3.796 -12.717 1.00 83.00 279 ASN A C 1
ATOM 2105 O O . ASN A 1 279 ? -6.032 -4.030 -13.928 1.00 83.00 279 ASN A O 1
ATOM 2109 N N . GLY A 1 280 ? -5.093 -3.164 -12.081 1.00 75.81 280 GLY A N 1
ATOM 2110 C CA . GLY A 1 280 ? -3.865 -2.647 -12.699 1.00 75.81 280 GLY A CA 1
ATOM 2111 C C . GLY A 1 280 ? -3.904 -1.195 -13.183 1.00 75.81 280 GLY A C 1
ATOM 2112 O O . GLY A 1 280 ? -2.862 -0.654 -13.541 1.00 75.81 280 GLY A O 1
ATOM 2113 N N . THR A 1 281 ? -5.072 -0.556 -13.183 1.00 78.12 281 THR A N 1
ATOM 2114 C CA . THR A 1 281 ? -5.228 0.871 -13.484 1.00 78.12 281 THR A CA 1
ATOM 2115 C C . THR A 1 281 ? -5.083 1.680 -12.198 1.00 78.12 281 THR A C 1
ATOM 2117 O O . THR A 1 281 ? -5.795 1.429 -11.227 1.00 78.12 281 THR A O 1
ATOM 2120 N N . VAL A 1 282 ? -4.187 2.666 -12.194 1.00 81.19 282 VAL A N 1
ATOM 2121 C CA . VAL A 1 282 ? -4.126 3.689 -11.139 1.00 81.19 282 VAL A CA 1
ATOM 2122 C C . VAL A 1 282 ? -5.342 4.612 -11.274 1.00 81.19 282 VAL A C 1
ATOM 2124 O O . VAL A 1 282 ? -5.686 4.991 -12.393 1.00 81.19 282 VAL A O 1
ATOM 2127 N N . LEU A 1 283 ? -6.011 4.922 -10.159 1.00 84.75 283 LEU A N 1
ATOM 2128 C CA . LEU A 1 283 ? -7.074 5.931 -10.105 1.00 84.75 283 LEU A CA 1
ATOM 2129 C C . LEU A 1 283 ? -6.432 7.295 -9.812 1.00 84.75 283 LEU A C 1
ATOM 2131 O O . LEU A 1 283 ? -5.584 7.727 -10.590 1.00 84.75 283 LEU A O 1
ATOM 2135 N N . ASP A 1 284 ? -6.778 7.950 -8.704 1.00 84.62 284 ASP A N 1
ATOM 2136 C CA . ASP A 1 284 ? -6.003 9.073 -8.179 1.00 84.62 284 ASP A CA 1
ATOM 2137 C C . ASP A 1 284 ? -5.051 8.609 -7.065 1.00 84.62 284 ASP A C 1
ATOM 2139 O O . ASP A 1 284 ? -5.396 7.760 -6.230 1.00 84.62 284 ASP A O 1
ATOM 2143 N N . VAL A 1 285 ? -3.840 9.167 -7.064 1.00 81.88 285 VAL A N 1
ATOM 2144 C CA . VAL A 1 285 ? -2.758 8.851 -6.123 1.00 81.88 285 VAL A CA 1
ATOM 2145 C C . VAL A 1 285 ? -1.922 10.084 -5.817 1.00 81.88 285 VAL A C 1
ATOM 2147 O O . VAL A 1 285 ? -1.708 10.942 -6.672 1.00 81.88 285 VAL A O 1
ATOM 2150 N N . PHE A 1 286 ? -1.393 10.147 -4.599 1.00 77.62 286 PHE A N 1
ATOM 2151 C CA . PHE A 1 286 ? -0.552 11.258 -4.177 1.00 77.62 286 PHE A CA 1
ATOM 2152 C C . PHE A 1 286 ? 0.767 11.268 -4.976 1.00 77.62 286 PHE A C 1
ATOM 2154 O O . PHE A 1 286 ? 1.455 10.242 -5.005 1.00 77.62 286 PHE A O 1
ATOM 2161 N N . PRO A 1 287 ? 1.149 12.388 -5.624 1.00 66.31 287 PRO A N 1
ATOM 2162 C CA . PRO A 1 287 ? 2.442 12.491 -6.290 1.00 66.31 287 PRO A CA 1
ATOM 2163 C C . PRO A 1 287 ? 3.557 12.444 -5.231 1.00 66.31 287 PRO A C 1
ATOM 2165 O O . PRO A 1 287 ? 3.515 13.221 -4.274 1.00 66.31 287 PRO A O 1
ATOM 2168 N N . PRO A 1 288 ? 4.549 11.545 -5.361 1.00 63.94 288 PRO A N 1
ATOM 2169 C CA . PRO A 1 288 ? 5.453 11.257 -4.260 1.00 63.94 288 PRO A CA 1
ATOM 2170 C C . PRO A 1 288 ? 6.403 12.433 -3.986 1.00 63.94 288 PRO A C 1
ATOM 2172 O O . PRO A 1 288 ? 7.127 12.897 -4.867 1.00 63.94 288 PRO A O 1
ATOM 2175 N N . MET A 1 289 ? 6.403 12.913 -2.743 1.00 63.66 289 MET A N 1
ATOM 2176 C CA . MET A 1 289 ? 7.222 14.035 -2.285 1.00 63.66 289 MET A CA 1
ATOM 2177 C C . MET A 1 289 ? 8.655 13.603 -1.941 1.00 63.66 289 MET A C 1
ATOM 2179 O O . MET A 1 289 ? 8.865 12.489 -1.457 1.00 63.66 289 MET A O 1
ATOM 2183 N N . PRO A 1 290 ? 9.661 14.477 -2.124 1.00 57.38 290 PRO A N 1
ATOM 2184 C CA . PRO A 1 290 ? 11.035 14.164 -1.755 1.00 57.38 290 PRO A CA 1
ATOM 2185 C C . PRO A 1 290 ? 11.215 14.050 -0.235 1.00 57.38 290 PRO A C 1
ATOM 2187 O O . PRO A 1 290 ? 10.589 14.764 0.545 1.00 57.38 290 PRO A O 1
ATOM 2190 N N . ALA A 1 291 ? 12.127 13.170 0.189 1.00 52.16 291 ALA A N 1
ATOM 2191 C CA . ALA A 1 291 ? 12.304 12.749 1.586 1.00 52.16 291 ALA A CA 1
ATOM 2192 C C . ALA A 1 291 ? 12.767 13.847 2.576 1.00 52.16 291 ALA A C 1
ATOM 2194 O O . ALA A 1 291 ? 12.939 13.571 3.759 1.00 52.16 291 ALA A O 1
ATOM 2195 N N . ASN A 1 292 ? 12.976 15.084 2.117 1.00 53.28 292 ASN A N 1
ATOM 2196 C CA . ASN A 1 292 ? 13.241 16.251 2.962 1.00 53.28 292 ASN A CA 1
ATOM 2197 C C . ASN A 1 292 ? 11.971 17.031 3.363 1.00 53.28 292 ASN A C 1
ATOM 2199 O O . ASN A 1 292 ? 12.078 17.990 4.127 1.00 53.28 292 ASN A O 1
ATOM 2203 N N . PHE A 1 293 ? 10.785 16.639 2.884 1.00 54.38 293 PHE A N 1
ATOM 2204 C CA . PHE A 1 293 ? 9.503 17.164 3.366 1.00 54.38 293 PHE A CA 1
ATOM 2205 C C . PHE A 1 293 ? 9.129 16.546 4.722 1.00 54.38 293 PHE A C 1
ATOM 2207 O O . PHE A 1 293 ? 8.447 15.525 4.801 1.00 54.38 293 PHE A O 1
ATOM 2214 N N . THR A 1 294 ? 9.565 17.183 5.808 1.00 52.16 294 THR A N 1
ATOM 2215 C CA . THR A 1 294 ? 9.066 16.894 7.160 1.00 52.16 294 THR A CA 1
ATOM 2216 C C . THR A 1 294 ? 7.684 17.521 7.379 1.00 52.16 294 THR A C 1
ATOM 2218 O O . THR A 1 294 ? 7.361 18.556 6.797 1.00 52.16 294 THR A O 1
ATOM 2221 N N . ASN A 1 295 ? 6.856 16.893 8.223 1.00 59.12 295 ASN A N 1
ATOM 2222 C CA . ASN A 1 295 ? 5.471 17.303 8.525 1.00 59.12 295 ASN A CA 1
ATOM 2223 C C . ASN A 1 295 ? 4.523 17.358 7.304 1.00 59.12 295 ASN A C 1
ATOM 2225 O O . ASN A 1 295 ? 3.489 18.032 7.345 1.00 59.12 295 ASN A O 1
ATOM 2229 N N . ALA A 1 296 ? 4.857 16.653 6.217 1.00 64.88 296 ALA A N 1
ATOM 2230 C CA . ALA A 1 296 ? 3.944 16.476 5.097 1.00 64.88 296 ALA A CA 1
ATOM 2231 C C . ALA A 1 296 ? 2.696 15.692 5.527 1.00 64.88 296 ALA A C 1
ATOM 2233 O O . ALA A 1 296 ? 2.771 14.728 6.293 1.00 64.88 296 ALA A O 1
ATOM 2234 N N . HIS A 1 297 ? 1.554 16.113 4.995 1.00 79.00 297 HIS A N 1
ATOM 2235 C CA . HIS A 1 297 ? 0.283 15.417 5.097 1.00 79.00 297 HIS A CA 1
ATOM 2236 C C . HIS A 1 297 ? -0.544 15.702 3.841 1.00 79.00 297 HIS A C 1
ATOM 2238 O O . HIS A 1 297 ? -0.438 16.782 3.255 1.00 79.00 297 HIS A O 1
ATOM 2244 N N . ALA A 1 298 ? -1.351 14.737 3.415 1.00 85.69 298 ALA A N 1
ATOM 2245 C CA . ALA A 1 298 ? -2.240 14.871 2.266 1.00 85.69 298 ALA A CA 1
ATOM 2246 C C . ALA A 1 298 ? -3.338 13.809 2.302 1.00 85.69 298 ALA A C 1
ATOM 2248 O O . ALA A 1 298 ? -3.115 12.701 2.778 1.00 85.69 298 ALA A O 1
ATOM 2249 N N . MET A 1 299 ? -4.503 14.112 1.736 1.00 91.38 299 MET A N 1
ATOM 2250 C CA . MET A 1 299 ? -5.590 13.150 1.572 1.00 91.38 299 MET A CA 1
ATOM 2251 C C . MET A 1 299 ? -5.938 13.014 0.090 1.00 91.38 299 MET A C 1
ATOM 2253 O O . MET A 1 299 ? -6.075 14.016 -0.609 1.00 91.38 299 MET A O 1
ATOM 2257 N N . VAL A 1 300 ? -6.111 11.777 -0.374 1.00 92.62 300 VAL A N 1
ATOM 2258 C CA . VAL A 1 300 ? -6.564 11.456 -1.735 1.00 92.62 300 VAL A CA 1
ATOM 2259 C C . VAL A 1 300 ? -7.896 10.725 -1.634 1.00 92.62 300 VAL A C 1
ATOM 2261 O O . VAL A 1 300 ? -7.995 9.737 -0.906 1.00 92.62 300 VAL A O 1
ATOM 2264 N N . VAL A 1 301 ? -8.922 11.194 -2.347 1.00 95.44 301 VAL A N 1
ATOM 2265 C CA . VAL A 1 301 ? -10.282 10.637 -2.264 1.00 95.44 301 VAL A CA 1
ATOM 2266 C C . VAL A 1 301 ? -10.667 10.006 -3.597 1.00 95.44 301 VAL A C 1
ATOM 2268 O O . VAL A 1 301 ? -10.741 10.685 -4.615 1.00 95.44 301 VAL A O 1
ATOM 2271 N N . ASN A 1 302 ? -10.920 8.698 -3.584 1.00 95.38 302 ASN A N 1
ATOM 2272 C CA . ASN A 1 302 ? -11.168 7.886 -4.774 1.00 95.38 302 ASN A CA 1
ATOM 2273 C C . ASN A 1 302 ? -12.578 7.285 -4.776 1.00 95.38 302 ASN A C 1
ATOM 2275 O O . ASN A 1 302 ? -13.004 6.724 -3.768 1.00 95.38 302 ASN A O 1
ATOM 2279 N N . ASP A 1 303 ? -13.249 7.304 -5.931 1.00 95.62 303 ASP A N 1
ATOM 2280 C CA . ASP A 1 303 ? -14.415 6.457 -6.215 1.00 95.62 303 ASP A CA 1
ATOM 2281 C C . ASP A 1 303 ? -13.937 5.131 -6.832 1.00 95.62 303 ASP A C 1
ATOM 2283 O O . ASP A 1 303 ? -13.557 5.071 -8.002 1.00 95.62 303 ASP A O 1
ATOM 2287 N N . VAL A 1 304 ? -13.930 4.058 -6.040 1.00 95.75 304 VAL A N 1
ATOM 2288 C CA . VAL A 1 304 ? -13.355 2.758 -6.419 1.00 95.75 304 VAL A CA 1
ATOM 2289 C C . VAL A 1 304 ? -14.467 1.777 -6.827 1.00 95.75 304 VAL A C 1
ATOM 2291 O O . VAL A 1 304 ? -15.440 1.622 -6.087 1.00 95.75 304 VAL A O 1
ATOM 2294 N N . PRO A 1 305 ? -14.381 1.094 -7.987 1.00 93.69 305 PRO A N 1
ATOM 2295 C CA . PRO A 1 305 ? -15.420 0.169 -8.444 1.00 93.69 305 PRO A CA 1
ATOM 2296 C C . PRO A 1 305 ? -15.350 -1.180 -7.710 1.00 93.69 305 PRO A C 1
ATOM 2298 O O . PRO A 1 305 ? -14.358 -1.894 -7.825 1.00 93.69 305 PRO A O 1
ATOM 2301 N N . THR A 1 306 ? -16.419 -1.578 -7.011 1.00 90.12 306 THR A N 1
ATOM 2302 C CA . THR A 1 306 ? -16.482 -2.870 -6.292 1.00 90.12 306 THR A CA 1
ATOM 2303 C C . THR A 1 306 ? -16.309 -4.064 -7.234 1.00 90.12 306 THR A C 1
ATOM 2305 O O . THR A 1 306 ? -17.003 -4.194 -8.250 1.0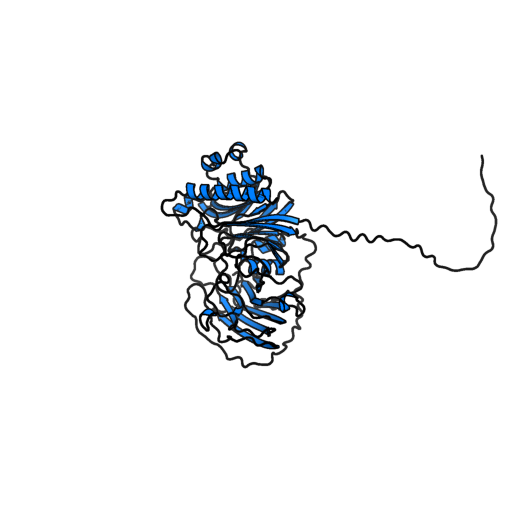0 90.12 306 THR A O 1
ATOM 2308 N N . LEU A 1 307 ? -15.412 -4.987 -6.881 1.00 86.81 307 LEU A N 1
ATOM 2309 C CA . LEU A 1 307 ? -15.084 -6.137 -7.723 1.00 86.81 307 LEU A CA 1
ATOM 2310 C C . LEU A 1 307 ? -15.816 -7.403 -7.261 1.00 86.81 307 LEU A C 1
ATOM 2312 O O . LEU A 1 307 ? -15.463 -8.061 -6.285 1.00 86.81 307 LEU A O 1
ATOM 2316 N N . ARG A 1 308 ? -16.853 -7.796 -8.008 1.00 72.56 308 ARG A N 1
ATOM 2317 C CA . ARG A 1 308 ? -17.632 -9.006 -7.697 1.00 72.56 308 ARG A CA 1
ATOM 2318 C C . ARG A 1 308 ? -16.831 -10.279 -7.991 1.00 72.56 308 ARG A C 1
ATOM 2320 O O . ARG A 1 308 ? -16.174 -10.403 -9.022 1.00 72.56 308 ARG A O 1
ATOM 2327 N N . LYS A 1 309 ? -16.998 -11.294 -7.135 1.00 61.88 309 LYS A N 1
ATOM 2328 C CA . LYS A 1 309 ? -16.349 -12.622 -7.214 1.00 61.88 309 LYS A CA 1
ATOM 2329 C C . LYS A 1 309 ? -16.586 -13.383 -8.541 1.00 61.88 309 LYS A C 1
ATOM 2331 O O . LYS A 1 309 ? -15.910 -14.375 -8.801 1.00 61.88 309 LYS A O 1
ATOM 2336 N N . SER A 1 310 ? -17.528 -12.943 -9.381 1.00 46.38 310 SER A N 1
ATOM 2337 C CA . SER A 1 310 ? -18.119 -13.704 -10.492 1.00 46.38 310 SER A CA 1
ATOM 2338 C C . SER A 1 310 ? -17.807 -13.199 -11.914 1.00 46.38 310 SER A C 1
ATOM 2340 O O . SER A 1 310 ? -18.693 -13.226 -12.763 1.00 46.38 310 SER A O 1
ATOM 2342 N N . THR A 1 311 ? -16.567 -12.797 -12.210 1.00 39.81 311 THR A N 1
ATOM 2343 C CA . THR A 1 311 ? -16.044 -12.791 -13.604 1.00 39.81 311 THR A CA 1
ATOM 2344 C C . THR A 1 311 ? -14.542 -13.065 -13.723 1.00 39.81 311 THR A C 1
ATOM 2346 O O . THR A 1 311 ? -13.994 -13.007 -14.823 1.00 39.81 311 THR A O 1
ATOM 2349 N N . PHE A 1 312 ? -13.857 -13.448 -12.638 1.00 41.81 312 PHE A N 1
ATOM 2350 C CA . PHE A 1 312 ? -12.486 -13.948 -12.748 1.00 41.81 312 PHE A CA 1
ATOM 2351 C C . PHE A 1 312 ? -12.492 -15.397 -13.257 1.00 41.81 312 PHE A C 1
ATOM 2353 O O . PHE A 1 312 ? -12.234 -16.344 -12.512 1.00 41.81 312 PHE A O 1
ATOM 2360 N N . THR A 1 313 ? -12.705 -15.576 -14.567 1.00 37.72 313 THR A N 1
ATOM 2361 C CA . THR A 1 313 ? -11.908 -16.589 -15.267 1.00 37.72 313 THR A CA 1
ATOM 2362 C C . THR A 1 313 ? -10.468 -16.325 -14.873 1.00 37.72 313 THR A C 1
ATOM 2364 O O . THR A 1 313 ? -9.947 -15.247 -15.171 1.00 37.72 313 THR A O 1
ATOM 2367 N N . ARG A 1 314 ? -9.849 -17.287 -14.175 1.00 39.97 314 ARG A N 1
ATOM 2368 C CA . ARG A 1 314 ? -8.407 -17.288 -13.924 1.00 39.97 314 ARG A CA 1
ATOM 2369 C C . ARG A 1 314 ? -7.754 -16.947 -15.253 1.00 39.97 314 ARG A C 1
ATOM 2371 O O . ARG A 1 314 ? -7.959 -17.703 -16.202 1.00 39.97 314 ARG A O 1
ATOM 2378 N N . ALA A 1 315 ? -7.071 -15.801 -15.337 1.00 37.16 315 ALA A N 1
ATOM 2379 C CA . ALA A 1 315 ? -6.353 -15.423 -16.547 1.00 37.16 315 ALA A CA 1
ATOM 2380 C C . ALA A 1 315 ? -5.434 -16.599 -16.847 1.00 37.16 315 ALA A C 1
ATOM 2382 O O . ALA A 1 315 ? -4.557 -16.912 -16.037 1.00 37.16 315 ALA A O 1
ATOM 2383 N N . ALA A 1 316 ? -5.771 -17.361 -17.888 1.00 29.59 316 ALA A N 1
ATOM 2384 C CA . ALA A 1 316 ? -5.212 -18.686 -18.003 1.00 29.59 316 ALA A CA 1
ATOM 2385 C C . ALA A 1 316 ? -3.710 -18.510 -18.191 1.00 29.59 316 ALA A C 1
ATOM 2387 O O . ALA A 1 316 ? -3.267 -17.854 -19.138 1.00 29.59 316 ALA A O 1
ATOM 2388 N N . ALA A 1 317 ? -2.933 -19.144 -17.313 1.00 33.97 317 ALA A N 1
ATOM 2389 C CA . ALA A 1 317 ? -1.664 -19.688 -17.739 1.00 33.97 317 ALA A CA 1
ATOM 2390 C C . ALA A 1 317 ? -2.024 -20.692 -18.839 1.00 33.97 317 ALA A C 1
ATOM 2392 O O . ALA A 1 317 ? -2.288 -21.863 -18.575 1.00 33.97 317 ALA A O 1
ATOM 2393 N N . VAL A 1 318 ? -2.169 -20.178 -20.065 1.00 27.06 318 VAL A N 1
ATOM 2394 C CA . VAL A 1 318 ? -2.230 -20.981 -21.273 1.00 27.06 318 VAL A CA 1
ATOM 2395 C C . VAL A 1 318 ? -0.836 -21.563 -21.363 1.00 27.06 318 VAL A C 1
ATOM 2397 O O . VAL A 1 318 ? 0.088 -20.906 -21.852 1.00 27.06 318 VAL A O 1
ATOM 2400 N N . VAL A 1 319 ? -0.711 -22.748 -20.762 1.00 33.00 319 VAL A N 1
ATOM 2401 C CA . VAL A 1 319 ? 0.392 -23.681 -20.935 1.00 33.00 319 VAL A CA 1
ATOM 2402 C C . VAL A 1 319 ? 0.322 -24.112 -22.390 1.00 33.00 319 VAL A C 1
ATOM 2404 O O . VAL A 1 319 ? -0.324 -25.084 -22.767 1.00 33.00 319 VAL A O 1
ATOM 2407 N N . ASP A 1 320 ? 0.883 -23.245 -23.216 1.00 26.86 320 ASP A N 1
ATOM 2408 C CA . ASP A 1 320 ? 1.326 -23.567 -24.546 1.00 26.86 320 ASP A CA 1
ATOM 2409 C C . ASP A 1 320 ? 2.780 -24.001 -24.374 1.00 26.86 320 ASP A C 1
ATOM 2411 O O . ASP A 1 320 ? 3.678 -23.164 -24.259 1.00 26.86 320 ASP A O 1
ATOM 2415 N N . ASP A 1 321 ? 2.997 -25.314 -24.301 1.00 29.97 321 ASP A N 1
ATOM 2416 C CA . ASP A 1 321 ? 4.334 -25.914 -24.229 1.00 29.97 321 ASP A CA 1
ATOM 2417 C C . ASP A 1 321 ? 5.158 -25.651 -25.512 1.00 29.97 321 ASP A C 1
ATOM 2419 O O . ASP A 1 321 ? 6.307 -26.074 -25.616 1.00 29.97 321 ASP A O 1
ATOM 2423 N N . THR A 1 322 ? 4.599 -24.925 -26.492 1.00 28.61 322 THR A N 1
ATOM 2424 C CA . THR A 1 322 ? 5.251 -24.513 -27.739 1.00 28.61 322 THR A CA 1
ATOM 2425 C C . THR A 1 322 ? 5.526 -23.005 -27.822 1.00 28.61 322 THR A C 1
ATOM 2427 O O . THR A 1 322 ? 5.493 -22.410 -28.901 1.00 28.61 322 THR A O 1
ATOM 2430 N N . VAL A 1 323 ? 5.938 -22.377 -26.707 1.00 33.81 323 VAL A N 1
ATOM 2431 C CA . VAL A 1 323 ? 6.744 -21.135 -26.767 1.00 33.81 323 VAL A CA 1
ATOM 2432 C C . VAL A 1 323 ? 8.118 -21.468 -27.364 1.00 33.81 323 VAL A C 1
ATOM 2434 O O . VAL A 1 323 ? 9.116 -21.577 -26.658 1.00 33.81 323 VAL A O 1
ATOM 2437 N N . GLY A 1 324 ? 8.150 -21.678 -28.680 1.00 27.38 324 GLY A N 1
ATOM 2438 C CA . GLY A 1 324 ? 9.350 -22.060 -29.410 1.00 27.38 324 GLY A CA 1
ATOM 2439 C C . GLY A 1 324 ? 10.439 -20.998 -29.301 1.00 27.38 324 GLY A C 1
ATOM 2440 O O . GLY A 1 324 ? 10.165 -19.798 -29.419 1.00 27.38 324 GLY A O 1
ATOM 2441 N N . ASP A 1 325 ? 11.677 -21.451 -29.109 1.00 30.09 325 ASP A N 1
ATOM 2442 C CA . ASP A 1 325 ? 12.859 -20.600 -29.026 1.00 30.09 325 ASP A CA 1
ATOM 2443 C C . ASP A 1 325 ? 13.109 -19.876 -30.357 1.00 30.09 325 ASP A C 1
ATOM 2445 O O . ASP A 1 325 ? 13.840 -20.337 -31.237 1.00 30.09 325 ASP A O 1
ATOM 2449 N N . VAL A 1 326 ? 12.517 -18.687 -30.500 1.00 28.97 326 VAL A N 1
ATOM 2450 C CA . VAL A 1 326 ? 12.934 -17.704 -31.502 1.00 28.97 326 VAL A CA 1
ATOM 2451 C C . VAL A 1 326 ? 14.305 -17.193 -31.074 1.00 28.97 326 VAL A C 1
ATOM 2453 O O . VAL A 1 326 ? 14.412 -16.196 -30.357 1.00 28.97 326 VAL A O 1
ATOM 2456 N N . ALA A 1 327 ? 15.346 -17.919 -31.486 1.00 26.25 327 ALA A N 1
ATOM 2457 C CA . ALA A 1 327 ? 16.733 -17.579 -31.218 1.00 26.25 327 ALA A CA 1
ATOM 2458 C C . ALA A 1 327 ? 16.989 -16.113 -31.626 1.00 26.25 327 ALA A C 1
ATOM 2460 O O . ALA A 1 327 ? 16.807 -15.768 -32.800 1.00 26.25 327 ALA A O 1
ATOM 2461 N N . PRO A 1 328 ? 17.358 -15.224 -30.684 1.00 30.03 328 PRO A N 1
ATOM 2462 C CA . PRO A 1 328 ? 17.606 -13.831 -31.013 1.00 30.03 328 PRO A CA 1
ATOM 2463 C C . PRO A 1 328 ? 18.832 -13.729 -31.923 1.00 30.03 328 PRO A C 1
ATOM 2465 O O . PRO A 1 328 ? 19.800 -14.475 -31.765 1.00 30.03 328 PRO A O 1
ATOM 2468 N N . ALA A 1 329 ? 18.817 -12.769 -32.850 1.00 25.45 329 ALA A N 1
ATOM 2469 C CA . ALA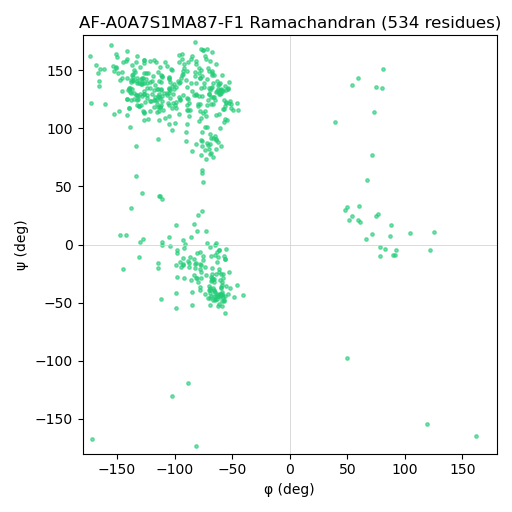 A 1 329 ? 20.016 -12.417 -33.601 1.00 25.45 329 ALA A CA 1
ATOM 2470 C C . ALA A 1 329 ? 21.112 -12.003 -32.607 1.00 25.45 329 ALA A C 1
ATOM 2472 O O . ALA A 1 329 ? 20.941 -11.049 -31.844 1.00 25.45 329 ALA A O 1
ATOM 2473 N N . SER A 1 330 ? 22.206 -12.762 -32.573 1.00 28.00 330 SER A N 1
ATOM 2474 C CA . SER A 1 330 ? 23.212 -12.658 -31.523 1.00 28.00 330 SER A CA 1
ATOM 2475 C C . SER A 1 330 ? 24.065 -11.400 -31.676 1.00 28.00 330 SER A C 1
ATOM 2477 O O . SER A 1 330 ? 25.034 -11.382 -32.438 1.00 28.00 330 SER A O 1
ATOM 2479 N N . VAL A 1 331 ? 23.764 -10.377 -30.877 1.00 33.62 331 VAL A N 1
ATOM 2480 C CA . VAL A 1 331 ? 24.827 -9.520 -30.338 1.00 33.62 331 VAL A CA 1
ATOM 2481 C C . VAL A 1 331 ? 25.718 -10.424 -29.468 1.00 33.62 331 VAL A C 1
ATOM 2483 O O . VAL A 1 331 ? 25.165 -11.236 -28.718 1.00 33.62 331 VAL A O 1
ATOM 2486 N N . PRO A 1 332 ? 27.060 -10.364 -29.571 1.00 31.33 332 PRO A N 1
ATOM 2487 C CA . PRO A 1 332 ? 27.938 -11.183 -28.741 1.00 31.33 332 PRO A CA 1
ATOM 2488 C C . PRO A 1 332 ? 27.648 -10.979 -27.251 1.00 31.33 332 PRO A C 1
ATOM 2490 O O . PRO A 1 332 ? 27.718 -9.864 -26.740 1.00 31.33 332 PRO A O 1
ATOM 2493 N N . ALA A 1 333 ? 27.303 -12.065 -26.562 1.00 34.94 333 ALA A N 1
ATOM 2494 C CA . ALA A 1 333 ? 27.104 -12.054 -25.121 1.00 34.94 333 ALA A CA 1
ATOM 2495 C C . ALA A 1 333 ? 28.466 -12.154 -24.424 1.00 34.94 333 ALA A C 1
ATOM 2497 O O . ALA A 1 333 ? 28.928 -13.253 -24.097 1.00 34.94 333 ALA A O 1
ATOM 2498 N N . ASP A 1 334 ? 29.109 -11.005 -24.208 1.00 35.19 334 ASP A N 1
ATOM 2499 C CA . ASP A 1 334 ? 30.270 -10.912 -23.326 1.00 35.19 334 ASP A CA 1
ATOM 2500 C C . ASP A 1 334 ? 29.870 -11.428 -21.935 1.00 35.19 334 ASP A C 1
ATOM 2502 O O . ASP A 1 334 ? 28.966 -10.906 -21.281 1.00 35.19 334 ASP A O 1
ATOM 2506 N N . ARG A 1 335 ? 30.506 -12.521 -21.496 1.00 36.56 335 ARG A N 1
ATOM 2507 C CA . ARG A 1 335 ? 30.171 -13.202 -20.237 1.00 36.56 335 ARG A CA 1
ATOM 2508 C C . ARG A 1 335 ? 30.630 -12.371 -19.035 1.00 36.56 335 ARG A C 1
ATOM 2510 O O . ARG A 1 335 ? 31.721 -12.578 -18.512 1.00 36.56 335 ARG A O 1
ATOM 2517 N N . CYS A 1 336 ? 29.773 -11.462 -18.580 1.00 40.28 336 CYS A N 1
ATOM 2518 C CA . CYS A 1 336 ? 29.979 -10.638 -17.390 1.00 40.28 336 CYS A CA 1
ATOM 2519 C C . CYS A 1 336 ? 29.926 -11.454 -16.081 1.00 40.28 336 CYS A C 1
ATOM 2521 O O . CYS A 1 336 ? 28.932 -11.420 -15.361 1.00 40.28 336 CYS A O 1
ATOM 2523 N N . THR A 1 337 ? 31.001 -12.170 -15.745 1.00 30.39 337 THR A N 1
ATOM 2524 C CA . THR A 1 337 ? 31.203 -12.754 -14.407 1.00 30.39 337 THR A CA 1
ATOM 2525 C C . THR A 1 337 ? 31.897 -11.751 -13.485 1.00 30.39 337 THR A C 1
ATOM 2527 O O . THR A 1 337 ? 33.060 -11.418 -13.718 1.00 30.39 337 THR A O 1
ATOM 2530 N N . TYR A 1 338 ? 31.218 -11.311 -12.423 1.00 39.88 338 TYR A N 1
ATOM 2531 C CA . TYR A 1 338 ? 31.748 -10.367 -11.432 1.00 39.88 338 TYR A CA 1
ATOM 2532 C C . TYR A 1 338 ? 31.446 -10.818 -9.997 1.00 39.88 338 TYR A C 1
ATOM 2534 O O . TYR A 1 338 ? 30.438 -11.474 -9.749 1.00 39.88 338 TYR A O 1
ATOM 2542 N N . GLY A 1 339 ? 32.343 -10.481 -9.066 1.00 31.52 339 GLY A N 1
ATOM 2543 C CA . GLY A 1 339 ? 32.209 -10.797 -7.639 1.00 31.52 339 GLY A CA 1
ATOM 2544 C C . GLY A 1 339 ? 31.317 -9.811 -6.864 1.00 31.52 339 GLY A C 1
ATOM 2545 O O . GLY A 1 339 ? 30.887 -8.800 -7.423 1.00 31.52 339 GLY A O 1
ATOM 2546 N N . PRO A 1 340 ? 31.049 -10.085 -5.574 1.00 30.58 340 PRO A N 1
ATOM 2547 C CA . PRO A 1 340 ? 30.128 -9.294 -4.760 1.00 30.58 340 PRO A CA 1
ATOM 2548 C C . PRO A 1 340 ? 30.666 -7.890 -4.451 1.00 30.58 340 PRO A C 1
ATOM 2550 O O . PRO A 1 340 ? 31.801 -7.726 -3.998 1.00 30.58 340 PRO A O 1
ATOM 2553 N N . ALA A 1 341 ? 29.817 -6.877 -4.629 1.00 34.97 341 ALA A N 1
ATOM 2554 C CA . ALA A 1 341 ? 30.038 -5.539 -4.094 1.00 34.97 341 ALA A CA 1
ATOM 2555 C C . ALA A 1 341 ? 29.480 -5.468 -2.664 1.00 34.97 341 ALA A C 1
ATOM 2557 O O . ALA A 1 341 ? 28.293 -5.707 -2.452 1.00 34.97 341 ALA A O 1
ATOM 2558 N N . GLN A 1 342 ? 30.319 -5.131 -1.680 1.00 30.66 342 GLN A N 1
ATOM 2559 C CA . GLN A 1 342 ? 29.888 -5.035 -0.283 1.00 30.66 342 GLN A CA 1
ATOM 2560 C C . GLN A 1 342 ? 28.994 -3.809 -0.057 1.00 30.66 342 GLN A C 1
ATOM 2562 O O . GLN A 1 342 ? 29.482 -2.692 0.102 1.00 30.66 342 GLN A O 1
ATOM 2567 N N . ASN A 1 343 ? 27.683 -4.038 0.012 1.00 32.84 343 ASN A N 1
ATOM 2568 C CA . ASN A 1 343 ? 26.721 -3.112 0.600 1.00 32.84 343 ASN A CA 1
ATOM 2569 C C . ASN A 1 343 ? 25.711 -3.949 1.402 1.00 32.84 343 ASN A C 1
ATOM 2571 O O . ASN A 1 343 ? 25.045 -4.816 0.840 1.00 32.84 343 ASN A O 1
ATOM 2575 N N . SER A 1 344 ? 25.646 -3.752 2.722 1.00 34.59 344 SER A N 1
ATOM 2576 C CA . SER A 1 344 ? 25.243 -4.780 3.710 1.00 34.59 344 SER A CA 1
ATOM 2577 C C . SER A 1 344 ? 23.739 -5.095 3.813 1.00 34.59 344 SER A C 1
ATOM 2579 O O . SER A 1 344 ? 23.259 -5.438 4.887 1.00 34.59 344 SER A O 1
ATOM 2581 N N . PHE A 1 345 ? 22.996 -4.937 2.719 1.00 33.91 345 PHE A N 1
ATOM 2582 C CA . PHE A 1 345 ? 21.572 -5.270 2.596 1.00 33.91 345 PHE A CA 1
ATOM 2583 C C . PHE A 1 345 ? 21.194 -5.809 1.205 1.00 33.91 345 PHE A C 1
ATOM 2585 O O . PHE A 1 345 ? 20.158 -6.451 1.073 1.00 33.91 345 PHE A O 1
ATOM 2592 N N . LEU A 1 346 ? 21.994 -5.545 0.161 1.00 41.50 346 LEU A N 1
ATOM 2593 C CA . LEU A 1 346 ? 21.688 -5.911 -1.226 1.00 41.50 346 LEU A CA 1
ATOM 2594 C C . LEU A 1 346 ? 22.986 -6.199 -1.998 1.00 41.50 346 LEU A C 1
ATOM 2596 O O . LEU A 1 346 ? 23.783 -5.292 -2.249 1.00 41.50 346 LEU A O 1
ATOM 2600 N N . ASN A 1 347 ? 23.173 -7.451 -2.427 1.00 38.25 347 ASN A N 1
ATOM 2601 C CA . ASN A 1 347 ? 24.290 -7.867 -3.283 1.00 38.25 347 ASN A CA 1
ATOM 2602 C C . ASN A 1 347 ? 24.094 -7.363 -4.727 1.00 38.25 347 ASN A C 1
ATOM 2604 O O . ASN A 1 347 ? 23.637 -8.084 -5.614 1.00 38.25 347 ASN A O 1
ATOM 2608 N N . PHE A 1 348 ? 24.435 -6.097 -4.970 1.00 44.03 348 PHE A N 1
ATOM 2609 C CA . PHE A 1 348 ? 24.339 -5.484 -6.294 1.00 44.03 348 PHE A CA 1
ATOM 2610 C C . PHE A 1 348 ? 25.438 -5.979 -7.246 1.00 44.03 348 PHE A C 1
ATOM 2612 O O . PHE A 1 348 ? 26.615 -5.651 -7.090 1.00 44.03 348 PHE A O 1
ATOM 2619 N N . THR A 1 349 ? 25.043 -6.684 -8.308 1.00 43.81 349 THR A N 1
ATOM 2620 C CA . THR A 1 349 ? 25.890 -6.893 -9.490 1.00 43.81 349 THR A CA 1
ATOM 2621 C C . THR A 1 349 ? 25.704 -5.716 -10.454 1.00 43.81 349 THR A C 1
ATOM 2623 O O . THR A 1 349 ? 24.612 -5.527 -10.986 1.00 43.81 349 THR A O 1
ATOM 2626 N N . TYR A 1 350 ? 26.754 -4.927 -10.704 1.00 47.94 350 TYR A N 1
ATOM 2627 C CA . TYR A 1 350 ? 26.749 -3.861 -11.718 1.00 47.94 350 TYR A CA 1
ATOM 2628 C C . TYR A 1 350 ? 27.165 -4.451 -13.085 1.00 47.94 350 TYR A C 1
ATOM 2630 O O . TYR A 1 350 ? 28.323 -4.845 -13.229 1.00 47.94 350 TYR A O 1
ATOM 2638 N N . PRO A 1 351 ? 26.271 -4.555 -14.089 1.00 51.84 351 PRO A N 1
ATOM 2639 C CA . PRO A 1 351 ? 26.574 -5.211 -15.359 1.00 51.84 351 PRO A CA 1
ATOM 2640 C C . PRO A 1 351 ? 27.113 -4.230 -16.410 1.00 51.84 351 PRO A C 1
ATOM 2642 O O . PRO A 1 351 ? 26.745 -3.056 -16.438 1.00 51.84 351 PRO A O 1
ATOM 2645 N N . CYS A 1 352 ? 27.877 -4.741 -17.378 1.00 51.50 352 CYS A N 1
ATOM 2646 C CA . CYS A 1 352 ? 28.346 -3.976 -18.543 1.00 51.50 352 CYS A CA 1
ATOM 2647 C C . CYS A 1 352 ? 27.241 -3.677 -19.582 1.00 51.50 352 CYS A C 1
ATOM 2649 O O . CYS A 1 352 ? 27.530 -3.212 -20.680 1.00 51.50 352 CYS A O 1
ATOM 2651 N N . ASN A 1 353 ? 25.970 -3.910 -19.241 1.00 68.31 353 ASN A N 1
ATOM 2652 C CA . ASN A 1 353 ? 24.804 -3.786 -20.125 1.00 68.31 353 ASN A CA 1
ATOM 2653 C C . ASN A 1 353 ? 24.323 -2.336 -20.314 1.00 68.31 353 ASN A C 1
ATOM 2655 O O . ASN A 1 353 ? 23.137 -2.108 -20.564 1.00 68.31 353 ASN A O 1
ATOM 2659 N N . ALA A 1 354 ? 25.208 -1.355 -20.144 1.00 76.31 354 ALA A N 1
ATOM 2660 C CA . ALA A 1 354 ? 24.878 0.047 -20.334 1.00 76.31 354 ALA A CA 1
ATOM 2661 C C . ALA A 1 354 ? 24.916 0.415 -21.824 1.00 76.31 354 ALA A C 1
ATOM 2663 O O . ALA A 1 354 ? 25.891 0.144 -22.522 1.00 76.31 354 ALA A O 1
ATOM 2664 N N . PHE A 1 355 ? 23.860 1.056 -22.312 1.00 80.00 355 PHE A N 1
ATOM 2665 C CA . PHE A 1 355 ? 23.690 1.432 -23.711 1.00 80.00 355 PHE A CA 1
ATOM 2666 C C . PHE A 1 355 ? 23.040 2.811 -23.834 1.00 80.00 355 PHE A C 1
ATOM 2668 O O . PHE A 1 355 ? 22.375 3.282 -22.914 1.00 80.00 355 PHE A O 1
ATOM 2675 N N . LYS A 1 356 ? 23.201 3.458 -24.992 1.00 85.50 356 LYS A N 1
ATOM 2676 C CA . LYS A 1 356 ? 22.372 4.608 -25.374 1.00 85.50 356 LYS A CA 1
ATOM 2677 C C . LYS A 1 356 ? 21.316 4.145 -26.383 1.00 85.50 356 LYS A C 1
ATOM 2679 O O . LYS A 1 356 ? 21.707 3.635 -27.436 1.00 85.50 356 LYS A O 1
ATOM 2684 N N . PRO A 1 357 ? 20.012 4.243 -26.067 1.00 86.81 357 PRO A N 1
ATOM 2685 C CA . PRO A 1 357 ? 18.937 3.861 -26.978 1.00 86.81 357 PRO A CA 1
ATOM 2686 C C . PRO A 1 357 ? 18.939 4.687 -28.272 1.00 86.81 357 PRO A C 1
ATOM 2688 O O . PRO A 1 357 ? 18.949 5.915 -28.226 1.00 86.81 357 PRO A O 1
ATOM 2691 N N . VAL A 1 358 ? 18.862 4.018 -29.423 1.00 84.62 358 VAL A N 1
ATOM 2692 C CA . VAL A 1 358 ? 18.739 4.634 -30.755 1.00 84.62 358 VAL A CA 1
ATOM 2693 C C . VAL A 1 358 ? 17.394 4.256 -31.382 1.00 84.62 358 VAL A C 1
ATOM 2695 O O . VAL A 1 358 ? 16.994 3.091 -31.356 1.00 84.62 358 VAL A O 1
ATOM 2698 N N . ALA A 1 359 ? 16.690 5.239 -31.951 1.00 87.06 359 ALA A N 1
ATOM 2699 C CA . ALA A 1 359 ? 15.387 5.046 -32.590 1.00 87.06 359 ALA A CA 1
ATOM 2700 C C . ALA A 1 359 ? 15.409 3.937 -33.659 1.00 87.06 359 ALA A C 1
ATOM 2702 O O . ALA A 1 359 ? 16.301 3.877 -34.505 1.00 87.06 359 ALA A O 1
ATOM 2703 N N . GLY A 1 360 ? 14.403 3.060 -33.633 1.00 80.31 360 GLY A N 1
ATOM 2704 C CA . GLY A 1 360 ? 14.263 1.932 -34.556 1.00 80.31 360 GLY A CA 1
ATOM 2705 C C . GLY A 1 360 ? 15.152 0.722 -34.243 1.00 80.31 360 GLY A C 1
ATOM 2706 O O . GLY A 1 360 ? 14.943 -0.342 -34.825 1.00 80.31 360 GLY A O 1
ATOM 2707 N N . THR A 1 361 ? 16.114 0.833 -33.321 1.00 79.25 361 THR A N 1
ATOM 2708 C CA . THR A 1 361 ? 16.965 -0.292 -32.914 1.00 79.25 361 THR A CA 1
ATOM 2709 C C . THR A 1 361 ? 16.225 -1.234 -31.957 1.00 79.25 361 THR A C 1
ATOM 2711 O O . THR A 1 361 ? 15.446 -0.812 -31.097 1.00 79.25 361 THR A O 1
ATOM 2714 N N . VAL A 1 362 ? 16.479 -2.538 -32.105 1.00 82.62 362 VAL A N 1
ATOM 2715 C CA . VAL A 1 362 ? 16.034 -3.573 -31.164 1.00 82.62 362 VAL A CA 1
ATOM 2716 C C . VAL A 1 362 ? 17.230 -4.019 -30.334 1.00 82.62 362 VAL A C 1
ATOM 2718 O O . VAL A 1 362 ? 18.205 -4.527 -30.883 1.00 82.62 362 VAL A O 1
ATOM 2721 N N . TYR A 1 363 ? 17.139 -3.847 -29.019 1.00 81.62 363 TYR A N 1
ATOM 2722 C CA . TYR A 1 363 ? 18.140 -4.313 -28.065 1.00 81.62 363 TYR A CA 1
ATOM 2723 C C . TYR A 1 363 ? 17.652 -5.608 -27.419 1.00 81.62 363 TYR A C 1
ATOM 2725 O O . TYR A 1 363 ? 16.499 -5.693 -26.989 1.00 81.62 363 TYR A O 1
ATOM 2733 N N . SER A 1 364 ? 18.538 -6.597 -27.334 1.00 82.31 364 SER A N 1
ATOM 2734 C CA . SER A 1 364 ? 18.287 -7.889 -26.694 1.00 82.31 364 SER A CA 1
ATOM 2735 C C . SER A 1 364 ? 19.375 -8.149 -25.662 1.00 82.31 364 SER A C 1
ATOM 2737 O O . SER A 1 364 ? 20.555 -8.004 -25.970 1.00 82.31 364 SER A O 1
ATOM 2739 N N . PHE A 1 365 ? 18.979 -8.550 -24.458 1.00 81.75 365 PHE A N 1
ATOM 2740 C CA . PHE A 1 365 ? 19.881 -8.818 -23.343 1.00 81.75 365 PHE A CA 1
ATOM 2741 C C . PHE A 1 365 ? 19.550 -10.173 -22.723 1.00 81.75 365 PHE A C 1
ATOM 2743 O O . PHE A 1 365 ? 18.377 -10.478 -22.504 1.00 81.75 365 PHE A O 1
ATOM 2750 N N . SER A 1 366 ? 20.583 -10.938 -22.380 1.00 81.00 366 SER A N 1
ATOM 2751 C CA . SER A 1 366 ? 20.478 -12.169 -21.599 1.00 81.00 366 SER A CA 1
ATOM 2752 C C . SER A 1 366 ? 21.435 -12.078 -20.420 1.00 81.00 366 SER A C 1
ATOM 2754 O O . SER A 1 366 ? 22.647 -12.006 -20.603 1.00 81.00 366 SER A O 1
ATOM 2756 N N . LEU A 1 367 ? 20.880 -12.054 -19.213 1.00 79.81 367 LEU A N 1
ATOM 2757 C CA . LEU A 1 367 ? 21.611 -12.041 -17.951 1.00 79.81 367 LEU A CA 1
ATOM 2758 C C . LEU A 1 367 ? 21.350 -13.330 -17.178 1.00 79.81 367 LEU A C 1
ATOM 2760 O O . LEU A 1 367 ? 20.253 -13.888 -17.229 1.00 79.81 367 LEU A O 1
ATOM 2764 N N . HIS A 1 368 ? 22.354 -13.758 -16.422 1.00 80.94 368 HIS A N 1
ATOM 2765 C CA . HIS A 1 368 ? 22.278 -14.883 -15.502 1.00 80.94 368 HIS A CA 1
ATOM 2766 C C . HIS A 1 368 ? 22.969 -14.504 -14.191 1.00 80.94 368 HIS A C 1
ATOM 2768 O O . HIS A 1 368 ? 23.985 -13.811 -14.219 1.00 80.94 368 HIS A O 1
ATOM 2774 N N . ASN A 1 369 ? 22.407 -14.928 -13.063 1.00 75.25 369 ASN A N 1
ATOM 2775 C CA . ASN A 1 369 ? 22.975 -14.735 -11.732 1.00 75.25 369 ASN A CA 1
ATOM 2776 C C . ASN A 1 369 ? 22.715 -15.998 -10.896 1.00 75.25 369 ASN A C 1
ATOM 2778 O O . ASN A 1 369 ? 21.660 -16.617 -11.051 1.00 75.25 369 ASN A O 1
ATOM 2782 N N . GLU A 1 370 ? 23.655 -16.385 -10.039 1.00 79.19 370 GLU A N 1
ATOM 2783 C CA . GLU A 1 370 ? 23.561 -17.569 -9.180 1.00 79.19 370 GLU A CA 1
ATOM 2784 C C . GLU A 1 370 ? 24.161 -17.253 -7.806 1.00 79.19 370 GLU A C 1
ATOM 2786 O O . GLU A 1 370 ? 25.301 -16.799 -7.712 1.00 79.19 370 GLU A O 1
ATOM 2791 N N . VAL A 1 371 ? 23.384 -17.479 -6.743 1.00 73.62 371 VAL A N 1
ATOM 2792 C CA . VAL A 1 371 ? 23.768 -17.203 -5.350 1.00 73.62 371 VAL A CA 1
ATOM 2793 C C . VAL A 1 371 ? 23.239 -18.331 -4.462 1.00 73.62 371 VAL A C 1
ATOM 2795 O O . VAL A 1 371 ? 22.057 -18.664 -4.511 1.00 73.62 371 VAL A O 1
ATOM 2798 N N . ASP A 1 372 ? 24.122 -18.969 -3.691 1.00 73.12 372 ASP A N 1
ATOM 2799 C CA . ASP A 1 372 ? 23.832 -20.041 -2.718 1.00 73.12 372 ASP A CA 1
ATOM 2800 C C . ASP A 1 372 ? 22.995 -21.241 -3.219 1.00 73.12 372 ASP A C 1
ATOM 2802 O O . ASP A 1 372 ? 22.458 -22.032 -2.435 1.00 73.12 372 ASP A O 1
ATOM 2806 N N . GLY A 1 373 ? 22.947 -21.462 -4.536 1.00 72.69 373 GLY A N 1
ATOM 2807 C CA . GLY A 1 373 ? 22.149 -22.510 -5.183 1.00 72.69 373 GLY A CA 1
ATOM 2808 C C . GLY A 1 373 ? 20.714 -22.094 -5.525 1.00 72.69 373 GLY A C 1
ATOM 2809 O O . GLY A 1 373 ? 19.874 -22.958 -5.778 1.00 72.69 373 GLY A O 1
ATOM 2810 N N . TYR A 1 374 ? 20.435 -20.792 -5.535 1.00 74.12 374 TYR A N 1
ATOM 2811 C CA . TYR A 1 374 ? 19.384 -20.177 -6.339 1.00 74.12 374 TYR A CA 1
ATOM 2812 C C . TYR A 1 374 ? 20.006 -19.631 -7.622 1.00 74.12 374 TYR A C 1
ATOM 2814 O O . TYR A 1 374 ? 21.077 -19.028 -7.576 1.00 74.12 374 TYR A O 1
ATOM 2822 N N . SER A 1 375 ? 19.336 -19.803 -8.758 1.00 77.06 375 SER A N 1
ATOM 2823 C CA . SER A 1 375 ? 19.786 -19.277 -10.043 1.00 77.06 375 SER A CA 1
ATOM 2824 C C . SER A 1 375 ? 18.651 -18.570 -10.781 1.00 77.06 375 SER A C 1
ATOM 2826 O O . SER A 1 375 ? 17.498 -19.001 -10.787 1.00 77.06 375 SER A O 1
ATOM 2828 N N . MET A 1 376 ? 18.976 -17.440 -11.401 1.00 80.06 376 MET A N 1
ATOM 2829 C CA . MET A 1 376 ? 18.031 -16.599 -12.128 1.00 80.06 376 MET A CA 1
ATOM 2830 C C . MET A 1 376 ? 18.543 -16.335 -13.542 1.00 80.06 376 MET A C 1
ATOM 2832 O O . MET A 1 376 ? 19.723 -16.047 -13.736 1.00 80.06 376 MET A O 1
ATOM 2836 N N . SER A 1 377 ? 17.657 -16.363 -14.538 1.00 81.56 377 SER A N 1
ATOM 2837 C CA . SER A 1 377 ? 17.924 -15.823 -15.876 1.00 81.56 377 SER A CA 1
ATOM 2838 C C . SER A 1 377 ? 16.945 -14.702 -16.222 1.00 81.56 377 SER A C 1
ATOM 2840 O O . SER A 1 377 ? 15.731 -14.905 -16.140 1.00 81.56 377 SER A O 1
ATOM 2842 N N . CYS A 1 378 ? 17.466 -13.564 -16.675 1.00 81.12 378 CYS A N 1
ATOM 2843 C CA . CYS A 1 378 ? 16.698 -12.423 -17.162 1.00 81.12 378 CYS A CA 1
ATOM 2844 C C . CYS A 1 378 ? 16.939 -12.241 -18.664 1.00 81.12 378 CYS A C 1
ATOM 2846 O O . CYS A 1 378 ? 18.045 -11.893 -19.072 1.00 81.12 378 CYS A O 1
ATOM 2848 N N . ASN A 1 379 ? 15.903 -12.417 -19.483 1.00 82.81 379 ASN A N 1
ATOM 2849 C CA . ASN A 1 379 ? 15.937 -12.148 -20.920 1.00 82.81 379 ASN A CA 1
ATOM 2850 C C . ASN A 1 379 ? 15.074 -10.921 -21.238 1.00 82.81 379 ASN A C 1
ATOM 2852 O O . ASN A 1 379 ? 13.860 -10.948 -21.038 1.00 82.81 379 ASN A O 1
ATOM 2856 N N . GLY A 1 380 ? 15.690 -9.849 -21.730 1.00 82.31 380 GLY A N 1
ATOM 2857 C CA . GLY A 1 380 ? 15.020 -8.601 -22.098 1.00 82.31 380 GLY A CA 1
ATOM 2858 C C . GLY A 1 380 ? 15.076 -8.345 -23.604 1.00 82.31 380 GLY A C 1
ATOM 2859 O O . GLY A 1 380 ? 16.100 -8.583 -24.241 1.00 82.31 380 GLY A O 1
ATOM 2860 N N . THR A 1 381 ? 13.991 -7.838 -24.190 1.00 82.75 381 THR A N 1
ATOM 2861 C CA . THR A 1 381 ? 13.947 -7.384 -25.588 1.00 82.75 381 THR A CA 1
ATOM 2862 C C . THR A 1 381 ? 13.169 -6.077 -25.692 1.00 82.75 381 THR A C 1
ATOM 2864 O O . THR A 1 381 ? 12.004 -6.002 -25.298 1.00 82.75 381 THR A O 1
ATOM 2867 N N . PHE A 1 382 ? 13.806 -5.052 -26.255 1.00 83.94 382 PHE A N 1
ATOM 2868 C CA . PHE A 1 382 ? 13.328 -3.672 -26.254 1.00 83.94 382 PHE A CA 1
ATOM 2869 C C . PHE A 1 382 ? 13.402 -3.099 -27.670 1.00 83.94 382 PHE A C 1
ATOM 2871 O O . PHE A 1 382 ? 14.477 -3.030 -28.259 1.00 83.94 382 PHE A O 1
ATOM 2878 N N . THR A 1 383 ? 12.265 -2.693 -28.236 1.00 84.12 383 THR A N 1
ATOM 2879 C CA . THR A 1 383 ? 12.206 -1.957 -29.510 1.00 84.12 383 THR A CA 1
ATOM 2880 C C . THR A 1 383 ? 12.117 -0.470 -29.210 1.00 84.12 383 THR A C 1
ATOM 2882 O O . THR A 1 383 ? 11.109 -0.014 -28.673 1.00 84.12 383 THR A O 1
ATOM 2885 N N . VAL A 1 384 ? 13.158 0.284 -29.544 1.00 85.12 384 VAL A N 1
ATOM 2886 C CA . VAL A 1 384 ? 13.282 1.702 -29.190 1.00 85.12 384 VAL A CA 1
ATOM 2887 C C . VAL A 1 384 ? 12.560 2.580 -30.215 1.00 85.12 384 VAL A C 1
ATOM 2889 O O . VAL A 1 384 ? 12.723 2.396 -31.420 1.00 85.12 384 VAL A O 1
ATOM 2892 N N . ALA A 1 385 ? 11.739 3.522 -29.743 1.00 85.38 385 ALA A N 1
ATOM 2893 C CA . ALA A 1 385 ? 10.971 4.442 -30.586 1.00 85.38 385 ALA A CA 1
ATOM 2894 C C . ALA A 1 385 ? 11.651 5.815 -30.722 1.00 85.38 385 ALA A C 1
ATOM 2896 O O . ALA A 1 385 ? 11.727 6.332 -31.835 1.00 85.38 385 ALA A O 1
ATOM 2897 N N . SER A 1 386 ? 12.203 6.368 -29.634 1.00 86.94 386 SER A N 1
ATOM 2898 C CA . SER A 1 386 ? 13.005 7.601 -29.647 1.00 86.94 386 SER A CA 1
ATOM 2899 C C . SER A 1 386 ? 14.480 7.316 -29.350 1.00 86.94 386 SER A C 1
ATOM 2901 O O . SER A 1 386 ? 14.810 6.451 -28.542 1.00 86.94 386 SER A O 1
ATOM 2903 N N . THR A 1 387 ? 15.388 8.064 -29.980 1.00 86.38 387 THR A N 1
ATOM 2904 C CA . THR A 1 387 ? 16.788 8.099 -29.537 1.00 86.38 387 THR A CA 1
ATOM 2905 C C . THR A 1 387 ? 16.844 8.834 -28.203 1.00 86.38 387 THR A C 1
ATOM 2907 O O . THR A 1 387 ? 16.308 9.936 -28.096 1.00 86.38 387 THR A O 1
ATOM 2910 N N . SER A 1 388 ? 17.494 8.232 -27.213 1.00 85.50 388 SER A N 1
ATOM 2911 C CA . SER A 1 388 ? 17.619 8.767 -25.859 1.00 85.50 388 SER A CA 1
ATOM 2912 C C . SER A 1 388 ? 19.024 9.329 -25.644 1.00 85.50 388 SER A C 1
ATOM 2914 O O . SER A 1 388 ? 20.024 8.713 -26.025 1.00 85.50 388 SER A O 1
ATOM 2916 N N . ASN A 1 389 ? 19.108 10.517 -25.047 1.00 84.94 389 ASN A N 1
ATOM 2917 C CA . ASN A 1 389 ? 20.373 11.144 -24.669 1.00 84.94 389 ASN A CA 1
ATOM 2918 C C . ASN A 1 389 ? 20.955 10.509 -23.400 1.00 84.94 389 ASN A C 1
ATOM 2920 O O . ASN A 1 389 ? 22.168 10.572 -23.181 1.00 84.94 389 ASN A O 1
ATOM 2924 N N . ASP A 1 390 ? 20.103 9.896 -22.582 1.00 82.62 390 ASP A N 1
ATOM 2925 C CA . ASP A 1 390 ? 20.477 9.183 -21.369 1.00 82.62 390 ASP A CA 1
ATOM 2926 C C . ASP A 1 390 ? 21.239 7.881 -21.658 1.00 82.62 390 ASP A C 1
ATOM 2928 O O . ASP A 1 390 ? 21.149 7.277 -22.731 1.00 82.62 390 ASP A O 1
ATOM 2932 N N . THR A 1 391 ? 21.991 7.423 -20.659 1.00 82.62 391 THR A N 1
ATOM 2933 C CA . THR A 1 391 ? 22.484 6.044 -20.621 1.00 82.62 391 THR A CA 1
ATOM 2934 C C . THR A 1 391 ? 21.439 5.180 -19.919 1.00 82.62 391 THR A C 1
ATOM 2936 O O . THR A 1 391 ? 20.914 5.560 -18.876 1.00 82.62 391 THR A O 1
ATOM 2939 N N . TRP A 1 392 ? 21.156 4.012 -20.480 1.00 82.88 392 TRP A N 1
ATOM 2940 C CA . TRP A 1 392 ? 20.204 3.027 -19.975 1.00 82.88 392 TRP A CA 1
ATOM 2941 C C . TRP A 1 392 ? 20.899 1.700 -19.718 1.00 82.88 392 TRP A C 1
ATOM 2943 O O . TRP A 1 392 ? 21.937 1.422 -20.309 1.00 82.88 392 TRP A O 1
ATOM 2953 N N . MET A 1 393 ? 20.317 0.860 -18.872 1.00 82.06 393 MET A N 1
ATOM 2954 C CA . MET A 1 393 ? 20.804 -0.485 -18.595 1.00 82.06 393 MET A CA 1
ATOM 2955 C C . MET A 1 393 ? 19.666 -1.502 -18.551 1.00 82.06 393 MET A C 1
ATOM 2957 O O . MET A 1 393 ? 18.537 -1.166 -18.190 1.00 82.06 393 MET A O 1
ATOM 2961 N N . PHE A 1 394 ? 19.995 -2.765 -18.829 1.00 80.25 394 PHE A N 1
ATOM 2962 C CA . PHE A 1 394 ? 19.199 -3.909 -18.386 1.00 80.25 394 PHE A CA 1
ATOM 2963 C C . PHE A 1 394 ? 19.922 -4.620 -17.236 1.00 80.25 394 PHE A C 1
ATOM 2965 O O . PHE A 1 394 ? 21.072 -5.040 -17.396 1.00 80.25 394 PHE A O 1
ATOM 2972 N N . GLY A 1 395 ? 19.260 -4.718 -16.082 1.00 77.19 395 GLY A N 1
ATOM 2973 C CA . GLY A 1 395 ? 19.786 -5.251 -14.827 1.00 77.19 395 GLY A CA 1
ATOM 2974 C C . GLY A 1 395 ? 19.065 -6.515 -14.354 1.00 77.19 395 GLY A C 1
ATOM 2975 O O . GLY A 1 395 ? 17.913 -6.774 -14.712 1.00 77.19 395 GLY A O 1
ATOM 2976 N N . ALA A 1 396 ? 19.768 -7.294 -13.532 1.00 76.62 396 ALA A N 1
ATOM 2977 C CA . ALA A 1 396 ? 19.296 -8.539 -12.941 1.00 76.62 396 ALA A CA 1
ATOM 2978 C C . ALA A 1 396 ? 19.759 -8.615 -11.478 1.00 76.62 396 ALA A C 1
ATOM 2980 O O . ALA A 1 396 ? 20.960 -8.641 -11.215 1.00 76.62 396 ALA A O 1
ATOM 2981 N N . ILE A 1 397 ? 18.816 -8.647 -10.538 1.00 74.75 397 ILE A N 1
ATOM 2982 C CA . ILE A 1 397 ? 19.071 -8.716 -9.093 1.00 74.75 397 ILE A CA 1
ATOM 2983 C C . ILE A 1 397 ? 18.546 -10.051 -8.568 1.00 74.75 397 ILE A C 1
ATOM 2985 O O . ILE A 1 397 ? 17.420 -10.433 -8.881 1.00 74.75 397 ILE A O 1
ATOM 2989 N N . LEU A 1 398 ? 19.348 -10.734 -7.755 1.00 71.94 398 LEU A N 1
ATOM 2990 C CA . LEU A 1 398 ? 18.941 -11.893 -6.969 1.00 71.94 398 LEU A CA 1
ATOM 2991 C C . LEU A 1 398 ? 19.374 -11.642 -5.522 1.00 71.94 398 LEU A C 1
ATOM 2993 O O . LEU A 1 398 ? 20.559 -11.444 -5.258 1.00 71.94 398 LEU A O 1
ATOM 2997 N N . VAL A 1 399 ? 18.409 -11.616 -4.609 1.00 70.69 399 VAL A N 1
ATOM 2998 C CA . VAL A 1 399 ? 18.614 -11.537 -3.162 1.00 70.69 399 VAL A CA 1
ATOM 2999 C C . VAL A 1 399 ? 18.175 -12.873 -2.579 1.00 70.69 399 VAL A C 1
ATOM 3001 O O . VAL A 1 399 ? 17.117 -13.395 -2.927 1.00 70.69 399 VAL A O 1
ATOM 3004 N N . VAL A 1 400 ? 19.002 -13.443 -1.712 1.00 68.00 400 VAL A N 1
ATOM 3005 C CA . VAL A 1 400 ? 18.730 -14.710 -1.027 1.00 68.00 400 VAL A CA 1
ATOM 3006 C C . VAL A 1 400 ? 18.854 -14.487 0.481 1.00 68.00 400 VAL A C 1
ATOM 3008 O O . VAL A 1 400 ? 19.659 -13.644 0.886 1.00 68.00 400 VAL A O 1
ATOM 3011 N N . PRO A 1 401 ? 18.078 -15.198 1.316 1.00 63.47 401 PRO A N 1
ATOM 3012 C CA . PRO A 1 401 ? 18.160 -15.043 2.763 1.00 63.47 401 PRO A CA 1
ATOM 3013 C C . PRO A 1 401 ? 19.518 -15.458 3.329 1.00 63.47 401 PRO A C 1
ATOM 3015 O O . PRO A 1 401 ? 20.003 -16.562 3.071 1.00 63.47 401 PRO A O 1
ATOM 3018 N N . GLU A 1 402 ? 20.101 -14.594 4.163 1.00 56.97 402 GLU A N 1
ATOM 3019 C CA . GLU A 1 402 ? 21.282 -14.940 4.952 1.00 56.97 402 GLU A CA 1
ATOM 3020 C C . GLU A 1 402 ? 20.930 -15.957 6.058 1.00 56.97 402 GLU A C 1
ATOM 3022 O O . GLU A 1 402 ? 20.045 -15.684 6.872 1.00 56.97 402 GLU A O 1
ATOM 3027 N N . PRO A 1 403 ? 21.671 -17.075 6.197 1.00 49.00 403 PRO A N 1
ATOM 3028 C CA . PRO A 1 403 ? 21.451 -18.053 7.272 1.00 49.00 403 PRO A CA 1
ATOM 3029 C C . PRO A 1 403 ? 21.708 -17.537 8.702 1.00 49.00 403 PRO A C 1
ATOM 3031 O O . PRO A 1 403 ? 21.469 -18.262 9.666 1.00 49.00 403 PRO A O 1
ATOM 3034 N N . SER A 1 404 ? 22.269 -16.332 8.845 1.00 45.97 404 SER A N 1
ATOM 3035 C CA . SER A 1 404 ? 22.792 -15.757 10.092 1.00 45.97 404 SER A CA 1
ATOM 3036 C C . SER A 1 404 ? 21.815 -14.857 10.854 1.00 45.97 404 SER A C 1
ATOM 3038 O O . SER A 1 404 ? 22.074 -14.550 12.019 1.00 45.97 404 SER A O 1
ATOM 3040 N N . VAL A 1 405 ? 20.719 -14.411 10.234 1.00 44.09 405 VAL A N 1
ATOM 3041 C CA . VAL A 1 405 ? 19.790 -13.448 10.847 1.00 44.09 405 VAL A CA 1
ATOM 3042 C C . VAL A 1 405 ? 18.634 -14.193 11.518 1.00 44.09 405 VAL A C 1
ATOM 3044 O O . VAL A 1 405 ? 17.944 -14.987 10.891 1.00 44.09 405 VAL A O 1
ATOM 3047 N N . SER A 1 406 ? 18.404 -13.940 12.809 1.00 35.66 406 SER A N 1
ATOM 3048 C CA . SER A 1 406 ? 17.413 -14.665 13.623 1.00 35.66 406 SER A CA 1
ATOM 3049 C C . SER A 1 406 ? 15.960 -14.195 13.447 1.00 35.66 406 SER A C 1
ATOM 3051 O O . SER A 1 406 ? 15.102 -14.555 14.252 1.00 35.66 406 SER A O 1
ATOM 3053 N N . THR A 1 407 ? 15.678 -13.373 12.437 1.00 40.62 407 THR A N 1
ATOM 3054 C CA . THR A 1 407 ? 14.327 -12.973 12.024 1.00 40.62 407 THR A CA 1
ATOM 3055 C C . THR A 1 407 ? 13.959 -13.715 10.734 1.00 40.62 407 THR A C 1
ATOM 3057 O O . THR A 1 407 ? 14.834 -13.915 9.891 1.00 40.62 407 THR A O 1
ATOM 3060 N N . PRO A 1 408 ? 12.692 -14.129 10.533 1.00 39.75 408 PRO A N 1
ATOM 3061 C CA . PRO A 1 408 ? 12.255 -14.843 9.328 1.00 39.75 408 PRO A CA 1
ATOM 3062 C C . PRO A 1 408 ? 12.113 -13.875 8.137 1.00 39.75 408 PRO A C 1
ATOM 3064 O O . PRO A 1 408 ? 11.019 -13.610 7.648 1.00 39.75 408 PRO A O 1
ATOM 3067 N N . THR A 1 409 ? 13.229 -13.275 7.714 1.00 45.16 409 THR A N 1
ATOM 3068 C CA . THR A 1 409 ? 13.253 -12.064 6.879 1.00 45.16 409 THR A CA 1
ATOM 3069 C C . THR A 1 409 ? 14.220 -12.169 5.704 1.00 45.16 409 THR A C 1
ATOM 3071 O O . THR A 1 409 ? 15.125 -11.349 5.550 1.00 45.16 409 THR A O 1
ATOM 3074 N N . SER A 1 410 ? 14.018 -13.160 4.840 1.00 51.44 410 SER A N 1
ATOM 3075 C CA . SER A 1 410 ? 13.824 -12.885 3.405 1.00 51.44 410 SER A CA 1
ATOM 3076 C C . SER A 1 410 ? 13.276 -14.116 2.689 1.00 51.44 410 SER A C 1
ATOM 3078 O O . SER A 1 410 ? 13.743 -15.237 2.876 1.00 51.44 410 SER A O 1
ATOM 3080 N N . ALA A 1 411 ? 12.296 -13.885 1.829 1.00 58.19 411 ALA A N 1
ATOM 3081 C CA . ALA A 1 411 ? 12.013 -14.765 0.712 1.00 58.19 411 ALA A CA 1
ATOM 3082 C C . ALA A 1 411 ? 13.102 -14.581 -0.374 1.00 58.19 411 ALA A C 1
ATOM 3084 O O . ALA A 1 411 ? 13.868 -13.611 -0.348 1.00 58.19 411 ALA A O 1
ATOM 3085 N N . ALA A 1 412 ? 13.238 -15.536 -1.298 1.00 63.50 412 ALA A N 1
ATOM 3086 C CA . ALA A 1 412 ? 14.232 -15.452 -2.370 1.00 63.50 412 ALA A CA 1
ATOM 3087 C C . ALA A 1 412 ? 13.768 -14.469 -3.464 1.00 63.50 412 ALA A C 1
ATOM 3089 O O . ALA A 1 412 ? 13.157 -14.865 -4.463 1.00 63.50 412 ALA A O 1
ATOM 3090 N N . THR A 1 413 ? 14.051 -13.184 -3.250 1.00 69.94 413 THR A N 1
ATOM 3091 C CA . THR A 1 413 ? 13.628 -12.080 -4.115 1.00 69.94 413 THR A CA 1
ATOM 3092 C C . THR A 1 413 ? 14.479 -11.981 -5.378 1.00 69.94 413 THR A C 1
ATOM 3094 O O . THR A 1 413 ? 15.708 -11.974 -5.348 1.00 69.94 413 THR A O 1
ATOM 3097 N N . SER A 1 414 ? 13.822 -11.808 -6.519 1.00 72.56 414 SER A N 1
ATOM 3098 C CA . SER A 1 414 ? 14.453 -11.706 -7.831 1.00 72.56 414 SER A CA 1
ATOM 3099 C C . SER A 1 414 ? 13.844 -10.577 -8.662 1.00 72.56 414 SER A C 1
ATOM 3101 O O . SER A 1 414 ? 12.632 -10.351 -8.634 1.00 72.56 414 SER A O 1
ATOM 3103 N N . MET A 1 415 ? 14.678 -9.847 -9.407 1.00 76.50 415 MET A N 1
ATOM 3104 C CA . MET A 1 415 ? 14.229 -8.756 -10.276 1.00 76.50 415 MET A CA 1
ATOM 3105 C C . MET A 1 415 ? 14.958 -8.740 -11.620 1.00 76.50 415 MET A C 1
ATOM 3107 O O . MET A 1 415 ? 16.186 -8.789 -11.672 1.00 76.50 415 MET A O 1
ATOM 3111 N N . CYS A 1 416 ? 14.201 -8.567 -12.703 1.00 79.31 416 CYS A N 1
ATOM 3112 C CA . CYS A 1 416 ? 14.716 -8.312 -14.052 1.00 79.31 416 CYS A CA 1
ATOM 3113 C C . CYS A 1 416 ? 14.150 -6.981 -14.547 1.00 79.31 416 CYS A C 1
ATOM 3115 O O . CYS A 1 416 ? 12.928 -6.836 -14.575 1.00 79.31 416 CYS A O 1
ATOM 3117 N N . LEU A 1 417 ? 14.990 -6.016 -14.932 1.00 77.88 417 LEU A N 1
ATOM 3118 C CA . LEU A 1 417 ? 14.543 -4.628 -15.120 1.00 77.88 417 LEU A CA 1
ATOM 3119 C C . LEU A 1 417 ? 15.337 -3.836 -16.163 1.00 77.88 417 LEU A C 1
ATOM 3121 O O . LEU A 1 417 ? 16.530 -4.056 -16.352 1.00 77.88 417 LEU A O 1
ATOM 3125 N N . LEU A 1 418 ? 14.680 -2.860 -16.788 1.00 80.25 418 LEU A N 1
ATOM 3126 C CA . LEU A 1 418 ? 15.296 -1.774 -17.549 1.00 80.25 418 LEU A CA 1
ATOM 3127 C C . LEU A 1 418 ? 15.233 -0.471 -16.736 1.00 80.25 418 LEU A C 1
ATOM 3129 O O . LEU A 1 418 ? 14.162 -0.133 -16.230 1.00 80.25 418 LEU A O 1
ATOM 3133 N N . SER A 1 419 ? 16.345 0.267 -16.661 1.00 76.88 419 SER A N 1
ATOM 3134 C CA . S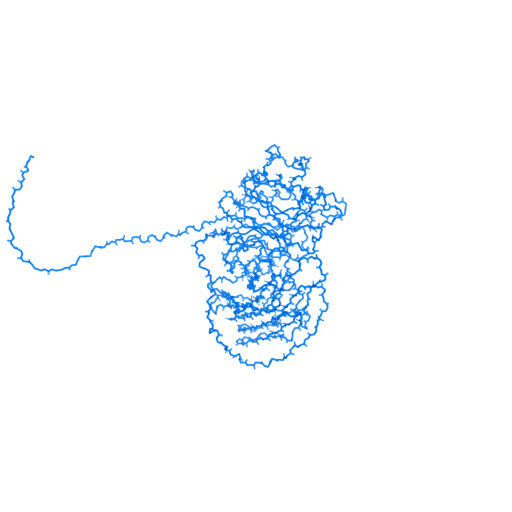ER A 1 419 ? 16.440 1.561 -15.965 1.00 76.88 419 SER A CA 1
ATOM 3135 C C . SER A 1 419 ? 17.388 2.538 -16.660 1.00 76.88 419 SER A C 1
ATOM 3137 O O . SER A 1 419 ? 18.314 2.129 -17.361 1.00 76.88 419 SER A O 1
ATOM 3139 N N . ARG A 1 420 ? 17.182 3.833 -16.412 1.00 77.31 420 ARG A N 1
ATOM 3140 C CA . ARG A 1 420 ? 18.144 4.912 -16.671 1.00 77.31 420 ARG A CA 1
ATOM 3141 C C . ARG A 1 420 ? 19.323 4.837 -15.691 1.00 77.31 420 ARG A C 1
ATOM 3143 O O . ARG A 1 420 ? 19.152 4.403 -14.554 1.00 77.31 420 ARG A O 1
ATOM 3150 N N . CYS A 1 421 ? 20.482 5.328 -16.122 1.00 73.81 421 CYS A N 1
ATOM 3151 C CA . CYS A 1 421 ? 21.625 5.675 -15.281 1.00 73.81 421 CYS A CA 1
ATOM 3152 C C . CYS A 1 421 ? 21.846 7.197 -15.267 1.00 73.81 421 CYS A C 1
ATOM 3154 O O . CYS A 1 421 ? 21.904 7.811 -16.333 1.00 73.81 421 CYS A O 1
ATOM 3156 N N . THR A 1 422 ? 22.068 7.802 -14.096 1.00 67.88 422 THR A N 1
ATOM 3157 C CA . THR A 1 422 ? 22.498 9.216 -13.974 1.00 67.88 422 THR A CA 1
ATOM 3158 C C . THR A 1 422 ? 23.987 9.389 -14.260 1.00 67.88 422 THR A C 1
ATOM 3160 O O . THR A 1 422 ? 24.410 10.336 -14.919 1.00 67.88 422 THR A O 1
ATOM 3163 N N . SER A 1 423 ? 24.791 8.435 -13.796 1.00 65.56 423 SER A N 1
ATOM 3164 C CA . SER A 1 423 ? 26.218 8.310 -14.077 1.00 65.56 423 SER A CA 1
ATOM 3165 C C . SER A 1 423 ? 26.555 6.844 -14.339 1.00 65.56 423 SER A C 1
ATOM 3167 O O . SER A 1 423 ? 26.012 5.951 -13.694 1.00 65.56 423 SER A O 1
ATOM 3169 N N . TYR A 1 424 ? 27.451 6.576 -15.288 1.00 63.16 424 TYR A N 1
ATOM 3170 C CA . TYR A 1 424 ? 27.953 5.224 -15.540 1.00 63.16 424 TYR A CA 1
ATOM 3171 C C . TYR A 1 424 ? 29.377 5.085 -14.976 1.00 63.16 424 TYR A C 1
ATOM 3173 O O . TYR A 1 424 ? 30.199 5.961 -15.253 1.00 63.16 424 TYR A O 1
ATOM 3181 N N . PRO A 1 425 ? 29.706 4.011 -14.227 1.00 58.16 425 PRO A N 1
ATOM 3182 C CA . PRO A 1 425 ? 28.843 2.880 -13.852 1.00 58.16 425 PRO A CA 1
ATOM 3183 C C . PRO A 1 425 ? 28.033 3.074 -12.553 1.00 58.16 425 PRO A C 1
ATOM 3185 O O . PRO A 1 425 ? 27.114 2.303 -12.293 1.00 58.16 425 PRO A O 1
ATOM 3188 N N . SER A 1 426 ? 28.363 4.069 -11.726 1.00 60.00 426 SER A N 1
ATOM 3189 C CA . SER A 1 426 ? 27.900 4.176 -10.330 1.00 60.00 426 SER A CA 1
ATOM 3190 C C . SER A 1 426 ? 26.417 4.524 -10.152 1.00 60.00 426 SER A C 1
ATOM 3192 O O . SER A 1 426 ? 25.724 3.885 -9.367 1.00 60.00 426 SER A O 1
ATOM 3194 N N . GLY A 1 427 ? 25.908 5.511 -10.889 1.00 63.38 427 GLY A N 1
ATOM 3195 C CA . GLY A 1 427 ? 24.523 5.998 -10.816 1.00 63.38 427 GLY A CA 1
ATOM 3196 C C . GLY A 1 427 ? 23.521 5.181 -11.636 1.00 63.38 427 GLY A C 1
ATOM 3197 O O . GLY A 1 427 ? 22.443 5.668 -11.961 1.00 63.38 427 GLY A O 1
ATOM 3198 N N . CYS A 1 428 ? 23.878 3.954 -12.016 1.00 61.94 428 CYS A N 1
ATOM 3199 C CA . CYS A 1 428 ? 22.991 3.030 -12.718 1.00 61.94 428 CYS A CA 1
ATOM 3200 C C . CYS A 1 428 ? 22.008 2.297 -11.786 1.00 61.94 428 CYS A C 1
ATOM 3202 O O . CYS A 1 428 ? 20.921 1.921 -12.212 1.00 61.94 428 CYS A O 1
ATOM 3204 N N . MET A 1 429 ? 22.386 2.081 -10.519 1.00 59.56 429 MET A N 1
ATOM 3205 C CA . MET A 1 429 ? 21.644 1.244 -9.561 1.00 59.56 429 MET A CA 1
ATOM 3206 C C . MET A 1 429 ? 21.576 1.890 -8.156 1.00 59.56 429 MET A C 1
ATOM 3208 O O . MET A 1 429 ? 21.593 1.171 -7.161 1.00 59.56 429 MET A O 1
ATOM 3212 N N . ALA A 1 430 ? 21.554 3.229 -8.047 1.00 51.97 430 ALA A N 1
ATOM 3213 C CA . ALA A 1 430 ? 21.870 3.921 -6.781 1.00 51.97 430 ALA A CA 1
ATOM 3214 C C . ALA A 1 430 ? 20.891 5.015 -6.292 1.00 51.97 430 ALA A C 1
ATOM 3216 O O . ALA A 1 430 ? 21.028 5.471 -5.160 1.00 51.97 430 ALA A O 1
ATOM 3217 N N . GLU A 1 431 ? 19.926 5.465 -7.098 1.00 49.56 431 GLU A N 1
ATOM 3218 C CA . GLU A 1 431 ? 19.160 6.699 -6.830 1.00 49.56 431 GLU A CA 1
ATOM 3219 C C . GLU A 1 431 ? 17.634 6.493 -6.834 1.00 49.56 431 GLU A C 1
ATOM 3221 O O . GLU A 1 431 ? 17.126 5.510 -7.366 1.00 49.56 431 GLU A O 1
ATOM 3226 N N . SER A 1 432 ? 16.897 7.403 -6.187 1.00 49.34 432 SER A N 1
ATOM 3227 C CA . SER A 1 432 ? 15.453 7.276 -5.930 1.00 49.34 432 SER A CA 1
ATOM 3228 C C . SER A 1 432 ? 14.589 7.956 -7.013 1.00 49.34 432 SER A C 1
ATOM 3230 O O . SER A 1 432 ? 14.968 9.038 -7.463 1.00 49.34 432 SER A O 1
ATOM 3232 N N . PRO A 1 433 ? 13.392 7.433 -7.367 1.00 48.47 433 PRO A N 1
ATOM 3233 C CA . PRO A 1 433 ? 12.457 8.031 -8.346 1.00 48.47 433 PRO A CA 1
ATOM 3234 C C . PRO A 1 433 ? 11.988 9.487 -8.108 1.00 48.47 433 PRO A C 1
ATOM 3236 O O . PRO A 1 433 ? 11.228 10.015 -8.915 1.00 48.47 433 PRO A O 1
ATOM 3239 N N . LEU A 1 434 ? 12.369 10.128 -7.002 1.00 50.34 434 LEU A N 1
ATOM 3240 C CA . LEU A 1 434 ? 11.596 11.199 -6.356 1.00 50.34 434 LEU A CA 1
ATOM 3241 C C . LEU A 1 434 ? 11.940 12.641 -6.773 1.00 50.34 434 LEU A C 1
ATOM 3243 O O . LEU A 1 434 ? 11.229 13.565 -6.383 1.00 50.34 434 LEU A O 1
ATOM 3247 N N . LEU A 1 435 ? 13.041 12.881 -7.497 1.00 45.91 435 LEU A N 1
ATOM 3248 C CA . LEU A 1 435 ? 13.533 14.243 -7.767 1.00 45.91 435 LEU A CA 1
ATOM 3249 C C . LEU A 1 435 ? 14.027 14.436 -9.202 1.00 45.91 435 LEU A C 1
ATOM 3251 O O . LEU A 1 435 ? 15.160 14.107 -9.531 1.00 45.91 435 LEU A O 1
ATOM 3255 N N . GLY A 1 436 ? 13.202 15.058 -10.049 1.00 48.88 436 GLY A N 1
ATOM 3256 C CA . GLY A 1 436 ? 13.646 15.641 -11.325 1.00 48.88 436 GLY A CA 1
ATOM 3257 C C . GLY A 1 436 ? 14.019 14.655 -12.442 1.00 48.88 436 GLY A C 1
ATOM 3258 O O . GLY A 1 436 ? 14.529 15.087 -13.474 1.00 48.88 436 GLY A O 1
ATOM 3259 N N . TRP A 1 437 ? 13.755 13.356 -12.276 1.00 54.84 437 TRP A N 1
ATOM 3260 C CA . TRP A 1 437 ? 14.076 12.303 -13.251 1.00 54.84 437 TRP A CA 1
ATOM 3261 C C . TRP A 1 437 ? 13.117 12.273 -14.461 1.00 54.84 437 TRP A C 1
ATOM 3263 O O . TRP A 1 437 ? 12.455 11.273 -14.726 1.00 54.84 437 TRP A O 1
ATOM 3273 N N . ASP A 1 438 ? 13.075 13.355 -15.243 1.00 62.50 438 ASP A N 1
ATOM 3274 C CA . ASP A 1 438 ? 12.482 13.327 -16.588 1.00 62.50 438 ASP A CA 1
ATOM 3275 C C . ASP A 1 438 ? 13.361 12.468 -17.513 1.00 62.50 438 ASP A C 1
ATOM 3277 O O . ASP A 1 438 ? 14.573 12.693 -17.586 1.00 62.50 438 ASP A O 1
ATOM 3281 N N . THR A 1 439 ? 12.774 11.476 -18.184 1.00 70.12 439 THR A N 1
ATOM 3282 C CA . THR A 1 439 ? 13.453 10.567 -19.126 1.00 70.12 439 THR A CA 1
ATOM 3283 C C . THR A 1 439 ? 13.072 10.916 -20.565 1.00 70.12 439 THR A C 1
ATOM 3285 O O . THR A 1 439 ? 12.002 11.468 -20.794 1.00 70.12 439 THR A O 1
ATOM 3288 N N . ASP A 1 440 ? 13.901 10.622 -21.570 1.00 78.62 440 ASP A N 1
ATOM 3289 C CA . ASP A 1 440 ? 13.576 10.891 -22.989 1.00 78.62 440 ASP A CA 1
ATOM 3290 C C . ASP A 1 440 ? 13.344 9.629 -23.850 1.00 78.62 440 ASP A C 1
ATOM 3292 O O . ASP A 1 440 ? 13.038 9.725 -25.043 1.00 78.62 440 ASP A O 1
ATOM 3296 N N . LEU A 1 441 ? 13.418 8.442 -23.239 1.00 81.56 441 LEU A N 1
ATOM 3297 C CA . LEU A 1 441 ? 13.212 7.156 -23.902 1.00 81.56 441 LEU A CA 1
ATOM 3298 C C . LEU A 1 441 ? 11.725 6.818 -24.095 1.00 81.56 441 LEU A C 1
ATOM 3300 O O . LEU A 1 441 ? 10.989 6.612 -23.134 1.00 81.56 441 LEU A O 1
ATOM 3304 N N . GLN A 1 442 ? 11.318 6.622 -25.345 1.00 84.88 442 GLN A N 1
ATOM 3305 C CA . GLN A 1 442 ? 10.066 5.980 -25.744 1.00 84.88 442 GLN A CA 1
ATOM 3306 C C . GLN A 1 442 ? 10.378 4.620 -26.386 1.00 84.88 442 GLN A C 1
ATOM 3308 O O . GLN A 1 442 ? 11.370 4.480 -27.108 1.00 84.88 442 GLN A O 1
ATOM 3313 N N . VAL A 1 443 ? 9.529 3.609 -26.173 1.00 82.81 443 VAL A N 1
ATOM 3314 C CA . VAL A 1 443 ? 9.731 2.243 -26.699 1.00 82.81 443 VAL A CA 1
ATOM 3315 C C . VAL A 1 443 ? 8.461 1.689 -27.345 1.00 82.81 443 VAL A C 1
ATOM 3317 O O . VAL A 1 443 ? 7.401 1.655 -26.733 1.00 82.81 443 VAL A O 1
ATOM 3320 N N . GLY A 1 444 ? 8.577 1.198 -28.581 1.00 80.56 444 GLY A N 1
ATOM 3321 C CA . GLY A 1 444 ? 7.459 0.646 -29.358 1.00 80.56 444 GLY A CA 1
ATOM 3322 C C . GLY A 1 444 ? 7.049 -0.778 -28.959 1.00 80.56 444 GLY A C 1
ATOM 3323 O O . GLY A 1 444 ? 5.954 -1.224 -29.301 1.00 80.56 444 GLY A O 1
ATOM 3324 N N . SER A 1 445 ? 7.911 -1.504 -28.238 1.00 82.00 445 SER A N 1
ATOM 3325 C CA . SER A 1 445 ? 7.522 -2.685 -27.455 1.00 82.00 445 SER A CA 1
ATOM 3326 C C . SER A 1 445 ? 8.613 -3.131 -26.487 1.00 82.00 445 SER A C 1
ATOM 3328 O O . SER A 1 445 ? 9.798 -3.072 -26.819 1.00 82.00 445 SER A O 1
ATOM 3330 N N . VAL A 1 446 ? 8.190 -3.673 -25.345 1.00 80.56 446 VAL A N 1
ATOM 3331 C CA . VAL A 1 446 ? 9.030 -4.329 -24.340 1.00 80.56 446 VAL A CA 1
ATOM 3332 C C . VAL A 1 446 ? 8.575 -5.771 -24.109 1.00 80.56 446 VAL A C 1
ATOM 3334 O O . VAL A 1 446 ? 7.378 -6.065 -24.034 1.00 80.56 446 VAL A O 1
ATOM 3337 N N . ARG A 1 447 ? 9.552 -6.666 -23.951 1.00 83.62 447 ARG A N 1
ATOM 3338 C CA . ARG A 1 447 ? 9.414 -8.014 -23.397 1.00 83.62 447 ARG A CA 1
ATOM 3339 C C . ARG A 1 447 ? 10.486 -8.208 -22.329 1.00 83.62 447 ARG A C 1
ATOM 3341 O O . ARG A 1 447 ? 11.659 -7.992 -22.612 1.00 83.62 447 ARG A O 1
ATOM 3348 N N . VAL A 1 448 ? 10.097 -8.666 -21.144 1.00 81.25 448 VAL A N 1
ATOM 3349 C CA . VAL A 1 448 ? 11.021 -9.165 -20.117 1.00 81.25 448 VAL A CA 1
ATOM 3350 C C . VAL A 1 448 ? 10.544 -10.542 -19.676 1.00 81.25 448 VAL A C 1
ATOM 3352 O O . VAL A 1 448 ? 9.380 -10.708 -19.316 1.00 81.25 448 VAL A O 1
ATOM 3355 N N . THR A 1 449 ? 11.444 -11.518 -19.712 1.00 79.06 449 THR A N 1
ATOM 3356 C CA . THR A 1 449 ? 11.211 -12.887 -19.252 1.00 79.06 449 THR A CA 1
ATOM 3357 C C . THR A 1 449 ? 12.196 -13.214 -18.138 1.00 79.06 449 THR A C 1
ATOM 3359 O O . THR A 1 449 ? 13.408 -13.146 -18.338 1.00 79.06 449 THR A O 1
ATOM 3362 N N . THR A 1 450 ? 11.666 -13.609 -16.989 1.00 77.00 450 THR A N 1
ATOM 3363 C CA . THR A 1 450 ? 12.405 -14.102 -15.826 1.00 77.00 450 THR A CA 1
ATOM 3364 C C . THR A 1 450 ? 12.260 -15.619 -15.760 1.00 77.00 450 THR A C 1
ATOM 3366 O O . THR A 1 450 ? 11.166 -16.145 -15.966 1.00 77.00 450 THR A O 1
ATOM 3369 N N . ARG A 1 451 ? 13.330 -16.334 -15.418 1.00 77.06 451 ARG A N 1
ATOM 3370 C CA . ARG A 1 451 ? 13.240 -17.669 -14.809 1.00 77.06 451 ARG A CA 1
ATOM 3371 C C . ARG A 1 451 ? 14.008 -17.638 -13.497 1.00 77.06 451 ARG A C 1
ATOM 3373 O O . ARG A 1 451 ? 15.110 -17.097 -13.479 1.00 77.06 451 ARG A O 1
ATOM 3380 N N . LEU A 1 452 ? 13.430 -18.194 -12.441 1.00 73.81 452 LEU A N 1
ATOM 3381 C CA . LEU A 1 452 ? 14.047 -18.368 -11.130 1.00 73.81 452 LEU A CA 1
ATOM 3382 C C . LEU A 1 452 ? 13.935 -19.847 -10.750 1.00 73.81 452 LEU A C 1
ATOM 3384 O O . LEU A 1 452 ? 12.828 -20.387 -10.701 1.00 73.81 452 LEU A O 1
ATOM 3388 N N . ALA A 1 453 ? 15.069 -20.483 -10.485 1.00 73.12 453 ALA A N 1
ATOM 3389 C CA . ALA A 1 453 ? 15.189 -21.866 -10.040 1.00 73.12 453 ALA A CA 1
ATOM 3390 C C . ALA A 1 453 ? 16.024 -21.925 -8.754 1.00 73.12 453 ALA A C 1
ATOM 3392 O O . ALA A 1 453 ? 16.791 -21.003 -8.470 1.00 73.12 453 ALA A O 1
ATOM 3393 N N . GLY A 1 454 ? 15.905 -22.990 -7.962 1.00 68.75 454 GLY A N 1
ATOM 3394 C CA . GLY A 1 454 ? 16.766 -23.145 -6.788 1.00 68.75 454 GLY A CA 1
ATOM 3395 C C . GLY A 1 454 ? 16.279 -24.126 -5.734 1.00 68.75 454 GLY A C 1
ATOM 3396 O O . GLY A 1 454 ? 15.378 -24.933 -5.959 1.00 68.75 454 GLY A O 1
ATOM 3397 N N . LYS A 1 455 ? 16.891 -24.030 -4.550 1.00 60.78 455 LYS A N 1
ATOM 3398 C CA . LYS A 1 455 ? 16.593 -24.839 -3.355 1.00 60.78 455 LYS A CA 1
ATOM 3399 C C . LYS A 1 455 ? 15.292 -24.404 -2.660 1.00 60.78 455 LYS A C 1
ATOM 3401 O O . LYS A 1 455 ? 15.294 -24.111 -1.468 1.00 60.78 455 LYS A O 1
ATOM 3406 N N . PHE A 1 456 ? 14.183 -24.343 -3.395 1.00 61.88 456 PHE A N 1
ATOM 3407 C CA . PHE A 1 456 ? 12.877 -24.006 -2.822 1.00 61.88 456 PHE A CA 1
ATOM 3408 C C . PHE A 1 456 ? 12.486 -25.038 -1.755 1.00 61.88 456 PHE A C 1
ATOM 3410 O O . PHE A 1 456 ? 12.514 -26.241 -2.019 1.00 61.88 456 PHE A O 1
ATOM 3417 N N . ALA A 1 457 ? 12.103 -24.575 -0.561 1.00 50.28 457 ALA A N 1
ATOM 3418 C CA . ALA A 1 457 ? 11.807 -25.436 0.590 1.00 50.28 457 ALA A CA 1
ATOM 3419 C C . ALA A 1 457 ? 10.671 -26.443 0.329 1.00 50.28 457 ALA A C 1
ATOM 3421 O O . ALA A 1 457 ? 10.631 -27.521 0.922 1.00 50.28 457 ALA A O 1
ATOM 3422 N N . SER A 1 458 ? 9.774 -26.121 -0.607 1.00 54.34 458 SER A N 1
ATOM 3423 C CA . SER A 1 458 ? 8.835 -27.072 -1.193 1.00 54.34 458 SER A CA 1
ATOM 3424 C C . SER A 1 458 ? 8.571 -26.757 -2.664 1.00 54.34 458 SER A C 1
ATOM 3426 O O . SER A 1 458 ? 8.368 -25.604 -3.044 1.00 54.34 458 SER A O 1
ATOM 3428 N N . SER A 1 459 ? 8.407 -27.801 -3.481 1.00 53.09 459 SER A N 1
ATOM 3429 C CA . SER A 1 459 ? 7.846 -27.709 -4.839 1.00 53.09 459 SER A CA 1
ATOM 3430 C C . SER A 1 459 ? 6.382 -27.220 -4.859 1.00 53.09 459 SER A C 1
ATOM 3432 O O . SER A 1 459 ? 5.809 -26.970 -5.921 1.00 53.09 459 SER A O 1
ATOM 3434 N N . SER A 1 460 ? 5.747 -27.060 -3.691 1.00 55.31 460 SER A N 1
ATOM 3435 C CA . SER A 1 460 ? 4.434 -26.431 -3.512 1.00 55.31 460 SER A CA 1
ATOM 3436 C C . SER A 1 460 ? 4.470 -25.011 -2.934 1.00 55.31 460 SER A C 1
ATOM 3438 O O . SER A 1 460 ? 3.392 -24.447 -2.754 1.00 55.31 460 SER A O 1
ATOM 3440 N N . ALA A 1 461 ? 5.642 -24.445 -2.613 1.00 57.03 461 ALA A N 1
ATOM 3441 C CA . ALA A 1 461 ? 5.741 -23.126 -1.980 1.00 57.03 461 ALA A CA 1
ATOM 3442 C C . ALA A 1 461 ? 5.066 -22.044 -2.851 1.00 57.03 461 ALA A C 1
ATOM 3444 O O . ALA A 1 461 ? 5.288 -22.030 -4.070 1.00 57.03 461 ALA A O 1
ATOM 3445 N N . PRO A 1 462 ? 4.215 -21.163 -2.289 1.00 61.50 462 PRO A N 1
ATOM 3446 C CA . PRO A 1 462 ? 3.599 -20.083 -3.048 1.00 61.50 462 PRO A CA 1
ATOM 3447 C C . PRO A 1 462 ? 4.663 -19.062 -3.471 1.00 61.50 462 PRO A C 1
ATOM 3449 O O . PRO A 1 462 ? 5.649 -18.844 -2.775 1.00 61.50 462 PRO A O 1
ATOM 3452 N N . VAL A 1 463 ? 4.473 -18.468 -4.648 1.00 62.06 463 VAL A N 1
ATOM 3453 C CA . VAL A 1 463 ? 5.438 -17.544 -5.259 1.00 62.06 463 VAL A CA 1
ATOM 3454 C C . VAL A 1 463 ? 4.678 -16.351 -5.789 1.00 62.06 463 VAL A C 1
ATOM 3456 O O . VAL A 1 463 ? 3.732 -16.517 -6.567 1.00 62.06 463 VAL A O 1
ATOM 3459 N N . THR A 1 464 ? 5.092 -15.172 -5.350 1.00 65.12 464 THR A N 1
ATOM 3460 C CA . THR A 1 464 ? 4.403 -13.913 -5.607 1.00 65.12 464 THR A CA 1
ATOM 3461 C C . THR A 1 464 ? 5.182 -13.152 -6.668 1.00 65.12 464 THR A C 1
ATOM 3463 O O . THR A 1 464 ? 6.404 -13.053 -6.603 1.00 65.12 464 THR A O 1
ATOM 3466 N N . VAL A 1 465 ? 4.497 -12.679 -7.710 1.00 67.38 465 VAL A N 1
ATOM 3467 C CA . VAL A 1 465 ? 5.154 -12.069 -8.873 1.00 67.38 465 VAL A CA 1
ATOM 3468 C C . VAL A 1 465 ? 4.382 -10.838 -9.308 1.00 67.38 465 VAL A C 1
ATOM 3470 O O . VAL A 1 465 ? 3.174 -10.912 -9.516 1.00 67.38 465 VAL A O 1
ATOM 3473 N N . TYR A 1 466 ? 5.075 -9.720 -9.495 1.00 72.50 466 TYR A N 1
ATOM 3474 C CA . TYR A 1 466 ? 4.482 -8.464 -9.939 1.00 72.50 466 TYR A CA 1
ATOM 3475 C C . TYR A 1 466 ? 5.188 -7.975 -11.210 1.00 72.50 466 TYR A C 1
ATOM 3477 O O . TYR A 1 466 ? 6.420 -7.865 -11.232 1.00 72.50 466 TYR A O 1
ATOM 3485 N N . PRO A 1 467 ? 4.452 -7.637 -12.282 1.00 73.31 467 PRO A N 1
ATOM 3486 C CA . PRO A 1 467 ? 5.010 -6.783 -13.316 1.00 73.31 467 PRO A CA 1
ATOM 3487 C C . PRO A 1 467 ? 5.213 -5.378 -12.735 1.00 73.31 467 PRO A C 1
ATOM 3489 O O . PRO A 1 467 ? 4.311 -4.833 -12.103 1.00 73.31 467 PRO A O 1
ATOM 3492 N N . ILE A 1 468 ? 6.363 -4.762 -12.990 1.00 72.25 468 ILE A N 1
ATOM 3493 C CA . ILE A 1 468 ? 6.597 -3.353 -12.660 1.00 72.25 468 ILE A CA 1
ATOM 3494 C C . ILE A 1 468 ? 6.731 -2.612 -13.987 1.00 72.25 468 ILE A C 1
ATOM 3496 O O . ILE A 1 468 ? 7.607 -2.924 -14.790 1.00 72.25 468 ILE A O 1
ATOM 3500 N N . ALA A 1 469 ? 5.837 -1.664 -14.256 1.00 69.56 469 ALA A N 1
ATOM 3501 C CA . ALA A 1 469 ? 5.847 -0.878 -15.485 1.00 69.56 469 ALA A CA 1
ATOM 3502 C C . ALA A 1 469 ? 5.470 0.566 -15.159 1.00 69.56 469 ALA A C 1
ATOM 3504 O O . ALA A 1 469 ? 4.329 0.838 -14.788 1.00 69.56 469 ALA A O 1
ATOM 3505 N N . VAL A 1 470 ? 6.433 1.474 -15.297 1.00 68.50 470 VAL A N 1
ATOM 3506 C CA . VAL A 1 470 ? 6.305 2.880 -14.912 1.00 68.50 470 VAL A CA 1
ATOM 3507 C C . VAL A 1 470 ? 6.605 3.765 -16.110 1.00 68.50 470 VAL A C 1
ATOM 3509 O O . VAL A 1 470 ? 7.680 3.686 -16.711 1.00 68.50 470 VAL A O 1
ATOM 3512 N N . TRP A 1 471 ? 5.661 4.646 -16.407 1.00 66.94 471 TRP A N 1
ATOM 3513 C CA . TRP A 1 471 ? 5.751 5.663 -17.444 1.00 66.94 471 TRP A CA 1
ATOM 3514 C C . TRP A 1 471 ? 5.641 7.037 -16.792 1.00 66.94 471 TRP A C 1
ATOM 3516 O O . TRP A 1 471 ? 4.933 7.183 -15.795 1.00 66.94 471 TRP A O 1
ATOM 3526 N N . SER A 1 472 ? 6.366 8.018 -17.325 1.00 62.31 472 SER A N 1
ATOM 3527 C CA . SER A 1 472 ? 6.351 9.395 -16.834 1.00 62.31 472 SER A CA 1
ATOM 3528 C C . SER A 1 472 ? 5.546 10.289 -17.775 1.00 62.31 472 SER A C 1
ATOM 3530 O O . SER A 1 472 ? 6.051 10.686 -18.831 1.00 62.31 472 SER A O 1
ATOM 3532 N N . ASP A 1 473 ? 4.326 10.625 -17.360 1.00 53.34 473 ASP A N 1
ATOM 3533 C CA . ASP A 1 473 ? 3.517 11.686 -17.969 1.00 53.34 473 ASP A CA 1
ATOM 3534 C C . ASP A 1 473 ? 3.998 13.072 -17.473 1.00 53.34 473 ASP A C 1
ATOM 3536 O O . ASP A 1 473 ? 4.521 13.227 -16.360 1.00 53.34 473 ASP A O 1
ATOM 3540 N N . ARG A 1 474 ? 3.806 14.098 -18.308 1.00 45.22 474 ARG A N 1
ATOM 3541 C CA . ARG A 1 474 ? 3.836 15.518 -17.944 1.00 45.22 474 ARG A CA 1
ATOM 3542 C C . ARG A 1 474 ? 2.434 16.114 -18.141 1.00 45.22 474 ARG A C 1
ATOM 3544 O O . ARG A 1 474 ? 2.160 16.694 -19.195 1.00 45.22 474 ARG A O 1
ATOM 3551 N N . LEU A 1 475 ? 1.605 16.085 -17.095 1.00 35.12 475 LEU A N 1
ATOM 3552 C CA . LEU A 1 475 ? 0.312 16.781 -17.079 1.00 35.12 475 LEU A CA 1
ATOM 3553 C C . LEU A 1 475 ? 0.462 18.263 -17.503 1.00 35.12 475 LEU A C 1
ATOM 3555 O O . LEU A 1 475 ? 1.188 19.021 -16.847 1.00 35.12 475 LEU A O 1
ATOM 3559 N N . PRO A 1 476 ? -0.221 18.724 -18.569 1.00 31.19 476 PRO A N 1
ATOM 3560 C CA . PRO A 1 476 ? -0.129 20.116 -18.994 1.00 31.19 476 PRO A CA 1
ATOM 3561 C C . PRO A 1 476 ? -0.879 21.061 -18.039 1.00 31.19 476 PRO A C 1
ATOM 3563 O O . PRO A 1 476 ? -2.106 21.102 -18.036 1.00 31.19 476 PRO A O 1
ATOM 3566 N N . GLY A 1 477 ? -0.143 21.886 -17.285 1.00 33.41 477 GLY A N 1
ATOM 3567 C CA . GLY A 1 477 ? -0.684 23.104 -16.658 1.00 33.41 477 GLY A CA 1
ATOM 3568 C C . GLY A 1 477 ? -0.576 23.229 -15.134 1.00 33.41 477 GLY A C 1
ATOM 3569 O O . GLY A 1 477 ? -0.896 24.293 -14.607 1.00 33.41 477 GLY A O 1
ATOM 3570 N N . THR A 1 478 ? -0.101 22.218 -14.403 1.00 35.59 478 THR A N 1
ATOM 3571 C CA . THR A 1 478 ? 0.093 22.326 -12.945 1.00 35.59 478 THR A CA 1
ATOM 3572 C C . THR A 1 478 ? 1.336 23.157 -12.607 1.00 35.59 478 THR A C 1
ATOM 3574 O O . THR A 1 478 ? 2.463 22.739 -12.863 1.00 35.59 478 THR A O 1
ATOM 3577 N N . ALA A 1 479 ? 1.143 24.331 -11.995 1.00 29.84 479 ALA A N 1
ATOM 3578 C CA . ALA A 1 479 ? 2.210 25.304 -11.710 1.00 29.84 479 ALA A CA 1
ATOM 3579 C C . ALA A 1 479 ? 3.200 24.903 -10.589 1.00 29.84 479 ALA A C 1
ATOM 3581 O O . ALA A 1 479 ? 4.123 25.660 -10.288 1.00 29.84 479 ALA A O 1
ATOM 3582 N N . HIS A 1 480 ? 3.042 23.719 -9.990 1.00 34.94 480 HIS A N 1
ATOM 3583 C CA . HIS A 1 480 ? 3.983 23.144 -9.030 1.00 34.94 480 HIS A CA 1
ATOM 3584 C C . HIS A 1 480 ? 4.594 21.869 -9.615 1.00 34.94 480 HIS A C 1
ATOM 3586 O O . HIS A 1 480 ? 3.904 20.884 -9.868 1.00 34.94 480 HIS A O 1
ATOM 3592 N N . SER A 1 481 ? 5.899 21.913 -9.876 1.00 31.59 481 SER A N 1
ATOM 3593 C CA . SER A 1 481 ? 6.622 20.893 -10.634 1.00 31.59 481 SER A CA 1
ATOM 3594 C C . SER A 1 481 ? 7.076 19.718 -9.760 1.00 31.59 481 SER A C 1
ATOM 3596 O O . SER A 1 481 ? 8.250 19.636 -9.394 1.00 31.59 481 SER A O 1
ATOM 3598 N N . ILE A 1 482 ? 6.161 18.790 -9.472 1.00 38.00 482 ILE A N 1
ATOM 3599 C CA . ILE A 1 482 ? 6.503 17.412 -9.088 1.00 38.00 482 ILE A CA 1
ATOM 3600 C C . ILE A 1 482 ? 6.195 16.530 -10.312 1.00 38.00 482 ILE A C 1
ATOM 3602 O O . ILE A 1 482 ? 5.030 16.435 -10.698 1.00 38.00 482 ILE A O 1
ATOM 3606 N N . PRO A 1 483 ? 7.207 15.967 -11.000 1.00 35.66 483 PRO A N 1
ATOM 3607 C CA . PRO A 1 483 ? 6.986 15.133 -12.178 1.00 35.66 483 PRO A CA 1
ATOM 3608 C C . PRO A 1 483 ? 6.518 13.721 -11.793 1.00 35.66 483 PRO A C 1
ATOM 3610 O O . PRO A 1 483 ? 6.664 13.300 -10.650 1.00 35.66 483 PRO A O 1
ATOM 3613 N N . VAL A 1 484 ? 6.065 12.963 -12.796 1.00 45.19 484 VAL A N 1
ATOM 3614 C CA . VAL A 1 484 ? 5.673 11.547 -12.694 1.00 45.19 484 VAL A CA 1
ATOM 3615 C C . VAL A 1 484 ? 4.363 11.310 -11.922 1.00 45.19 484 VAL A C 1
ATOM 3617 O O . VAL A 1 484 ? 4.343 10.740 -10.831 1.00 45.19 484 VAL A O 1
ATOM 3620 N N . GLN A 1 485 ? 3.231 11.586 -12.584 1.00 44.59 485 GLN A N 1
ATOM 3621 C CA . GLN A 1 485 ? 2.125 10.627 -12.470 1.00 44.59 485 GLN A CA 1
ATOM 3622 C C . GLN A 1 485 ? 2.614 9.291 -13.046 1.00 44.59 485 GLN A C 1
ATOM 3624 O O . GLN A 1 485 ? 3.176 9.252 -14.141 1.00 44.59 485 GLN A O 1
ATOM 3629 N N . GLN A 1 486 ? 2.429 8.203 -12.298 1.00 50.44 486 GLN A N 1
ATOM 3630 C CA . GLN A 1 486 ? 2.846 6.869 -12.723 1.00 50.44 486 GLN A CA 1
ATOM 3631 C C . GLN A 1 486 ? 1.724 6.177 -13.489 1.00 50.44 486 GLN A C 1
ATOM 3633 O O . GLN A 1 486 ? 0.912 5.453 -12.912 1.00 50.44 486 GLN A O 1
ATOM 3638 N N . THR A 1 487 ? 1.689 6.367 -14.807 1.00 48.62 487 THR A N 1
ATOM 3639 C CA . THR A 1 487 ? 0.759 5.636 -15.674 1.00 48.62 487 THR A CA 1
ATOM 3640 C C . THR A 1 487 ? 1.170 4.165 -15.737 1.00 48.62 487 THR A C 1
ATOM 3642 O O . THR A 1 487 ? 2.034 3.780 -16.526 1.00 48.62 487 THR A O 1
ATOM 3645 N N . VAL A 1 488 ? 0.565 3.318 -14.903 1.00 55.22 488 VAL A N 1
ATOM 3646 C CA . VAL A 1 488 ? 0.767 1.863 -14.973 1.00 55.22 488 VAL A CA 1
ATOM 3647 C C . VAL A 1 488 ? -0.123 1.272 -16.068 1.00 55.22 488 VAL A C 1
ATOM 3649 O O . VAL A 1 488 ? -1.271 1.671 -16.265 1.00 55.22 488 VAL A O 1
ATOM 3652 N N . LEU A 1 489 ? 0.440 0.333 -16.828 1.00 54.81 489 LEU A N 1
ATOM 3653 C CA . LEU A 1 489 ? -0.187 -0.238 -18.017 1.00 54.81 489 LEU A CA 1
ATOM 3654 C C . LEU A 1 489 ? -1.437 -1.060 -17.673 1.00 54.81 489 LEU A C 1
ATOM 3656 O O . LEU A 1 489 ? -1.361 -2.085 -16.988 1.00 54.81 489 LEU A O 1
ATOM 3660 N N . ASN A 1 490 ? -2.584 -0.672 -18.236 1.00 53.12 490 ASN A N 1
ATOM 3661 C CA . ASN A 1 490 ? -3.835 -1.393 -18.003 1.00 53.12 490 ASN A CA 1
ATOM 3662 C C . ASN A 1 490 ? -3.819 -2.804 -18.635 1.00 53.12 490 ASN A C 1
ATOM 3664 O O . ASN A 1 490 ? -3.000 -3.120 -19.505 1.00 53.12 490 ASN A O 1
ATOM 3668 N N . ARG A 1 491 ? -4.774 -3.661 -18.244 1.00 52.22 491 ARG A N 1
ATOM 3669 C CA . ARG A 1 491 ? -4.865 -5.076 -18.669 1.00 52.22 491 ARG A CA 1
ATOM 3670 C C . ARG A 1 491 ? -4.953 -5.358 -20.180 1.00 52.22 491 ARG A C 1
ATOM 3672 O O . ARG A 1 491 ? -4.848 -6.516 -20.570 1.00 52.22 491 ARG A O 1
ATOM 3679 N N . THR A 1 492 ? -5.144 -4.351 -21.035 1.00 50.94 492 THR A N 1
ATOM 3680 C CA . THR A 1 492 ? -5.107 -4.499 -22.510 1.00 50.94 492 THR A CA 1
ATOM 3681 C C . THR A 1 492 ? -3.760 -4.091 -23.125 1.00 50.94 492 THR A C 1
ATOM 3683 O O . THR A 1 492 ? -3.437 -4.444 -24.263 1.00 50.94 492 THR A O 1
ATOM 3686 N N . GLN A 1 493 ? -2.958 -3.344 -22.366 1.00 63.22 493 GLN A N 1
ATOM 3687 C CA . GLN A 1 493 ? -1.663 -2.800 -22.770 1.00 63.22 493 GLN A CA 1
ATOM 3688 C C . GLN A 1 493 ? -0.502 -3.675 -22.286 1.00 63.22 493 GLN A C 1
ATOM 3690 O O . GLN A 1 493 ? 0.540 -3.726 -22.937 1.00 63.22 493 GLN A O 1
ATOM 3695 N N . LEU A 1 494 ? -0.697 -4.387 -21.176 1.00 69.44 494 LEU A N 1
ATOM 3696 C CA . LEU A 1 494 ? 0.262 -5.300 -20.565 1.00 69.44 494 LEU A CA 1
ATOM 3697 C C . LEU A 1 494 ? -0.295 -6.729 -20.552 1.00 69.44 494 LEU A C 1
ATOM 3699 O O . LEU A 1 494 ? -1.436 -6.955 -20.160 1.00 69.44 494 LEU A O 1
ATOM 3703 N N . SER A 1 495 ? 0.521 -7.695 -20.972 1.00 72.38 495 SER A N 1
ATOM 3704 C CA . SER A 1 495 ? 0.236 -9.126 -20.888 1.00 72.38 495 SER A CA 1
ATOM 3705 C C . SER A 1 495 ? 1.318 -9.815 -20.065 1.00 72.38 495 SER A C 1
ATOM 3707 O O . SER A 1 495 ? 2.486 -9.861 -20.464 1.00 72.38 495 SER A O 1
ATOM 3709 N N . THR A 1 496 ? 0.908 -10.355 -18.918 1.00 67.62 496 THR A N 1
ATOM 3710 C CA . THR A 1 496 ? 1.736 -11.174 -18.031 1.00 67.62 496 THR A CA 1
ATOM 3711 C C . THR A 1 496 ? 1.378 -12.650 -18.129 1.00 67.62 496 THR A C 1
ATOM 3713 O O . THR A 1 496 ? 0.199 -13.000 -18.205 1.00 67.62 496 THR A O 1
ATOM 3716 N N . ARG A 1 497 ? 2.378 -13.529 -18.049 1.00 70.25 497 ARG A N 1
ATOM 3717 C CA . ARG A 1 497 ? 2.201 -14.980 -17.897 1.00 70.25 497 ARG A CA 1
ATOM 3718 C C . ARG A 1 497 ? 3.164 -15.522 -16.850 1.00 70.25 497 ARG A C 1
ATOM 3720 O O . ARG A 1 497 ? 4.305 -15.080 -16.798 1.00 70.25 497 ARG A O 1
ATOM 3727 N N . ALA A 1 498 ? 2.713 -16.512 -16.088 1.00 66.88 498 ALA A N 1
ATOM 3728 C CA . ALA A 1 498 ? 3.533 -17.298 -15.173 1.00 66.88 498 ALA A CA 1
ATOM 3729 C C . ALA A 1 498 ? 3.382 -18.791 -15.500 1.00 66.88 498 ALA A C 1
ATOM 3731 O O . ALA A 1 498 ? 2.276 -19.241 -15.810 1.00 66.88 498 ALA A O 1
ATOM 3732 N N . SER A 1 499 ? 4.465 -19.554 -15.394 1.00 67.25 499 SER A N 1
ATOM 3733 C CA . SER A 1 499 ? 4.472 -21.017 -15.467 1.00 67.25 499 SER A CA 1
ATOM 3734 C C . SER A 1 499 ? 5.460 -21.602 -14.455 1.00 67.25 499 SER A C 1
ATOM 3736 O O . SER A 1 499 ? 6.282 -20.891 -13.872 1.00 67.25 499 SER A O 1
ATOM 3738 N N . ARG A 1 500 ? 5.366 -22.912 -14.229 1.00 67.88 500 ARG A N 1
ATOM 3739 C CA . ARG A 1 500 ? 6.396 -23.702 -13.551 1.00 67.88 500 ARG A CA 1
ATOM 3740 C C . ARG A 1 500 ? 6.715 -24.924 -14.385 1.00 67.88 500 ARG A C 1
ATOM 3742 O O . ARG A 1 500 ? 5.829 -25.425 -15.078 1.00 67.88 500 ARG A O 1
ATOM 3749 N N . ASP A 1 501 ? 7.937 -25.406 -14.241 1.00 66.00 501 ASP A N 1
ATOM 3750 C CA . ASP A 1 501 ? 8.360 -26.666 -14.840 1.00 66.00 501 ASP A CA 1
ATOM 3751 C C . ASP A 1 501 ? 7.711 -27.852 -14.093 1.00 66.00 501 ASP A C 1
ATOM 3753 O O . ASP A 1 501 ? 7.075 -27.685 -13.044 1.00 66.00 501 ASP A O 1
ATOM 3757 N N . SER A 1 502 ? 7.798 -29.060 -14.652 1.00 63.78 502 SER A N 1
ATOM 3758 C CA . SER A 1 502 ? 6.997 -30.219 -14.215 1.00 63.78 502 SER A CA 1
ATOM 3759 C C . SER A 1 502 ? 7.329 -30.729 -12.805 1.00 63.78 502 SER A C 1
ATOM 3761 O O . SER A 1 502 ? 6.441 -31.217 -12.105 1.00 63.78 502 SER A O 1
ATOM 3763 N N . ASP A 1 503 ? 8.577 -30.567 -12.367 1.00 61.53 503 ASP A N 1
ATOM 3764 C CA . ASP A 1 503 ? 9.056 -30.808 -10.998 1.00 61.53 503 ASP A CA 1
ATOM 3765 C C . ASP A 1 503 ? 8.798 -29.620 -10.044 1.00 61.53 503 ASP A C 1
ATOM 3767 O O . ASP A 1 503 ? 8.894 -29.756 -8.823 1.00 61.53 503 ASP A O 1
ATOM 3771 N N . ARG A 1 504 ? 8.427 -28.464 -10.613 1.00 62.84 504 ARG A N 1
ATOM 3772 C CA . ARG A 1 504 ? 8.239 -27.150 -9.984 1.00 62.84 504 ARG A CA 1
ATOM 3773 C C . ARG A 1 504 ? 9.498 -26.560 -9.330 1.00 62.84 504 ARG A C 1
ATOM 3775 O O . ARG A 1 504 ? 9.361 -25.638 -8.523 1.00 62.84 504 ARG A O 1
ATOM 3782 N N . SER A 1 505 ? 10.690 -27.036 -9.707 1.00 63.59 505 SER A N 1
ATOM 3783 C CA . SER A 1 505 ? 11.993 -26.498 -9.265 1.00 63.59 505 SER A CA 1
ATOM 3784 C C . SER A 1 505 ? 12.372 -25.174 -9.939 1.00 63.59 505 SER A C 1
ATOM 3786 O O . SER A 1 505 ? 13.300 -24.499 -9.496 1.00 63.59 505 SER A O 1
ATOM 3788 N N . THR A 1 506 ? 11.611 -24.780 -10.965 1.00 64.75 506 THR A N 1
ATOM 3789 C CA . THR A 1 506 ? 11.726 -23.510 -11.689 1.00 64.75 506 THR A CA 1
ATOM 3790 C C . THR A 1 506 ? 10.368 -22.813 -11.765 1.00 64.75 506 THR A C 1
ATOM 3792 O O . THR A 1 506 ? 9.335 -23.441 -12.019 1.00 64.75 506 THR A O 1
ATOM 3795 N N . VAL A 1 507 ? 10.378 -21.490 -11.601 1.00 69.56 507 VAL A N 1
ATOM 3796 C CA . VAL A 1 507 ? 9.269 -20.583 -11.919 1.00 69.56 507 VAL A CA 1
ATOM 3797 C C . VAL A 1 507 ? 9.699 -19.677 -13.065 1.00 69.56 507 VAL A C 1
ATOM 3799 O O . VAL A 1 507 ? 10.737 -19.021 -12.987 1.00 69.56 507 VAL A O 1
ATOM 3802 N N . ALA A 1 508 ? 8.894 -19.611 -14.122 1.00 69.88 508 ALA A N 1
ATOM 3803 C CA . ALA A 1 508 ? 9.094 -18.687 -15.229 1.00 69.88 508 ALA A CA 1
ATOM 3804 C C . ALA A 1 508 ? 7.988 -17.627 -15.246 1.00 69.88 508 ALA A C 1
ATOM 3806 O O . ALA A 1 508 ? 6.811 -17.930 -15.045 1.00 69.88 508 ALA A O 1
ATOM 3807 N N . PHE A 1 509 ? 8.357 -16.381 -15.530 1.00 71.56 509 PHE A N 1
ATOM 3808 C CA . PHE A 1 509 ? 7.426 -15.275 -15.727 1.00 71.56 509 PHE A CA 1
ATOM 3809 C C . PHE A 1 509 ? 7.788 -14.498 -16.987 1.00 71.56 509 PHE A C 1
ATOM 3811 O O . PHE A 1 509 ? 8.961 -14.300 -17.289 1.00 71.56 509 PHE A O 1
ATOM 3818 N N . MET A 1 510 ? 6.786 -14.022 -17.717 1.00 72.56 510 MET A N 1
ATOM 3819 C CA . MET A 1 510 ? 6.968 -13.152 -18.874 1.00 72.56 510 MET A CA 1
ATOM 3820 C C . MET A 1 510 ? 6.027 -11.956 -18.777 1.00 72.56 510 MET A C 1
ATOM 3822 O O . MET A 1 510 ? 4.816 -12.124 -18.649 1.00 72.56 510 MET A O 1
ATOM 3826 N N . SER A 1 511 ? 6.593 -10.761 -18.908 1.00 72.88 511 SER A N 1
ATOM 3827 C CA . SER A 1 511 ? 5.903 -9.476 -18.980 1.00 72.88 511 SER A CA 1
ATOM 3828 C C . SER A 1 511 ? 6.088 -8.881 -20.376 1.00 72.88 511 SER A C 1
ATOM 3830 O O . SER A 1 511 ? 7.214 -8.776 -20.867 1.00 72.88 511 SER A O 1
ATOM 3832 N N . THR A 1 512 ? 4.995 -8.522 -21.054 1.00 73.44 512 THR A N 1
ATOM 3833 C CA . THR A 1 512 ? 5.025 -8.014 -22.439 1.00 73.44 512 THR A CA 1
ATOM 3834 C C . THR A 1 512 ? 4.049 -6.868 -22.665 1.00 73.44 512 THR A C 1
ATOM 3836 O O . THR A 1 512 ? 2.883 -6.960 -22.294 1.00 73.44 512 THR A O 1
ATOM 3839 N N . THR A 1 513 ? 4.495 -5.806 -23.336 1.00 72.75 513 THR A N 1
ATOM 3840 C CA . THR A 1 513 ? 3.620 -4.705 -23.774 1.00 72.75 513 THR A CA 1
ATOM 3841 C C . THR A 1 513 ? 2.974 -5.028 -25.123 1.00 72.75 513 THR A C 1
ATOM 3843 O O . THR A 1 513 ? 3.667 -5.493 -26.035 1.00 72.75 513 THR A O 1
ATOM 3846 N N . SER A 1 514 ? 1.694 -4.714 -25.325 1.00 67.00 514 SER A N 1
ATOM 3847 C CA . SER A 1 514 ? 1.061 -4.845 -26.641 1.00 67.00 514 SER A CA 1
ATOM 3848 C C . SER A 1 514 ? 1.496 -3.699 -27.569 1.00 67.00 514 SER A C 1
ATOM 3850 O O . SER A 1 514 ? 1.367 -2.528 -27.228 1.00 67.00 514 SER A O 1
ATOM 3852 N N . LYS A 1 515 ? 1.984 -4.018 -28.781 1.00 59.66 515 LYS A N 1
ATOM 3853 C CA . LYS A 1 515 ? 2.492 -3.037 -29.777 1.00 59.66 515 LYS A CA 1
ATOM 3854 C C . LYS A 1 515 ? 1.491 -1.940 -30.186 1.00 59.66 515 LYS A C 1
ATOM 3856 O O . LYS A 1 515 ? 1.863 -0.985 -30.859 1.00 59.66 515 LYS A O 1
ATOM 3861 N N . ALA A 1 516 ? 0.215 -2.095 -29.836 1.00 58.06 516 ALA A N 1
ATOM 3862 C CA . ALA A 1 516 ? -0.840 -1.133 -30.131 1.00 58.06 516 ALA A CA 1
ATOM 3863 C C . ALA A 1 516 ? -1.082 -0.114 -29.001 1.00 58.06 516 ALA A C 1
ATOM 3865 O O . ALA A 1 516 ? -1.715 0.910 -29.263 1.00 58.06 516 ALA A O 1
ATOM 3866 N N . ALA A 1 517 ? -0.605 -0.374 -27.779 1.00 60.81 517 ALA A N 1
ATOM 3867 C CA . ALA A 1 517 ? -0.911 0.409 -26.583 1.00 60.81 517 ALA A CA 1
ATOM 3868 C C . ALA A 1 517 ? -0.570 1.913 -26.762 1.00 60.81 517 ALA A C 1
ATOM 3870 O O . ALA A 1 517 ? 0.577 2.228 -27.079 1.00 60.81 517 ALA A O 1
ATOM 3871 N N . PRO A 1 518 ? -1.532 2.850 -26.586 1.00 60.50 518 PRO A N 1
ATOM 3872 C CA . PRO A 1 518 ? -1.325 4.282 -26.859 1.00 60.50 518 PRO A CA 1
ATOM 3873 C C . PRO A 1 518 ? -0.148 4.913 -26.105 1.00 60.50 518 PRO A C 1
ATOM 3875 O O . PRO A 1 518 ? 0.675 5.579 -26.722 1.00 60.50 518 PRO A O 1
ATOM 3878 N N . VAL A 1 519 ? -0.030 4.593 -24.815 1.00 61.12 519 VAL A N 1
ATOM 3879 C CA . VAL A 1 519 ? 1.063 4.948 -23.890 1.00 61.12 519 VAL A CA 1
ATOM 3880 C C . VAL A 1 519 ? 2.474 4.731 -24.463 1.00 61.12 519 VAL A C 1
ATOM 3882 O O . VAL A 1 519 ? 3.345 5.560 -24.238 1.00 61.12 519 VAL A O 1
ATOM 3885 N N . LEU A 1 520 ? 2.693 3.702 -25.297 1.00 65.81 520 LEU A N 1
ATOM 3886 C CA . LEU A 1 520 ? 3.991 3.435 -25.951 1.00 65.81 520 LEU A CA 1
ATOM 3887 C C . LEU A 1 520 ? 4.392 4.489 -27.004 1.00 65.81 520 LEU A C 1
ATOM 3889 O O . LEU A 1 520 ? 5.492 4.430 -27.554 1.00 65.81 520 LEU A O 1
ATOM 3893 N N . ARG A 1 521 ? 3.472 5.392 -27.360 1.00 63.78 521 ARG A N 1
ATOM 3894 C CA . ARG A 1 521 ? 3.618 6.394 -28.427 1.00 63.78 521 ARG A CA 1
ATOM 3895 C C . ARG A 1 521 ? 3.630 7.827 -27.897 1.00 63.78 521 ARG A C 1
ATOM 3897 O O . ARG A 1 521 ? 4.051 8.725 -28.620 1.00 63.78 521 ARG A O 1
ATOM 3904 N N . THR A 1 522 ? 3.117 8.037 -26.687 1.00 66.75 522 THR A N 1
ATOM 3905 C CA . THR A 1 522 ? 2.958 9.354 -26.059 1.00 66.75 522 THR A CA 1
ATOM 3906 C C . THR A 1 522 ? 3.900 9.514 -24.870 1.00 66.75 522 THR A C 1
ATOM 3908 O O . THR A 1 522 ? 4.644 10.491 -24.824 1.00 66.75 522 THR A O 1
ATOM 3911 N N . GLU A 1 523 ? 3.973 8.520 -23.983 1.00 72.06 523 GLU A N 1
ATOM 3912 C CA . GLU A 1 523 ? 4.719 8.637 -22.729 1.00 72.06 523 GLU A CA 1
ATOM 3913 C C . GLU A 1 523 ? 6.187 8.239 -22.878 1.00 72.06 523 GLU A C 1
ATOM 3915 O O . GLU A 1 523 ? 6.563 7.472 -23.771 1.00 72.06 523 GLU A O 1
ATOM 3920 N N . LYS A 1 524 ? 7.029 8.740 -21.967 1.00 74.50 524 LYS A N 1
ATOM 3921 C CA . LYS A 1 524 ? 8.394 8.228 -21.801 1.00 74.50 524 LYS A CA 1
ATOM 3922 C C . LYS A 1 524 ? 8.397 7.102 -20.772 1.00 74.50 524 LYS A C 1
ATOM 3924 O O . LYS A 1 524 ? 7.675 7.150 -19.775 1.00 74.50 524 LYS A O 1
ATOM 3929 N N . LEU A 1 525 ? 9.203 6.077 -21.017 1.00 72.88 525 LEU A N 1
ATOM 3930 C CA . LEU A 1 525 ? 9.413 4.988 -20.073 1.00 72.88 525 LEU A CA 1
ATOM 3931 C C . LEU A 1 525 ? 10.313 5.480 -18.931 1.00 72.88 525 LEU A C 1
ATOM 3933 O O . LEU A 1 525 ? 11.334 6.118 -19.187 1.00 72.88 525 LEU A O 1
ATOM 3937 N N . TRP A 1 526 ? 9.968 5.151 -17.686 1.00 68.56 526 TRP A N 1
ATOM 3938 C CA . TRP A 1 526 ? 10.862 5.323 -16.536 1.00 68.56 526 TRP A CA 1
ATOM 3939 C C . TRP A 1 526 ? 11.549 4.000 -16.186 1.00 68.56 526 TRP A C 1
ATOM 3941 O O . TRP A 1 526 ? 12.775 3.914 -16.205 1.00 68.56 526 TRP A O 1
ATOM 3951 N N . SER A 1 527 ? 10.765 2.940 -15.961 1.00 70.44 527 SER A N 1
ATOM 3952 C CA . SER A 1 527 ? 11.286 1.581 -15.792 1.00 70.44 527 SER A CA 1
ATOM 3953 C C . SER A 1 527 ? 10.284 0.521 -16.249 1.00 70.44 527 SER A C 1
ATOM 3955 O O . SER A 1 527 ? 9.066 0.721 -16.234 1.00 70.44 527 SER A O 1
ATOM 3957 N N . PHE A 1 528 ? 10.803 -0.633 -16.666 1.00 72.25 528 PHE A N 1
ATOM 3958 C CA . PHE A 1 528 ? 9.995 -1.818 -16.951 1.00 72.25 528 PHE A CA 1
ATOM 3959 C C . PHE A 1 528 ? 10.715 -3.064 -16.458 1.00 72.25 528 PHE A C 1
ATOM 3961 O O . PHE A 1 528 ? 11.890 -3.260 -16.764 1.00 72.25 528 PHE A O 1
ATOM 3968 N N . GLY A 1 529 ? 10.006 -3.937 -15.756 1.00 72.56 529 GLY A N 1
ATOM 3969 C CA . GLY A 1 529 ? 10.579 -5.148 -15.208 1.00 72.56 529 GLY A CA 1
ATOM 3970 C C . GLY A 1 529 ? 9.573 -6.116 -14.604 1.00 72.56 529 GLY A C 1
ATOM 3971 O O . GLY A 1 529 ? 8.357 -6.035 -14.797 1.00 72.56 529 GLY A O 1
ATOM 3972 N N . VAL A 1 530 ? 10.138 -7.068 -13.878 1.00 70.88 530 VAL A N 1
ATOM 3973 C CA . VAL A 1 530 ? 9.457 -8.134 -13.149 1.00 70.88 530 VAL A CA 1
ATOM 3974 C C . VAL A 1 530 ? 10.111 -8.219 -11.781 1.00 70.88 530 VAL A C 1
ATOM 3976 O O . VAL A 1 530 ? 11.335 -8.309 -11.712 1.00 70.88 530 VAL A O 1
ATOM 3979 N N . TYR A 1 531 ? 9.300 -8.218 -10.730 1.00 71.69 531 TYR A N 1
ATOM 3980 C CA . TYR A 1 531 ? 9.682 -8.605 -9.376 1.00 71.69 531 TYR A CA 1
ATOM 3981 C C . TYR A 1 531 ? 9.053 -9.972 -9.088 1.00 71.69 531 TYR A C 1
ATOM 3983 O O . TYR A 1 531 ? 7.858 -10.136 -9.329 1.00 71.69 531 TYR A O 1
ATOM 3991 N N . ALA A 1 532 ? 9.819 -10.946 -8.600 1.00 65.19 532 ALA A N 1
ATOM 3992 C CA . ALA A 1 532 ? 9.312 -12.257 -8.196 1.00 65.19 532 ALA A CA 1
ATOM 3993 C C . ALA A 1 532 ? 9.978 -12.708 -6.893 1.00 65.19 532 ALA A C 1
ATOM 3995 O O . ALA A 1 532 ? 11.204 -12.684 -6.803 1.00 65.19 532 ALA A O 1
ATOM 3996 N N . ASP A 1 533 ? 9.182 -13.153 -5.925 1.00 63.72 533 ASP A N 1
ATOM 3997 C CA . ASP A 1 533 ? 9.629 -13.485 -4.573 1.00 63.72 533 ASP A CA 1
ATOM 3998 C C . ASP A 1 533 ? 9.083 -14.848 -4.122 1.00 63.72 533 ASP A C 1
ATOM 4000 O O . ASP A 1 533 ? 7.948 -15.220 -4.449 1.00 63.72 533 ASP A O 1
ATOM 4004 N N . GLN A 1 534 ? 9.913 -15.631 -3.426 1.00 58.34 534 GLN A N 1
ATOM 4005 C CA . GLN A 1 534 ? 9.591 -17.007 -3.021 1.00 58.34 534 GLN A CA 1
ATOM 4006 C C . GLN A 1 534 ? 9.774 -17.217 -1.523 1.00 58.34 534 GLN A C 1
ATOM 4008 O O . GLN A 1 534 ? 10.904 -17.223 -1.031 1.00 58.34 534 GLN A O 1
ATOM 4013 N N . LEU A 1 535 ? 8.665 -17.448 -0.820 1.00 45.81 535 LEU A N 1
ATOM 4014 C CA . LEU A 1 535 ? 8.696 -17.856 0.581 1.00 45.81 535 LEU A CA 1
ATOM 4015 C C . LEU A 1 535 ? 9.432 -19.194 0.755 1.00 45.81 535 LEU A C 1
ATOM 4017 O O . LEU A 1 535 ? 9.260 -20.123 -0.043 1.00 45.81 535 LEU A O 1
ATOM 4021 N N . VAL A 1 536 ? 10.236 -19.250 1.818 1.00 35.19 536 VAL A N 1
ATOM 4022 C CA . VAL A 1 536 ? 10.955 -20.430 2.323 1.00 35.19 536 VAL A CA 1
ATOM 4023 C C . VAL A 1 536 ? 10.092 -21.113 3.381 1.00 35.19 536 VAL A C 1
ATOM 4025 O O . VAL A 1 536 ? 9.590 -20.383 4.261 1.00 35.19 536 VAL A O 1
#

Foldseek 3Di:
DDDDDDDDDDDDDDDDDDDDDPDPPPPPPPPPPLDWAKEKFKAAAQPDPDPPGQLLNLQLVLLVVVLVVLVVCLVVVHQEYAAAFCSSPLLVDDPPRSVLFAAADDDFFDAADVVQLPDSVCLSPPPDRCSVLHSQLSSCQVSVHKYWDWTWYQYPVVRFIFTWIFIGANSGTQKIATAAADDPSPPRHDHDPHADWIWGQHPVGAIETEHEAVCLQPPPPVVVVVVVPHQEYEYRYQDAFDFDADAQQLQQLQQQQQSQGKYAYYYNALRHWHGIHGNSFGFDTRQRADRPDDRDMDMDMDTGRGDDSPPPPNPDLPPPVPPPPPPDPDPDDPPDDDDFDDDPPFRDDQDPQKDFDAAQDKDWDWDWDDDPFKIKIKIKIFGWHHGWPFIKGWDKGWDDDDPPDPGLDFFGKIKTKIATAPDPPPRHGGDGPWPDPDTDTFTLKIKMKMKMFGDAPDLPFDKDKGKRWFWKDDPPDDPDDGTDPGGGAHNVQKDKHWDADPSSRMIMIMIIGDSVGVCSVHTHTHMTMMMMGTRD

Nearest PDB structures (foldseek):
  5g3o-assembly1_C  TM=7.840E-01  e=1.430E-09  Bacillus cereus
  5g3o-assembly1_E  TM=7.585E-01  e=9.662E-10  Bacillus cereus
  5g3p-assembly1_D  TM=7.468E-01  e=7.303E-10  Bacillus cereus
  5g3o-assembly1_D  TM=7.485E-01  e=9.136E-10  Bacillus cereus
  5g3o-assembly1_A  TM=7.301E-01  e=2.237E-09  Bacillus cereus

InterPro domains:
  IPR003010 Carbon-nitrogen hydrolase [PS50263] (45-306)
  IPR036526 Carbon-nitrogen hydrolase superfamily [G3DSA:3.60.110.10] (28-303)
  IPR036526 Carbon-nitrogen hydrolase superfamily [SSF56317] (59-271)
  IPR040154 Biotinidase/VNN family [PTHR10609] (19-475)

Sequence (536 aa):
TVSVLYCVVFPMWLRRAFGTIVLFAVLGVAAAETSTYRVASLMHTPVGIHLGATVRSIIDGNLELYYGYAVDAQSAGAQLLLYPESGTGFLQVPPPDLRLLCEPTPAIGFTADQSLCNSTEKFVNNATGMIHSVFASCASRTMGIDVVINFCAYDAYDRAYYNVDVAFAAGAVGAVYVKSHITGTGPYLSQPWRPDAVTFKSSFGVTFGMFTCYDFWFAEPQNEEMRAGVRDFLFPSEMASGPPFFTVTAAAAGWSHLHGINVVGSASFGTGFVGAVTNGTVLDVFPPMPANFTNAHAMVVNDVPTLRKSTFTRAAAVVDDTVGDVAPASVPADRCT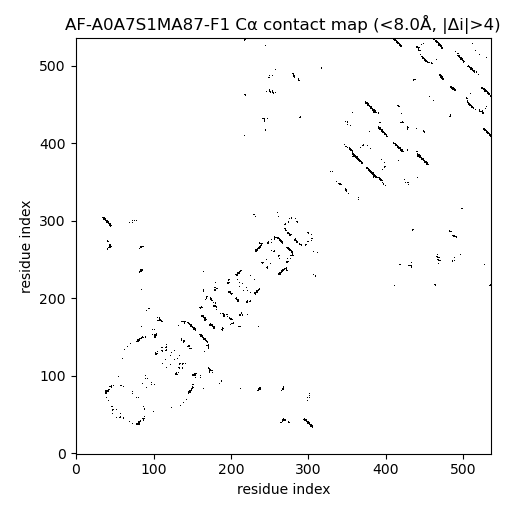YGPAQNSFLNFTYPCNAFKPVAGTVYSFSLHNEVDGYSMSCNGTFTVASTSNDTWMFGAILVVPEPSVSTPTSAATSMCLLSRCTSYPSGCMAESPLLGWDTDLQVGSVRVTTRLAGKFASSSAPVTVYPIAVWSDRLPGTAHSIPVQQTVLNRTQLSTRASRDSDRSTVAFMSTTSKAAPVLRTEKLWSFGVYADQLV

Radius of gyration: 27.99 Å; Cα contacts (8 Å, |Δi|>4): 1257; chains: 1; bounding box: 113×56×83 Å

Organism: Neobodo designis (NCBI:txid312471)

Solvent-accessible surface area (backbone atoms only — not comparable to full-atom values): 29870 Å² total; per-residue (Å²): 130,84,89,78,91,88,86,86,88,85,85,83,88,88,84,88,82,90,82,86,81,83,73,85,76,79,80,75,77,72,76,75,80,67,54,62,48,36,34,25,14,24,30,36,35,51,54,67,86,52,97,88,56,52,63,64,58,21,40,46,58,30,52,55,52,49,53,50,53,50,53,51,31,41,74,73,61,25,49,30,39,35,40,15,28,40,31,53,39,48,67,83,38,63,83,76,63,32,68,71,61,35,20,62,70,78,54,80,62,44,59,55,61,68,86,45,60,76,40,76,69,43,52,72,71,67,46,85,62,34,45,71,61,39,50,40,13,28,51,8,47,77,61,68,20,25,28,35,45,34,44,38,24,35,43,82,86,82,69,40,38,33,49,30,44,39,30,18,29,68,10,24,27,55,34,73,37,66,36,46,49,76,51,90,76,44,78,85,50,53,54,57,100,57,58,72,65,41,66,33,60,43,79,90,69,52,52,29,31,60,52,40,41,64,32,72,68,50,55,56,34,61,48,58,32,46,68,80,47,40,29,36,35,45,32,27,12,63,48,61,40,41,60,58,83,49,43,47,52,42,46,51,22,17,41,16,40,73,72,60,21,32,41,35,22,6,5,25,37,60,35,17,29,24,15,38,25,46,40,7,31,61,66,56,61,59,72,50,43,49,94,82,63,74,79,47,66,49,76,30,79,37,81,42,68,62,62,72,80,85,72,74,69,71,79,68,64,74,83,58,94,72,78,65,85,76,76,69,86,78,69,86,79,76,82,83,81,78,77,86,46,95,45,103,85,54,64,57,67,87,69,88,50,64,43,65,50,45,51,75,41,73,49,77,47,81,47,76,52,75,58,101,62,34,39,38,38,31,39,38,40,39,32,25,56,32,58,24,93,54,43,31,34,61,50,63,48,65,46,69,56,66,95,83,58,96,59,102,73,51,42,46,33,34,37,31,37,38,38,58,29,85,38,87,79,70,37,48,73,64,52,54,90,52,70,89,76,81,60,67,35,23,40,51,33,46,37,40,35,42,36,45,34,43,79,60,78,44,67,77,52,60,69,37,67,26,49,34,45,36,26,42,48,80,79,92,79,68,92,66,91,74,81,45,57,64,59,35,57,36,72,85,29,38,49,76,47,60,52,60,49,96,78,36,54,32,42,36,38,37,40,33,45,43,75,78,36,65,62,44,77,74,35,21,50,55,36,44,33,39,42,38,28,32,59,110